Protein AF-F0XXZ1-F1 (afdb_monomer)

pLDDT: mean 89.38, std 11.33, range [38.09, 98.75]

Organism: Aureococcus anophagefferens (NCBI:txid44056)

InterPro domains:
  IPR014917 Protein of unknown function DUF1800 [PF08811] (6-348)

Sequence (370 aa):
MVFTNIALDAEDQLRQRMAWALSHIYVVAVDGVGEANEEIEVWLKYYDIFVEHAFGNLRDVLRDIAASPMMAVYLTFLGSEQYQGGDAFPDENFAREFLQLFTIGLREMNDDGTFTGYETYDGDDILTGARAWTGFDVPKLRGGVEAFRNENFIDDLELVASRRDPFPKSDLTGGYVGDGAPLCVDIPHADAGATEAFIDGVFEHPNVAPFVAKLLLQRFSTSNPSPRYVAAVVDAFRAGSYAGFGTGQYGDLAATLAAILLDREATSPALLADPTHGRLREPLLKVLHFMRAMELDSLDGREVELEGMDRKIGQMVHEAPSVFSYYLPDYAPQGAVARRGLVAPEAQVMEGARLIGLANGLYSLIRHGL

Structure (mmCIF, N/CA/C/O backbone):
data_AF-F0XXZ1-F1
#
_entry.id   AF-F0XXZ1-F1
#
loop_
_atom_site.group_PDB
_atom_site.id
_atom_site.type_symbol
_atom_site.label_atom_id
_atom_site.label_alt_id
_atom_site.label_comp_id
_atom_site.label_asym_id
_atom_site.label_entity_id
_atom_site.label_seq_id
_atom_site.pdbx_PDB_ins_code
_atom_site.Cartn_x
_atom_site.Cartn_y
_atom_site.Cartn_z
_atom_site.occupancy
_atom_site.B_iso_or_equiv
_atom_site.auth_seq_id
_atom_site.auth_comp_id
_atom_site.auth_asym_id
_atom_site.auth_atom_id
_atom_site.pdbx_PDB_model_num
ATOM 1 N N . MET A 1 1 ? -12.257 -18.616 -6.069 1.00 68.25 1 MET A N 1
ATOM 2 C CA . MET A 1 1 ? -11.153 -17.620 -6.140 1.00 68.25 1 MET A CA 1
ATOM 3 C C . MET A 1 1 ? -10.183 -17.906 -5.001 1.00 68.25 1 MET A C 1
ATOM 5 O O . MET A 1 1 ? -10.610 -17.905 -3.850 1.00 68.25 1 MET A O 1
ATOM 9 N N . VAL A 1 2 ? -8.909 -18.192 -5.290 1.00 83.00 2 VAL A N 1
ATOM 10 C CA . VAL A 1 2 ? -7.955 -18.750 -4.305 1.00 83.00 2 VAL A CA 1
ATOM 11 C C . VAL A 1 2 ? -7.803 -17.872 -3.053 1.00 83.00 2 VAL A C 1
ATOM 13 O O . VAL A 1 2 ? -7.897 -18.392 -1.942 1.00 83.00 2 VAL A O 1
ATOM 16 N N . PHE A 1 3 ? -7.704 -16.545 -3.209 1.00 88.25 3 PHE A N 1
ATOM 17 C CA . PHE A 1 3 ? -7.670 -15.599 -2.083 1.00 88.25 3 PHE A CA 1
ATOM 18 C C . PHE A 1 3 ? -8.828 -15.808 -1.096 1.00 88.25 3 PHE A C 1
ATOM 20 O O . PHE A 1 3 ? -8.622 -15.824 0.116 1.00 88.25 3 PHE A O 1
ATOM 27 N N . THR A 1 4 ? -10.061 -15.955 -1.597 1.00 88.81 4 THR A N 1
ATOM 28 C CA . THR A 1 4 ? -11.253 -16.050 -0.745 1.00 88.81 4 THR A CA 1
ATOM 29 C C . THR A 1 4 ? -11.195 -17.292 0.131 1.00 88.81 4 THR A C 1
ATOM 31 O O . THR A 1 4 ? -11.458 -17.192 1.325 1.00 88.81 4 THR A O 1
ATOM 34 N N . ASN A 1 5 ? -10.801 -18.434 -0.434 1.00 88.50 5 ASN A N 1
ATOM 35 C CA . ASN A 1 5 ? -10.675 -19.678 0.324 1.00 88.50 5 ASN A CA 1
ATOM 36 C C . ASN A 1 5 ? -9.564 -19.571 1.381 1.00 88.50 5 ASN A C 1
ATOM 38 O O . ASN A 1 5 ? -9.795 -19.887 2.543 1.00 88.50 5 ASN A O 1
ATOM 42 N N . ILE A 1 6 ? -8.399 -19.006 1.038 1.00 89.56 6 ILE A N 1
ATOM 43 C CA . ILE A 1 6 ? -7.319 -18.770 2.015 1.00 89.56 6 ILE A CA 1
ATOM 44 C C . ILE A 1 6 ? -7.802 -17.852 3.148 1.00 89.56 6 ILE A C 1
ATOM 46 O O . ILE A 1 6 ? -7.606 -18.150 4.326 1.00 89.56 6 ILE A O 1
ATOM 50 N N . ALA A 1 7 ? -8.494 -16.758 2.831 1.00 90.19 7 ALA A N 1
ATOM 51 C CA . ALA A 1 7 ? -9.018 -15.851 3.847 1.00 90.19 7 ALA A CA 1
ATOM 52 C C . ALA A 1 7 ? -10.048 -16.529 4.776 1.00 90.19 7 ALA A C 1
ATOM 54 O O . ALA A 1 7 ? -10.107 -16.217 5.971 1.00 90.19 7 ALA A O 1
ATOM 55 N N . LEU A 1 8 ? -10.851 -17.462 4.258 1.00 90.25 8 LEU A N 1
ATOM 56 C CA . LEU A 1 8 ? -11.874 -18.181 5.022 1.00 90.25 8 LEU A CA 1
ATOM 57 C C . LEU A 1 8 ? -11.321 -19.340 5.855 1.00 90.25 8 LEU A C 1
ATOM 59 O O . LEU A 1 8 ? -11.793 -19.515 6.977 1.00 90.25 8 LEU A O 1
ATOM 63 N N . ASP A 1 9 ? -10.291 -20.037 5.378 1.00 89.31 9 ASP A N 1
ATOM 64 C CA . ASP A 1 9 ? -9.880 -21.323 5.956 1.00 89.31 9 ASP A CA 1
ATOM 65 C C . ASP A 1 9 ? -8.487 -21.305 6.597 1.00 89.31 9 ASP A C 1
ATOM 67 O O . ASP A 1 9 ? -8.210 -22.119 7.476 1.00 89.31 9 ASP A O 1
ATOM 71 N N . ALA A 1 10 ? -7.611 -20.359 6.235 1.00 89.00 10 ALA A N 1
ATOM 72 C CA . ALA A 1 10 ? -6.253 -20.329 6.775 1.00 89.00 10 ALA A CA 1
ATOM 73 C C . ALA A 1 10 ? -6.238 -20.086 8.294 1.00 89.00 10 ALA A C 1
ATOM 75 O O . ALA A 1 10 ? -6.949 -19.215 8.819 1.00 89.00 10 ALA A O 1
ATOM 76 N N . GLU A 1 11 ? -5.381 -20.830 8.999 1.00 90.38 11 GLU A N 1
ATOM 77 C CA . GLU A 1 11 ? -5.201 -20.720 10.452 1.00 90.38 11 GLU A CA 1
ATOM 78 C C . GLU A 1 11 ? -4.511 -19.402 10.851 1.00 90.38 11 GLU A C 1
ATOM 80 O O . GLU A 1 11 ? -4.784 -18.839 11.913 1.00 90.38 11 GLU A O 1
ATOM 85 N N . ASP A 1 12 ? -3.657 -18.852 9.985 1.00 93.50 12 ASP A N 1
ATOM 86 C CA . ASP A 1 12 ? -2.811 -17.688 10.251 1.00 93.50 12 ASP A CA 1
ATOM 87 C C . ASP A 1 12 ? -3.460 -16.352 9.849 1.00 93.50 12 ASP A C 1
ATOM 89 O O . ASP A 1 12 ? -2.883 -15.507 9.168 1.00 93.50 12 ASP A O 1
ATOM 93 N N . GLN A 1 13 ? -4.668 -16.104 10.354 1.00 93.50 13 GLN A N 1
ATOM 94 C CA . GLN A 1 13 ? -5.476 -14.927 10.001 1.00 93.50 13 GLN A CA 1
ATOM 95 C C . GLN A 1 13 ? -4.779 -13.574 10.184 1.00 93.50 13 GLN A C 1
ATOM 97 O O . GLN A 1 13 ? -5.070 -12.632 9.447 1.00 93.50 13 GLN A O 1
ATOM 102 N N . LEU A 1 14 ? -3.854 -13.451 11.142 1.00 95.62 14 LEU A N 1
ATOM 103 C CA . LEU A 1 14 ? -3.086 -12.216 11.310 1.00 95.62 14 LEU A CA 1
ATOM 104 C C . LEU A 1 14 ? -2.144 -11.962 10.122 1.00 95.62 14 LEU A C 1
ATOM 106 O O . LEU A 1 14 ? -2.032 -10.817 9.686 1.00 95.62 14 LEU A O 1
ATOM 110 N N . ARG A 1 15 ? -1.531 -13.019 9.567 1.00 97.06 15 ARG A N 1
ATOM 111 C CA . ARG A 1 15 ? -0.702 -12.946 8.357 1.00 97.06 15 ARG A CA 1
ATOM 112 C C . ARG A 1 15 ? -1.542 -12.499 7.173 1.00 97.06 15 ARG A C 1
ATOM 114 O O . ARG A 1 15 ? -1.195 -11.517 6.531 1.00 97.06 15 ARG A O 1
ATOM 121 N N . GLN A 1 16 ? -2.690 -13.142 6.959 1.00 95.69 16 GLN A N 1
ATOM 122 C CA . GLN A 1 16 ? -3.617 -12.776 5.882 1.00 95.69 16 GLN A CA 1
ATOM 123 C C . GLN A 1 16 ? -4.110 -11.333 6.029 1.00 95.69 16 GLN A C 1
ATOM 125 O O . GLN A 1 16 ? -4.240 -10.593 5.053 1.00 95.69 16 GLN A O 1
ATOM 130 N N . ARG A 1 17 ? -4.330 -10.874 7.269 1.00 96.25 17 ARG A N 1
ATOM 131 C CA . ARG A 1 17 ? -4.717 -9.484 7.508 1.00 96.25 17 ARG A CA 1
ATOM 132 C C . ARG A 1 17 ? -3.621 -8.477 7.198 1.00 96.25 17 ARG A C 1
ATOM 134 O O . ARG A 1 17 ? -3.943 -7.391 6.715 1.00 96.25 17 ARG A O 1
ATOM 141 N N . MET A 1 18 ? -2.374 -8.827 7.479 1.00 97.88 18 MET A N 1
ATOM 142 C CA . MET A 1 18 ? -1.214 -8.022 7.120 1.00 97.88 18 MET A CA 1
ATOM 143 C C . MET A 1 18 ? -0.981 -8.015 5.619 1.00 97.88 18 MET A C 1
ATOM 145 O O . MET A 1 18 ? -0.848 -6.937 5.050 1.00 97.88 18 MET A O 1
ATOM 149 N N . ALA A 1 19 ? -1.080 -9.169 4.965 1.00 97.06 19 ALA A N 1
ATOM 150 C CA . ALA A 1 19 ? -0.994 -9.261 3.518 1.00 97.06 19 ALA A CA 1
ATOM 151 C C . ALA A 1 19 ? -2.054 -8.386 2.827 1.00 97.06 19 ALA A C 1
ATOM 153 O O . ALA A 1 19 ? -1.744 -7.595 1.940 1.00 97.06 19 ALA A O 1
ATOM 154 N N . TRP A 1 20 ? -3.301 -8.419 3.315 1.00 95.94 20 TRP A N 1
ATOM 155 C CA . TRP A 1 20 ? -4.354 -7.513 2.850 1.00 95.94 20 TRP A CA 1
ATOM 156 C C . TRP A 1 20 ? -4.016 -6.029 3.076 1.00 95.94 20 TRP A C 1
ATOM 158 O O . TRP A 1 20 ? -4.213 -5.209 2.181 1.00 95.94 20 TRP A O 1
ATOM 168 N N . ALA A 1 21 ? -3.487 -5.663 4.248 1.00 97.06 21 ALA A N 1
ATOM 169 C CA . ALA A 1 21 ? -3.091 -4.283 4.527 1.00 97.06 21 ALA A CA 1
ATOM 170 C C . ALA A 1 21 ? -1.961 -3.802 3.602 1.00 97.06 21 ALA A C 1
ATOM 172 O O . ALA A 1 21 ? -2.042 -2.684 3.096 1.00 97.06 21 ALA A O 1
ATOM 173 N N . LEU A 1 22 ? -0.958 -4.645 3.344 1.00 97.62 22 LEU A N 1
ATOM 174 C CA . LEU A 1 22 ? 0.140 -4.353 2.422 1.00 97.62 22 LEU A CA 1
ATOM 175 C C . LEU A 1 22 ? -0.359 -4.240 0.978 1.00 97.62 22 LEU A C 1
ATOM 177 O O . LEU A 1 22 ? 0.009 -3.285 0.308 1.00 97.62 22 LEU A O 1
ATOM 181 N N . SER A 1 23 ? -1.294 -5.089 0.538 1.00 95.81 23 SER A N 1
ATOM 182 C CA . SER A 1 23 ? -1.910 -4.980 -0.799 1.00 95.81 23 SER A CA 1
ATOM 183 C C . SER A 1 23 ? -2.715 -3.686 -1.016 1.00 95.81 23 SER A C 1
ATOM 185 O O . SER A 1 23 ? -2.967 -3.284 -2.148 1.00 95.81 23 SER A O 1
ATOM 187 N N . HIS A 1 24 ? -3.130 -3.011 0.065 1.00 93.88 24 HIS A N 1
ATOM 188 C CA . HIS A 1 24 ? -3.743 -1.680 0.002 1.00 93.88 24 HIS A CA 1
ATOM 189 C C . HIS A 1 24 ? -2.722 -0.540 -0.060 1.00 93.88 24 HIS A C 1
ATOM 191 O O . HIS A 1 24 ? -3.112 0.579 -0.385 1.00 93.88 24 HIS A O 1
ATOM 197 N N . ILE A 1 25 ? -1.477 -0.789 0.344 1.00 96.06 25 ILE A N 1
ATOM 198 C CA . ILE A 1 25 ? -0.386 0.191 0.307 1.00 96.06 25 ILE A CA 1
ATOM 199 C C . ILE A 1 25 ? 0.352 0.052 -1.028 1.00 96.06 25 ILE A C 1
ATOM 201 O O . ILE A 1 25 ? 0.507 1.035 -1.741 1.00 96.06 25 ILE A O 1
ATOM 205 N N . TYR A 1 26 ? 0.719 -1.174 -1.396 1.00 96.56 26 TYR A N 1
ATOM 206 C CA . TYR A 1 26 ? 1.406 -1.541 -2.633 1.00 96.56 26 TYR A CA 1
ATOM 207 C C . TYR A 1 26 ? 0.390 -2.128 -3.616 1.00 96.56 26 TYR A C 1
ATOM 209 O O . TYR A 1 26 ? 0.241 -3.341 -3.754 1.00 96.56 26 TYR A O 1
ATOM 217 N N . VAL A 1 27 ? -0.405 -1.241 -4.210 1.00 94.25 27 VAL A N 1
ATOM 218 C CA . VAL A 1 27 ? -1.575 -1.614 -5.013 1.00 94.25 27 VAL A CA 1
ATOM 219 C C . VAL A 1 27 ? -1.172 -1.997 -6.431 1.00 94.25 27 VAL A C 1
ATOM 221 O O . VAL A 1 27 ? -0.487 -1.237 -7.108 1.00 94.25 27 VAL A O 1
ATOM 224 N N . VAL A 1 28 ? -1.734 -3.108 -6.905 1.00 92.19 28 VAL A N 1
ATOM 225 C CA . VAL A 1 28 ? -1.898 -3.431 -8.327 1.00 92.19 28 VAL A CA 1
ATOM 226 C C . VAL A 1 28 ? -3.368 -3.764 -8.569 1.00 92.19 28 VAL A C 1
ATOM 228 O O . VAL A 1 28 ? -4.001 -4.413 -7.729 1.00 92.19 28 VAL A O 1
ATOM 231 N N . ALA A 1 29 ? -3.915 -3.306 -9.697 1.00 90.00 29 ALA A N 1
ATOM 232 C CA . ALA A 1 29 ? -5.320 -3.494 -10.035 1.00 90.00 29 ALA A CA 1
ATOM 233 C C . ALA A 1 29 ? -5.540 -4.008 -11.459 1.00 90.00 29 ALA A C 1
ATOM 235 O O . ALA A 1 29 ? -4.791 -3.659 -12.373 1.00 90.00 29 ALA A O 1
ATOM 236 N N . VAL A 1 30 ? -6.611 -4.792 -11.628 1.00 84.69 30 VAL A N 1
ATOM 237 C CA . VAL A 1 30 ? -7.027 -5.431 -12.889 1.00 84.69 30 VAL A CA 1
ATOM 238 C C . VAL A 1 30 ? -7.029 -4.452 -14.065 1.00 84.69 30 VAL A C 1
ATOM 240 O O . VAL A 1 30 ? -6.465 -4.744 -15.117 1.00 84.69 30 VAL A O 1
ATOM 243 N N . ASP A 1 31 ? -7.596 -3.260 -13.869 1.00 79.19 31 ASP A N 1
ATOM 244 C CA . ASP A 1 31 ? -7.751 -2.262 -14.933 1.00 79.19 31 ASP A CA 1
ATOM 245 C C . ASP A 1 31 ? -6.415 -1.707 -15.459 1.00 79.19 31 ASP A C 1
ATOM 247 O O . ASP A 1 31 ? -6.363 -1.214 -16.585 1.00 79.19 31 ASP A O 1
ATOM 251 N N . GLY A 1 32 ? -5.335 -1.779 -14.672 1.00 75.12 32 GLY A N 1
ATOM 252 C CA . GLY A 1 32 ? -4.025 -1.242 -15.057 1.00 75.12 32 GLY A CA 1
ATOM 253 C C . GLY A 1 32 ? -3.017 -2.289 -15.530 1.00 75.12 32 GLY A C 1
ATOM 254 O O . GLY A 1 32 ? -1.977 -1.922 -16.060 1.00 75.12 32 GLY A O 1
ATOM 255 N N . VAL A 1 33 ? -3.309 -3.582 -15.370 1.00 76.12 33 VAL A N 1
ATOM 256 C CA . VAL A 1 33 ? -2.436 -4.670 -15.857 1.00 76.12 33 VAL A CA 1
ATOM 257 C C . VAL A 1 33 ? -2.862 -5.202 -17.227 1.00 76.12 33 VAL A C 1
ATOM 259 O O . VAL A 1 33 ? -2.171 -6.026 -17.822 1.00 76.12 33 VAL A O 1
ATOM 262 N N . GLY A 1 34 ? -3.992 -4.705 -17.741 1.00 74.38 34 GLY A N 1
ATOM 263 C CA . GLY A 1 34 ? -4.511 -4.993 -19.071 1.00 74.38 34 GLY A CA 1
ATOM 264 C C . GLY A 1 34 ? -4.534 -6.486 -19.374 1.00 74.38 34 GLY A C 1
ATOM 265 O O . GLY A 1 34 ? -5.267 -7.267 -18.776 1.00 74.38 34 GLY A O 1
ATOM 266 N N . GLU A 1 35 ? -3.705 -6.862 -20.332 1.00 63.25 35 GLU A N 1
ATOM 267 C CA . GLU A 1 35 ? -3.587 -8.204 -20.874 1.00 63.25 35 GLU A CA 1
ATOM 268 C C . GLU A 1 35 ? -2.942 -9.221 -19.898 1.00 63.25 35 GLU A C 1
ATOM 270 O O . GLU A 1 35 ? -3.250 -10.411 -19.971 1.00 63.25 35 GLU A O 1
ATOM 275 N N . ALA A 1 36 ? -2.149 -8.768 -18.916 1.00 62.16 36 ALA A N 1
ATOM 276 C CA . ALA A 1 36 ? -1.566 -9.621 -17.869 1.00 62.16 36 ALA A CA 1
ATOM 277 C C . ALA A 1 36 ? -2.596 -10.114 -16.826 1.00 62.16 36 ALA A C 1
ATOM 279 O O . ALA A 1 36 ? -2.288 -10.958 -15.992 1.00 62.16 36 ALA A O 1
ATOM 280 N N . ASN A 1 37 ? -3.839 -9.623 -16.878 1.00 71.19 37 ASN A N 1
ATOM 281 C CA . ASN A 1 37 ? -4.914 -10.025 -15.969 1.00 71.19 37 ASN A CA 1
ATOM 282 C C . ASN A 1 37 ? -5.456 -11.451 -16.208 1.00 71.19 37 ASN A C 1
ATOM 284 O O . ASN A 1 37 ? -6.194 -11.978 -15.379 1.00 71.19 37 ASN A O 1
ATOM 288 N N . GLU A 1 38 ? -5.173 -12.057 -17.360 1.00 68.81 38 GLU A N 1
ATOM 289 C CA . GLU A 1 38 ? -5.812 -13.316 -17.776 1.00 68.81 38 GLU A CA 1
ATOM 290 C C . GLU A 1 38 ? -5.289 -14.558 -17.030 1.00 68.81 38 GLU A C 1
ATOM 292 O O . GLU A 1 38 ? -5.853 -15.638 -17.195 1.00 68.81 38 GLU A O 1
ATOM 297 N N . GLU A 1 39 ? -4.258 -14.402 -16.195 1.00 78.06 39 GLU A N 1
ATOM 298 C CA . GLU A 1 39 ? -3.524 -15.489 -15.544 1.00 78.06 39 GLU A CA 1
ATOM 299 C C . GLU A 1 39 ? -3.718 -15.445 -14.016 1.00 78.06 39 GLU A C 1
ATOM 301 O O . GLU A 1 39 ? -3.399 -14.457 -13.350 1.00 78.06 39 GLU A O 1
ATOM 306 N N . ILE A 1 40 ? -4.260 -16.519 -13.434 1.00 82.94 40 ILE A N 1
ATOM 307 C CA . ILE A 1 40 ? -4.534 -16.610 -11.988 1.00 82.94 40 ILE A CA 1
ATOM 308 C C . ILE A 1 40 ? -3.225 -16.700 -11.194 1.00 82.94 40 ILE A C 1
ATOM 310 O O . ILE A 1 40 ? -3.115 -16.107 -10.119 1.00 82.94 40 ILE A O 1
ATOM 314 N N . GLU A 1 41 ? -2.237 -17.437 -11.707 1.00 86.81 41 GLU A N 1
ATOM 315 C CA . GLU A 1 41 ? -0.947 -17.651 -11.045 1.00 86.81 41 GLU A CA 1
ATOM 316 C C . GLU A 1 41 ? -0.196 -16.325 -10.840 1.00 86.81 41 GLU A C 1
ATOM 318 O O . GLU A 1 41 ? 0.414 -16.123 -9.792 1.00 86.81 41 GLU A O 1
ATOM 323 N N . VAL A 1 42 ? -0.330 -15.380 -11.777 1.00 88.50 42 VAL A N 1
ATOM 324 C CA . VAL A 1 42 ? 0.285 -14.045 -11.703 1.00 88.50 42 VAL A CA 1
ATOM 325 C C . VAL A 1 42 ? -0.243 -13.253 -10.499 1.00 88.50 42 VAL A C 1
ATOM 327 O O . VAL A 1 42 ? 0.529 -12.675 -9.728 1.00 88.50 42 VAL A O 1
ATOM 330 N N . TRP A 1 43 ? -1.562 -13.256 -10.287 1.00 88.94 43 TRP A N 1
ATOM 331 C CA . TRP A 1 43 ? -2.182 -12.592 -9.136 1.00 88.94 43 TRP A CA 1
ATOM 332 C C . TRP A 1 43 ? -1.787 -13.232 -7.807 1.00 88.94 43 TRP A C 1
ATOM 334 O O . TRP A 1 43 ? -1.583 -12.522 -6.818 1.00 88.94 43 TRP A O 1
ATOM 344 N N . LEU A 1 44 ? -1.660 -14.561 -7.787 1.00 90.00 44 LEU A N 1
ATOM 345 C CA . LEU A 1 44 ? -1.224 -15.293 -6.600 1.00 90.00 44 LEU A CA 1
ATOM 346 C C . LEU A 1 44 ? 0.218 -14.977 -6.255 1.00 90.00 44 LEU A C 1
ATOM 348 O O . LEU A 1 44 ? 0.481 -14.566 -5.132 1.00 90.00 44 LEU A O 1
ATOM 352 N N . LYS A 1 45 ? 1.118 -15.052 -7.235 1.00 91.94 45 LYS A N 1
ATOM 353 C CA . LYS A 1 45 ? 2.529 -14.714 -7.067 1.00 91.94 45 LYS A CA 1
ATOM 354 C C . LYS A 1 45 ? 2.712 -13.305 -6.507 1.00 91.94 45 LYS A C 1
ATOM 356 O O . LYS A 1 45 ? 3.519 -13.108 -5.602 1.00 91.94 45 LYS A O 1
ATOM 361 N N . TYR A 1 46 ? 1.943 -12.333 -7.002 1.00 94.31 46 TYR A N 1
ATOM 362 C CA . TYR A 1 46 ? 2.012 -10.972 -6.480 1.00 94.31 46 TYR A CA 1
ATOM 363 C C . TYR A 1 46 ? 1.481 -10.862 -5.044 1.00 94.31 46 TYR A C 1
ATOM 365 O O . TYR A 1 46 ? 2.081 -10.185 -4.211 1.00 94.31 46 TYR A O 1
ATOM 373 N N . TYR A 1 47 ? 0.369 -11.532 -4.725 1.00 94.75 47 TYR A N 1
ATOM 374 C CA . TYR A 1 47 ? -0.179 -11.526 -3.368 1.00 94.75 47 TYR A CA 1
ATOM 375 C C . TYR A 1 47 ? 0.718 -12.272 -2.364 1.00 94.75 47 TYR A C 1
ATOM 377 O O . TYR A 1 47 ? 0.829 -11.850 -1.208 1.00 94.75 47 TYR A O 1
ATOM 385 N N . ASP A 1 48 ? 1.394 -13.333 -2.808 1.00 95.12 48 ASP A N 1
ATOM 386 C CA . ASP A 1 48 ? 2.295 -14.154 -2.000 1.00 95.12 48 ASP A CA 1
ATOM 387 C C . ASP A 1 48 ? 3.466 -13.342 -1.438 1.00 95.12 48 ASP A C 1
ATOM 389 O O . ASP A 1 48 ? 3.827 -13.565 -0.285 1.00 95.12 48 ASP A O 1
ATOM 393 N N . ILE A 1 49 ? 3.954 -12.314 -2.150 1.00 97.38 49 ILE A N 1
ATOM 394 C CA . ILE A 1 49 ? 4.945 -11.349 -1.625 1.00 97.38 49 ILE A CA 1
ATOM 395 C C . ILE A 1 49 ? 4.507 -10.831 -0.247 1.00 97.38 49 ILE A C 1
ATOM 397 O O . ILE A 1 49 ? 5.280 -10.794 0.712 1.00 97.38 49 ILE A O 1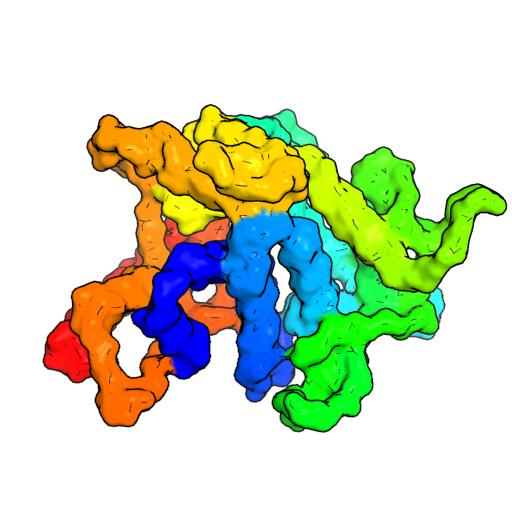
ATOM 401 N N . PHE A 1 50 ? 3.235 -10.453 -0.111 1.00 97.50 50 PHE A N 1
ATOM 402 C CA . PHE A 1 50 ? 2.724 -9.876 1.129 1.00 97.50 50 PHE A CA 1
ATOM 403 C C . PHE A 1 50 ? 2.455 -10.922 2.212 1.00 97.50 50 PHE A C 1
ATOM 405 O O . PHE A 1 50 ? 2.542 -10.612 3.402 1.00 97.50 50 PHE A O 1
ATOM 412 N N . VAL A 1 51 ? 2.115 -12.152 1.825 1.00 96.50 51 VAL A N 1
ATOM 413 C CA . VAL A 1 51 ? 1.922 -13.271 2.757 1.00 96.50 51 VAL A CA 1
ATOM 414 C C . VAL A 1 51 ? 3.270 -13.711 3.330 1.00 96.50 51 VAL A C 1
ATOM 416 O O . VAL A 1 51 ? 3.404 -13.849 4.552 1.00 96.50 51 VAL A O 1
ATOM 419 N N . GLU A 1 52 ? 4.279 -13.873 2.476 1.00 96.75 52 GLU A N 1
ATO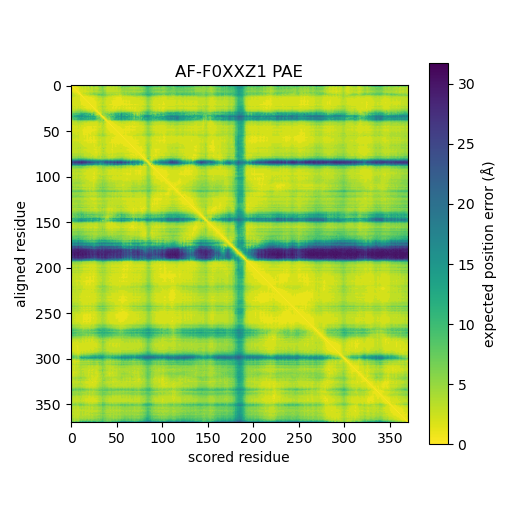M 420 C CA . GLU A 1 52 ? 5.646 -14.251 2.841 1.00 96.75 52 GLU A CA 1
ATOM 421 C C . GLU A 1 52 ? 6.268 -13.213 3.783 1.00 96.75 52 GLU A C 1
ATOM 423 O O . GLU A 1 52 ? 6.695 -13.556 4.893 1.00 96.75 52 GLU A O 1
ATOM 428 N N . HIS A 1 53 ? 6.197 -11.930 3.414 1.00 97.88 53 HIS A N 1
ATOM 429 C CA . HIS A 1 53 ? 6.824 -10.831 4.158 1.00 97.88 53 HIS A CA 1
ATOM 430 C C . HIS A 1 53 ? 5.951 -10.187 5.234 1.00 97.88 53 HIS A C 1
ATOM 432 O O . HIS A 1 53 ? 6.373 -9.212 5.853 1.00 97.88 53 HIS A O 1
ATOM 438 N N . ALA A 1 54 ? 4.766 -10.727 5.532 1.00 97.38 54 ALA A N 1
ATOM 439 C CA . ALA A 1 54 ? 3.838 -10.154 6.516 1.00 97.38 54 ALA A CA 1
ATOM 440 C C . ALA A 1 54 ? 4.494 -9.794 7.867 1.00 97.38 54 ALA A C 1
ATOM 442 O O . ALA A 1 54 ? 4.140 -8.802 8.498 1.00 97.38 54 ALA A O 1
ATOM 443 N N . PHE A 1 55 ? 5.458 -10.600 8.317 1.00 97.56 55 PHE A N 1
ATOM 444 C CA . PHE A 1 55 ? 6.217 -10.377 9.554 1.00 97.56 55 PHE A CA 1
ATOM 445 C C . PHE A 1 55 ? 7.725 -10.228 9.290 1.00 97.56 55 PHE A C 1
ATOM 447 O O . PHE A 1 55 ? 8.527 -10.454 10.191 1.00 97.56 55 PHE A O 1
ATOM 454 N N . GLY A 1 56 ? 8.098 -9.925 8.044 1.00 98.06 56 GLY A N 1
ATOM 455 C CA . GLY A 1 56 ? 9.476 -9.749 7.593 1.00 98.06 56 GLY A CA 1
ATOM 456 C C . GLY A 1 56 ? 9.930 -8.293 7.677 1.00 98.06 56 GLY A C 1
ATOM 457 O O . GLY A 1 56 ? 9.536 -7.552 8.582 1.00 98.06 56 GLY A O 1
ATOM 458 N N . ASN A 1 57 ? 10.761 -7.883 6.721 1.00 98.38 57 ASN A N 1
ATOM 459 C CA . ASN A 1 57 ? 11.277 -6.524 6.624 1.00 98.38 57 ASN A CA 1
ATOM 460 C C . ASN A 1 57 ? 10.630 -5.772 5.452 1.00 98.38 57 ASN A C 1
ATOM 462 O O . ASN A 1 57 ? 10.432 -6.333 4.375 1.00 98.38 57 ASN A O 1
ATOM 466 N N . LEU A 1 58 ? 10.334 -4.486 5.642 1.00 98.50 58 LEU A N 1
ATOM 467 C CA . LEU A 1 58 ? 9.777 -3.654 4.57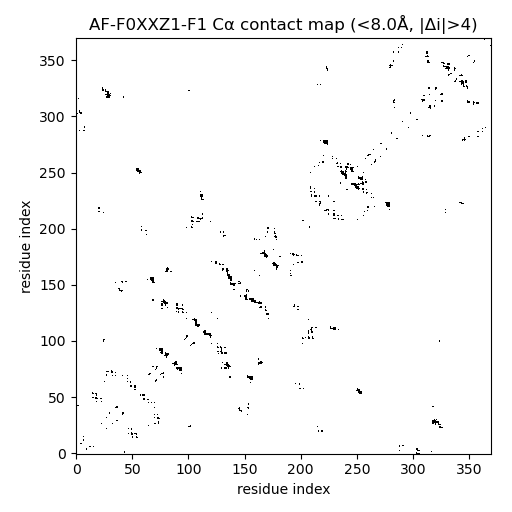9 1.00 98.50 58 LEU A CA 1
ATOM 468 C C . LEU A 1 58 ? 10.706 -3.553 3.356 1.00 98.50 58 LEU A C 1
ATOM 470 O O . LEU A 1 58 ? 10.205 -3.517 2.236 1.00 98.50 58 LEU A O 1
ATOM 474 N N . ARG A 1 59 ? 12.033 -3.560 3.538 1.00 97.75 59 ARG A N 1
ATOM 475 C CA . ARG A 1 59 ? 12.997 -3.547 2.424 1.00 97.75 59 ARG A CA 1
ATOM 476 C C . ARG A 1 59 ? 12.759 -4.705 1.456 1.00 97.75 59 ARG A C 1
ATOM 478 O O . ARG A 1 59 ? 12.812 -4.511 0.246 1.00 97.75 59 ARG A O 1
ATOM 485 N N . ASP A 1 60 ? 12.478 -5.895 1.985 1.00 98.06 60 ASP A N 1
ATOM 486 C CA . ASP A 1 60 ? 12.221 -7.082 1.167 1.00 98.06 60 ASP A CA 1
ATOM 487 C C . ASP A 1 60 ? 10.906 -6.949 0.392 1.00 98.06 60 ASP A C 1
ATOM 489 O O . ASP A 1 60 ? 10.869 -7.260 -0.794 1.00 98.06 60 ASP A O 1
ATOM 493 N N . VAL A 1 61 ? 9.864 -6.379 1.013 1.00 98.44 61 VAL A N 1
ATOM 494 C CA . VAL A 1 61 ? 8.612 -6.045 0.313 1.00 98.44 61 VAL A CA 1
ATOM 495 C C . VAL A 1 61 ? 8.880 -5.075 -0.838 1.00 98.44 61 VAL A C 1
ATOM 497 O O . VAL A 1 61 ? 8.420 -5.316 -1.949 1.00 98.44 61 VAL A O 1
ATOM 500 N N . LEU A 1 62 ? 9.629 -3.993 -0.594 1.00 98.06 62 LEU A N 1
ATOM 501 C CA . LEU A 1 62 ? 9.927 -2.972 -1.605 1.00 98.06 62 LEU A CA 1
ATOM 502 C C . LEU A 1 62 ? 10.741 -3.529 -2.779 1.00 98.06 62 LEU A C 1
ATOM 504 O O . LEU A 1 62 ? 10.470 -3.174 -3.925 1.00 98.06 62 LEU A O 1
ATOM 508 N N . ARG A 1 63 ? 11.701 -4.419 -2.503 1.00 96.06 63 ARG A N 1
ATOM 509 C CA . ARG A 1 63 ? 12.454 -5.135 -3.537 1.00 96.06 63 ARG A CA 1
ATOM 510 C C . ARG A 1 63 ? 11.534 -6.013 -4.380 1.00 96.06 63 ARG A C 1
ATOM 512 O O . ARG A 1 63 ? 11.521 -5.889 -5.601 1.00 96.06 63 ARG A O 1
ATOM 519 N N . ASP A 1 64 ? 10.749 -6.868 -3.736 1.00 97.19 64 ASP A N 1
ATOM 520 C CA . ASP A 1 64 ? 9.991 -7.902 -4.438 1.00 97.19 64 ASP A CA 1
ATOM 521 C C . ASP A 1 64 ? 8.818 -7.302 -5.238 1.00 97.19 64 ASP A C 1
ATOM 523 O O . ASP A 1 64 ? 8.521 -7.765 -6.339 1.00 97.19 64 ASP A O 1
ATOM 527 N N . ILE A 1 65 ? 8.198 -6.203 -4.776 1.00 96.69 65 ILE A N 1
ATOM 528 C CA . ILE A 1 65 ? 7.218 -5.477 -5.606 1.00 96.69 65 ILE A CA 1
ATOM 529 C C . ILE A 1 65 ? 7.877 -4.782 -6.802 1.00 96.69 65 ILE A C 1
ATOM 531 O O . ILE A 1 65 ? 7.257 -4.716 -7.859 1.00 96.69 65 ILE A O 1
ATOM 535 N N . ALA A 1 66 ? 9.102 -4.265 -6.657 1.00 94.44 66 ALA A N 1
ATOM 536 C CA . ALA A 1 66 ? 9.819 -3.593 -7.741 1.00 94.44 66 ALA A CA 1
ATOM 537 C C . ALA A 1 66 ? 10.336 -4.585 -8.797 1.00 94.44 66 ALA A C 1
ATOM 539 O O . ALA A 1 66 ? 10.520 -4.209 -9.950 1.00 94.44 66 ALA A O 1
ATOM 540 N N . ALA A 1 67 ? 10.535 -5.848 -8.416 1.00 93.69 67 ALA A N 1
ATOM 541 C CA . ALA A 1 67 ? 10.914 -6.933 -9.315 1.00 93.69 67 ALA A CA 1
ATOM 542 C C . ALA A 1 67 ? 9.712 -7.620 -9.993 1.00 93.69 67 ALA A C 1
ATOM 544 O O . ALA A 1 67 ? 9.902 -8.441 -10.886 1.00 93.69 67 ALA A O 1
ATOM 545 N N . SER A 1 68 ? 8.477 -7.296 -9.594 1.00 94.94 68 SER A N 1
ATOM 546 C CA . SER A 1 68 ? 7.265 -7.952 -10.092 1.00 94.94 68 SER A CA 1
ATOM 547 C C . SER A 1 68 ? 6.853 -7.459 -11.489 1.00 94.94 68 SER A C 1
ATOM 549 O O . SER A 1 68 ? 6.616 -6.255 -11.661 1.00 94.94 68 SER A O 1
ATOM 551 N N . PRO A 1 69 ? 6.625 -8.363 -12.467 1.00 93.06 69 PRO A N 1
ATOM 552 C CA . PRO A 1 69 ? 6.064 -7.998 -13.769 1.00 93.06 69 PRO A CA 1
ATOM 553 C C . PRO A 1 69 ? 4.722 -7.268 -13.677 1.00 93.06 69 PRO A C 1
ATOM 555 O O . PRO A 1 69 ? 4.473 -6.329 -14.430 1.00 93.06 69 PRO A O 1
ATOM 558 N N . MET A 1 70 ? 3.876 -7.636 -12.712 1.00 92.38 70 MET A N 1
ATOM 559 C CA . MET A 1 70 ? 2.580 -6.986 -12.499 1.00 92.38 70 MET A CA 1
ATOM 560 C C . MET A 1 70 ? 2.720 -5.517 -12.130 1.00 92.38 70 MET A C 1
ATOM 562 O O . MET A 1 70 ? 1.994 -4.674 -12.653 1.00 92.38 70 MET A O 1
ATOM 566 N N . MET A 1 71 ? 3.678 -5.203 -11.258 1.00 95.12 71 MET A N 1
ATOM 567 C CA . MET A 1 71 ? 3.961 -3.820 -10.898 1.00 95.12 71 MET A CA 1
ATOM 568 C C . MET A 1 71 ? 4.538 -3.051 -12.090 1.00 95.12 71 MET A C 1
ATOM 570 O O . MET A 1 71 ? 4.175 -1.897 -12.312 1.00 95.12 71 MET A O 1
ATOM 574 N N . ALA A 1 72 ? 5.387 -3.702 -12.889 1.00 94.31 72 ALA A N 1
ATOM 575 C CA . ALA A 1 72 ? 6.000 -3.090 -14.062 1.00 94.31 72 ALA A CA 1
ATOM 576 C C . ALA A 1 72 ? 5.024 -2.753 -15.179 1.00 94.31 72 ALA A C 1
ATOM 578 O O . ALA A 1 72 ? 5.172 -1.706 -15.808 1.00 94.31 72 ALA A O 1
ATOM 579 N N . VAL A 1 73 ? 4.006 -3.586 -15.394 1.00 92.56 73 VAL A N 1
ATOM 580 C CA . VAL A 1 73 ? 2.902 -3.247 -16.296 1.00 92.56 73 VAL A CA 1
ATOM 581 C C . VAL A 1 73 ? 2.040 -2.146 -15.677 1.00 92.56 73 VAL A C 1
ATOM 583 O O . VAL A 1 73 ? 1.788 -1.133 -16.326 1.00 92.56 73 VAL A O 1
ATOM 586 N N . TYR A 1 74 ? 1.633 -2.310 -14.413 1.00 93.81 74 TYR A N 1
ATOM 587 C CA . TYR A 1 74 ? 0.694 -1.404 -13.743 1.00 93.81 74 TYR A CA 1
ATOM 588 C C . TYR A 1 74 ? 1.206 0.039 -13.642 1.00 93.81 74 TYR A C 1
ATOM 590 O O . TYR A 1 74 ? 0.443 0.985 -13.837 1.00 93.81 74 TYR A O 1
ATOM 598 N N . LEU A 1 75 ? 2.502 0.209 -13.368 1.00 94.56 75 LEU A N 1
ATOM 599 C CA . LEU A 1 75 ? 3.175 1.509 -13.279 1.00 94.56 75 LEU A CA 1
ATOM 600 C C . LEU A 1 75 ? 4.165 1.746 -14.427 1.00 94.56 75 LEU A C 1
ATOM 602 O O . LEU A 1 75 ? 5.089 2.547 -14.299 1.00 94.56 75 LEU A O 1
ATOM 606 N N . THR A 1 76 ? 3.929 1.055 -15.544 1.00 92.62 76 THR A N 1
ATOM 607 C CA . THR A 1 76 ? 4.412 1.366 -16.898 1.00 92.62 76 THR A CA 1
ATOM 608 C C . THR A 1 76 ? 5.927 1.412 -17.121 1.00 92.62 76 THR A C 1
ATOM 610 O O . THR A 1 76 ? 6.371 1.838 -18.182 1.00 92.62 76 THR A O 1
ATOM 613 N N . PHE A 1 77 ? 6.745 0.903 -16.196 1.00 93.31 77 PHE A N 1
ATOM 614 C CA . PHE A 1 77 ? 8.203 0.868 -16.376 1.00 93.31 77 PHE A CA 1
ATOM 615 C C . PHE A 1 77 ? 8.721 -0.368 -17.131 1.00 93.31 77 PHE A C 1
ATOM 617 O O . PHE A 1 77 ? 9.905 -0.403 -17.490 1.00 93.31 77 PHE A O 1
ATOM 624 N N . LEU A 1 78 ? 7.865 -1.367 -17.395 1.00 93.19 78 LEU A N 1
ATOM 625 C CA . LEU A 1 78 ? 8.230 -2.558 -18.168 1.00 93.19 78 LEU A CA 1
ATOM 626 C C . LEU A 1 78 ? 8.736 -2.174 -19.565 1.00 93.19 78 LEU A C 1
ATOM 628 O O . LEU A 1 78 ? 8.055 -1.483 -20.319 1.00 93.19 78 LEU A O 1
ATOM 632 N N . GLY A 1 79 ? 9.926 -2.648 -19.923 1.00 90.12 79 GLY A N 1
ATOM 633 C CA . GLY A 1 79 ? 10.536 -2.402 -21.227 1.00 90.12 79 GLY A CA 1
ATOM 634 C C . GLY A 1 79 ? 11.043 -0.972 -21.434 1.00 90.12 79 GLY A C 1
ATOM 635 O O . GLY A 1 79 ? 11.488 -0.663 -22.539 1.00 90.12 79 GLY A O 1
ATOM 636 N N . SER A 1 80 ? 11.008 -0.113 -20.407 1.00 91.94 80 SER A N 1
ATOM 637 C CA . SER A 1 80 ? 11.545 1.248 -20.501 1.00 91.94 80 SER A CA 1
ATOM 638 C C . SER A 1 80 ? 13.051 1.236 -20.780 1.00 91.94 80 SER A C 1
ATOM 640 O O . SER A 1 80 ? 13.797 0.373 -20.308 1.00 91.94 80 SER A O 1
ATOM 642 N N . GLU A 1 81 ? 13.521 2.197 -21.568 1.00 88.62 81 GLU A N 1
ATOM 643 C CA . GLU A 1 81 ? 14.896 2.269 -22.055 1.00 88.62 81 GLU A CA 1
ATOM 644 C C . GLU A 1 81 ? 15.556 3.602 -21.689 1.00 88.62 81 GLU A C 1
ATOM 646 O O . GLU A 1 81 ? 14.909 4.612 -21.418 1.00 88.62 81 GLU A O 1
ATOM 651 N N . GLN A 1 82 ? 16.886 3.612 -21.707 1.00 82.06 82 GLN A N 1
ATOM 652 C CA . GLN A 1 82 ? 17.695 4.820 -21.594 1.00 82.06 82 GLN A CA 1
ATOM 653 C C . GLN A 1 82 ? 17.334 5.894 -22.637 1.00 82.06 82 GLN A C 1
ATOM 655 O O . GLN A 1 82 ? 16.918 5.598 -23.756 1.00 82.06 82 GLN A O 1
ATOM 660 N N . TYR A 1 83 ? 17.627 7.161 -22.320 1.00 77.31 83 TYR A N 1
ATOM 661 C CA . TYR A 1 83 ? 17.405 8.298 -23.230 1.00 77.31 83 TYR A CA 1
ATOM 662 C C . TYR A 1 83 ? 18.146 8.201 -24.575 1.00 77.31 83 TYR A C 1
ATOM 664 O O . TYR A 1 83 ? 17.772 8.871 -25.538 1.00 77.31 83 TYR A O 1
ATOM 672 N N . GLN A 1 84 ? 19.228 7.422 -24.645 1.00 61.88 84 GLN A N 1
ATOM 673 C CA . GLN A 1 84 ? 20.069 7.283 -25.833 1.00 61.88 84 GLN A CA 1
ATOM 674 C C . GLN A 1 84 ? 19.943 5.872 -26.416 1.00 61.88 84 GLN A C 1
ATOM 676 O O . GLN A 1 84 ? 20.766 5.013 -26.119 1.00 61.88 84 GLN A O 1
ATOM 681 N N . GLY A 1 85 ? 18.945 5.611 -27.264 1.00 56.34 85 GLY A N 1
ATOM 682 C CA . GLY A 1 85 ? 18.921 4.335 -27.996 1.00 56.34 85 GLY A CA 1
ATOM 683 C C . GLY A 1 85 ? 17.587 3.865 -28.568 1.00 56.34 85 GLY A C 1
ATOM 684 O O . GLY A 1 85 ? 17.623 3.065 -29.502 1.00 56.34 85 GLY A O 1
ATOM 685 N N . GLY A 1 86 ? 16.450 4.375 -28.085 1.00 59.62 86 GLY A N 1
ATOM 686 C CA . GLY A 1 86 ? 15.123 3.914 -28.508 1.00 59.62 86 GLY A CA 1
ATOM 687 C C . GLY A 1 86 ? 14.000 4.924 -28.256 1.00 59.62 86 GLY A C 1
ATOM 688 O O . GLY A 1 86 ? 14.250 6.048 -27.825 1.00 59.62 86 GLY A O 1
ATOM 689 N N . ASP A 1 87 ? 12.764 4.511 -28.550 1.00 68.44 87 ASP A N 1
ATOM 690 C CA . ASP A 1 87 ? 11.548 5.338 -28.439 1.00 68.44 87 ASP A CA 1
ATOM 691 C C . ASP A 1 87 ? 10.837 5.200 -27.070 1.00 68.44 87 ASP A C 1
ATOM 693 O O . ASP A 1 87 ? 9.853 5.893 -26.815 1.00 68.44 87 ASP A O 1
ATOM 697 N N . ALA A 1 88 ? 11.319 4.317 -26.185 1.00 74.44 88 ALA A N 1
ATOM 698 C CA . ALA A 1 88 ? 10.659 3.908 -24.937 1.00 74.44 88 ALA A CA 1
ATOM 699 C C . ALA A 1 88 ? 11.303 4.517 -23.674 1.00 74.44 88 ALA A C 1
ATOM 701 O O . ALA A 1 88 ? 11.523 3.802 -22.706 1.00 74.44 88 ALA A O 1
ATOM 702 N N . PHE A 1 89 ? 11.652 5.810 -23.723 1.00 85.62 89 PHE A N 1
ATOM 703 C CA . PHE A 1 89 ? 12.302 6.631 -22.677 1.00 85.62 89 PHE A CA 1
ATOM 704 C C . PHE A 1 89 ? 11.978 6.263 -21.207 1.00 85.62 89 PHE A C 1
ATOM 706 O O . PHE A 1 89 ? 10.908 5.717 -20.944 1.00 85.62 89 PHE A O 1
ATOM 713 N N . PRO A 1 90 ? 12.829 6.638 -20.222 1.00 89.44 90 PRO A N 1
ATOM 714 C CA . PRO A 1 90 ? 12.595 6.296 -18.817 1.00 89.44 90 PRO A CA 1
ATOM 715 C C . PRO A 1 90 ? 11.211 6.755 -18.339 1.00 89.44 90 PRO A C 1
ATOM 717 O O . PRO A 1 90 ? 10.887 7.939 -18.448 1.00 89.44 90 PRO A O 1
ATOM 720 N N . ASP A 1 91 ? 10.411 5.826 -17.811 1.00 92.50 91 ASP A N 1
ATOM 721 C CA . ASP A 1 91 ? 9.056 6.113 -17.338 1.00 92.50 91 ASP A CA 1
ATOM 722 C C . ASP A 1 91 ? 9.083 6.573 -15.870 1.00 92.50 91 ASP A C 1
ATOM 724 O O . ASP A 1 91 ? 9.584 5.886 -14.978 1.00 92.50 91 ASP A O 1
ATOM 728 N N . GLU A 1 92 ? 8.552 7.770 -15.621 1.00 93.75 92 GLU A N 1
ATOM 729 C CA . GLU A 1 92 ? 8.519 8.399 -14.300 1.00 93.75 92 GLU A CA 1
ATOM 730 C C . GLU A 1 92 ? 7.404 7.883 -13.384 1.00 93.75 92 GLU A C 1
ATOM 732 O O . GLU A 1 92 ? 7.413 8.199 -12.195 1.00 93.75 92 GLU A O 1
ATOM 737 N N . ASN A 1 93 ? 6.428 7.139 -13.905 1.00 94.44 93 ASN A N 1
ATOM 738 C CA . ASN A 1 93 ? 5.227 6.748 -13.176 1.00 94.44 93 ASN A CA 1
ATOM 739 C C . ASN A 1 93 ? 5.576 5.889 -11.952 1.00 94.44 93 ASN A C 1
ATOM 741 O O . ASN A 1 93 ? 5.283 6.284 -10.825 1.00 94.44 93 ASN A O 1
ATOM 745 N N . PHE A 1 94 ? 6.311 4.785 -12.136 1.00 95.69 94 PHE A N 1
ATOM 746 C CA . PHE A 1 94 ? 6.740 3.956 -11.006 1.00 95.69 94 PHE A CA 1
ATOM 747 C C . PHE A 1 94 ? 7.614 4.711 -10.012 1.00 95.69 94 PHE A C 1
ATOM 749 O O . PHE A 1 94 ? 7.364 4.635 -8.815 1.00 95.69 94 PHE A O 1
ATOM 756 N N . ALA A 1 95 ? 8.593 5.484 -10.485 1.00 95.12 95 ALA A N 1
ATOM 757 C CA . ALA A 1 95 ? 9.470 6.251 -9.604 1.00 95.12 95 ALA A CA 1
ATOM 758 C C . ALA A 1 95 ? 8.686 7.254 -8.745 1.00 95.12 95 ALA A C 1
ATOM 760 O O . ALA A 1 95 ? 8.915 7.361 -7.538 1.00 95.12 95 ALA A O 1
ATOM 761 N N . ARG A 1 96 ? 7.716 7.947 -9.350 1.00 96.50 96 ARG A N 1
ATOM 762 C CA . ARG A 1 96 ? 6.829 8.878 -8.655 1.00 96.50 96 ARG A CA 1
ATOM 763 C C . ARG A 1 96 ? 5.998 8.163 -7.606 1.00 96.50 96 ARG A C 1
ATOM 765 O O . ARG A 1 96 ? 6.017 8.587 -6.459 1.00 96.50 96 ARG A O 1
ATOM 772 N N . GLU A 1 97 ? 5.300 7.088 -7.959 1.00 96.19 97 GLU A N 1
ATOM 773 C CA . GLU A 1 97 ? 4.438 6.390 -6.999 1.00 96.19 97 GLU A CA 1
ATOM 774 C C . GLU A 1 97 ? 5.246 5.652 -5.917 1.00 96.19 97 GLU A C 1
ATOM 776 O O . GLU A 1 97 ? 4.828 5.607 -4.756 1.00 96.19 97 GLU A O 1
ATOM 781 N N . PHE A 1 98 ? 6.447 5.166 -6.248 1.00 96.88 98 PHE A N 1
ATOM 782 C CA . PHE A 1 98 ? 7.366 4.556 -5.291 1.00 96.88 98 PHE A CA 1
ATOM 783 C C . PHE A 1 98 ? 7.759 5.545 -4.190 1.00 96.88 98 PHE A C 1
ATOM 785 O O . PHE A 1 98 ? 7.659 5.221 -3.006 1.00 96.88 98 PHE A O 1
ATOM 792 N N . LEU A 1 99 ? 8.132 6.776 -4.554 1.00 96.81 99 LEU A N 1
ATOM 793 C CA . LEU A 1 99 ? 8.436 7.836 -3.588 1.00 96.81 99 LEU A CA 1
ATOM 794 C C . LEU A 1 99 ? 7.157 8.322 -2.882 1.00 96.81 99 LEU A C 1
ATOM 796 O O . LEU A 1 99 ? 7.068 8.352 -1.654 1.00 96.81 99 LEU A O 1
ATOM 800 N N . GLN A 1 100 ? 6.131 8.658 -3.657 1.00 95.62 100 GLN A N 1
ATOM 801 C CA . GLN A 1 100 ? 4.957 9.390 -3.193 1.00 95.62 100 GLN A CA 1
ATOM 802 C C . GLN A 1 100 ? 3.966 8.553 -2.386 1.00 95.62 100 GLN A C 1
ATOM 804 O O . GLN A 1 100 ? 3.403 9.044 -1.409 1.00 95.62 100 GLN A O 1
ATOM 809 N N . LEU A 1 101 ? 3.673 7.328 -2.817 1.00 95.06 101 LEU A N 1
ATOM 810 C CA . LEU A 1 101 ? 2.595 6.516 -2.247 1.00 95.06 101 LEU A CA 1
ATOM 811 C C . LEU A 1 101 ? 3.118 5.333 -1.445 1.00 95.06 101 LEU A C 1
ATOM 813 O O . LEU A 1 101 ? 2.463 4.914 -0.491 1.00 95.06 101 LEU A O 1
ATOM 817 N N . PHE A 1 102 ? 4.278 4.796 -1.818 1.00 95.69 102 PHE A N 1
ATOM 818 C CA . PHE A 1 102 ? 4.770 3.532 -1.271 1.00 95.69 102 PHE A CA 1
ATOM 819 C C . PHE A 1 102 ? 5.779 3.710 -0.134 1.00 95.69 102 PHE A C 1
ATOM 821 O O . PHE A 1 102 ? 5.862 2.833 0.731 1.00 95.69 102 PHE A O 1
ATOM 828 N N . THR A 1 103 ? 6.521 4.823 -0.100 1.00 96.81 103 THR A N 1
ATOM 829 C CA . THR A 1 103 ? 7.653 4.975 0.830 1.00 96.81 103 THR A CA 1
ATOM 830 C C . THR A 1 103 ? 7.646 6.273 1.632 1.00 96.81 103 THR A C 1
ATOM 832 O O . THR A 1 103 ? 7.477 6.218 2.848 1.00 96.81 103 THR A O 1
ATOM 835 N N . ILE A 1 104 ? 7.850 7.430 0.999 1.00 96.50 104 ILE A N 1
ATOM 836 C CA . ILE A 1 104 ? 8.181 8.680 1.695 1.00 96.50 104 ILE A CA 1
ATOM 837 C C . ILE A 1 104 ? 7.071 9.723 1.650 1.00 96.50 104 ILE A C 1
ATOM 839 O O . ILE A 1 104 ? 7.175 10.707 2.366 1.00 96.50 104 ILE A O 1
ATOM 843 N N . GLY A 1 105 ? 5.991 9.554 0.891 1.00 95.88 105 GLY A N 1
ATOM 844 C CA . GLY A 1 105 ? 4.932 10.569 0.863 1.00 95.88 105 GLY A CA 1
ATOM 845 C C . GLY A 1 105 ? 5.339 11.835 0.108 1.00 95.88 105 GLY A C 1
ATOM 846 O O . GLY A 1 105 ? 6.466 11.954 -0.349 1.00 95.88 105 GLY A O 1
ATOM 847 N N . LEU A 1 106 ? 4.425 12.806 0.010 1.00 95.25 106 LEU A N 1
ATOM 848 C CA . LEU A 1 106 ? 4.678 14.130 -0.592 1.00 95.25 106 LEU A CA 1
ATOM 849 C C . LEU A 1 106 ? 5.355 15.131 0.351 1.00 95.25 106 LEU A C 1
ATOM 851 O O . LEU A 1 106 ? 5.901 16.139 -0.085 1.00 95.25 106 LEU A O 1
ATOM 855 N N . ARG A 1 107 ? 5.182 14.940 1.659 1.00 96.69 107 ARG A N 1
ATOM 856 C CA . ARG A 1 107 ? 5.519 15.938 2.674 1.00 96.69 107 ARG A CA 1
ATOM 857 C C . ARG A 1 107 ? 6.274 15.292 3.805 1.00 96.69 107 ARG A C 1
ATOM 859 O O . ARG A 1 107 ? 5.875 14.236 4.296 1.00 96.69 107 ARG A O 1
ATOM 866 N N . GLU A 1 108 ? 7.301 15.985 4.259 1.00 96.38 108 GLU A N 1
ATOM 867 C CA . GLU A 1 108 ? 8.096 15.556 5.394 1.00 96.38 108 GLU A CA 1
ATOM 868 C C . GLU A 1 108 ? 7.244 15.522 6.666 1.00 96.38 108 GLU A C 1
ATOM 870 O O . GLU A 1 108 ? 6.412 16.405 6.926 1.00 96.38 108 GLU A O 1
ATOM 875 N N . MET A 1 109 ? 7.469 14.489 7.469 1.00 97.00 109 MET A N 1
ATOM 876 C CA . MET A 1 109 ? 6.745 14.189 8.690 1.00 97.00 109 MET A CA 1
ATOM 877 C C . MET A 1 109 ? 7.707 14.123 9.874 1.00 97.00 109 MET A C 1
ATOM 879 O O . MET A 1 109 ? 8.814 13.598 9.789 1.00 97.00 109 MET A O 1
ATOM 883 N N . ASN A 1 110 ? 7.240 14.627 11.009 1.00 97.75 110 ASN A N 1
ATOM 884 C CA . ASN A 1 110 ? 7.827 14.339 12.305 1.00 97.75 110 ASN A CA 1
ATOM 885 C C . ASN A 1 110 ? 7.443 12.916 12.739 1.00 97.75 110 ASN A C 1
ATOM 887 O O . ASN A 1 110 ? 6.438 12.359 12.289 1.00 97.75 110 ASN A O 1
ATOM 891 N N . ASP A 1 111 ? 8.181 12.369 13.703 1.00 97.44 111 ASP A N 1
ATOM 892 C CA . ASP A 1 111 ? 7.930 11.030 14.260 1.00 97.44 111 ASP A CA 1
ATOM 893 C C . ASP A 1 111 ? 6.538 10.882 14.890 1.00 97.44 111 ASP A C 1
ATOM 895 O O . ASP A 1 111 ? 5.999 9.785 14.987 1.00 97.44 111 ASP A O 1
ATOM 899 N N . ASP A 1 112 ? 5.920 11.993 15.285 1.00 97.00 112 ASP A N 1
ATOM 900 C CA . ASP A 1 112 ? 4.566 12.032 15.832 1.00 97.00 112 ASP A CA 1
ATOM 901 C C . ASP A 1 112 ? 3.463 12.071 14.749 1.00 97.00 112 ASP A C 1
ATOM 903 O O . ASP A 1 112 ? 2.274 12.168 15.055 1.00 97.00 112 ASP A O 1
ATOM 907 N N . GLY A 1 113 ? 3.841 11.993 13.469 1.00 95.06 113 GLY A N 1
ATOM 908 C CA . GLY A 1 113 ? 2.935 11.969 12.323 1.00 95.06 113 GLY A CA 1
ATOM 909 C C . GLY A 1 113 ? 2.440 13.340 11.849 1.00 95.06 113 GLY A C 1
ATOM 910 O O . GLY A 1 113 ? 1.592 13.394 10.947 1.00 95.06 113 GLY A O 1
ATOM 911 N N . THR A 1 114 ? 2.924 14.437 12.441 1.00 95.62 114 THR A N 1
ATOM 912 C CA . THR A 1 114 ? 2.653 15.811 11.982 1.00 95.62 114 THR A CA 1
ATOM 913 C C . THR A 1 114 ? 3.584 16.216 10.837 1.00 95.62 114 THR A C 1
ATOM 915 O O . THR A 1 114 ? 4.669 15.670 10.701 1.00 95.62 114 THR A O 1
ATOM 918 N N . PHE A 1 115 ? 3.179 17.173 9.996 1.00 95.69 115 PHE A N 1
ATOM 919 C CA . PHE A 1 115 ? 3.982 17.615 8.845 1.00 95.69 115 PHE A CA 1
ATOM 920 C C . PHE A 1 115 ? 4.921 18.776 9.196 1.00 95.69 115 PHE A C 1
ATOM 922 O O . PHE A 1 115 ? 4.503 19.707 9.889 1.00 95.69 115 PHE A O 1
ATOM 929 N N . THR A 1 116 ? 6.142 18.775 8.653 1.00 94.88 116 THR A N 1
ATOM 930 C CA . THR A 1 116 ? 7.141 19.846 8.863 1.00 94.88 116 THR A CA 1
ATOM 931 C C . THR A 1 116 ? 6.869 21.082 7.999 1.00 94.88 116 THR A C 1
ATOM 933 O O . THR A 1 116 ? 7.176 22.202 8.403 1.00 94.88 116 THR A O 1
ATOM 936 N N . GLY A 1 117 ? 6.243 20.894 6.830 1.00 93.75 117 GLY A N 1
ATOM 937 C CA . GLY A 1 117 ? 5.987 21.960 5.855 1.00 93.75 117 GLY A CA 1
ATOM 938 C C . GLY A 1 117 ? 6.800 21.851 4.567 1.00 93.75 117 GLY A C 1
ATOM 939 O O . GLY A 1 117 ? 6.439 22.530 3.610 1.00 93.75 117 GLY A O 1
ATOM 940 N N . TYR A 1 118 ? 7.816 20.990 4.530 1.00 94.50 118 TYR A N 1
ATOM 941 C CA . TYR A 1 118 ? 8.658 20.758 3.357 1.00 94.50 118 TYR A CA 1
ATOM 942 C C . TYR A 1 118 ? 8.184 19.548 2.541 1.00 94.50 118 TYR A C 1
ATOM 944 O O . TYR A 1 118 ? 7.453 18.687 3.047 1.00 94.50 118 TYR A O 1
ATOM 952 N N . GLU A 1 119 ? 8.565 19.531 1.268 1.00 95.38 119 GLU A N 1
ATOM 953 C CA . GLU A 1 119 ? 8.395 18.391 0.364 1.00 95.38 119 GLU A CA 1
ATOM 954 C C . GLU A 1 119 ? 9.540 17.394 0.572 1.00 95.38 119 GLU A C 1
ATOM 956 O O . GLU A 1 119 ? 10.610 17.763 1.048 1.00 95.38 119 GLU A O 1
ATOM 961 N N . THR A 1 120 ? 9.287 16.125 0.276 1.00 95.06 120 THR A N 1
ATOM 962 C CA . THR A 1 120 ? 10.200 14.992 0.527 1.00 95.06 120 THR A CA 1
ATOM 963 C C . THR A 1 120 ? 11.131 14.673 -0.631 1.00 95.06 120 THR A C 1
ATOM 965 O O . THR A 1 120 ? 12.134 14.003 -0.420 1.00 95.06 120 THR A O 1
ATOM 968 N N . TYR A 1 121 ? 10.764 15.088 -1.838 1.00 94.50 121 TYR A N 1
ATOM 969 C CA . TYR A 1 121 ? 11.502 14.866 -3.075 1.00 94.50 121 TYR A CA 1
ATOM 970 C C . TYR A 1 121 ? 11.077 15.920 -4.103 1.00 94.50 121 TYR A C 1
ATOM 972 O O . TYR A 1 121 ? 10.033 16.563 -3.943 1.00 94.50 121 TYR A O 1
ATOM 980 N N . ASP A 1 122 ? 11.846 16.069 -5.176 1.00 93.00 122 ASP A N 1
ATOM 981 C CA . ASP A 1 122 ? 11.525 16.957 -6.292 1.00 93.00 122 ASP A CA 1
ATOM 982 C C . ASP A 1 122 ? 11.466 16.232 -7.655 1.00 93.00 122 ASP A C 1
ATOM 984 O O . ASP A 1 122 ? 11.419 15.004 -7.757 1.00 93.00 122 ASP A O 1
ATOM 988 N N . GLY A 1 123 ? 11.369 17.000 -8.744 1.00 92.31 123 GLY A N 1
ATOM 989 C CA . GLY A 1 123 ? 11.305 16.434 -10.093 1.00 92.31 123 GLY A CA 1
ATOM 990 C C . GLY A 1 123 ? 12.591 15.723 -10.528 1.00 92.31 123 GLY A C 1
ATOM 991 O O . GLY A 1 123 ? 12.514 14.763 -11.298 1.00 92.31 123 GLY A O 1
ATOM 992 N N . ASP A 1 124 ? 13.750 16.152 -10.030 1.00 91.06 124 ASP A N 1
ATOM 993 C CA . ASP A 1 124 ? 15.041 15.557 -10.377 1.00 91.06 124 ASP A CA 1
ATOM 994 C C . ASP A 1 124 ? 15.206 14.192 -9.688 1.00 91.06 124 ASP A C 1
ATOM 996 O O . ASP A 1 124 ? 15.743 13.253 -10.291 1.00 91.06 124 ASP A O 1
ATOM 1000 N N . ASP A 1 125 ? 14.664 14.037 -8.476 1.00 92.75 125 ASP A N 1
ATOM 1001 C CA . ASP A 1 125 ? 14.585 12.748 -7.778 1.00 92.75 125 ASP A CA 1
ATOM 1002 C C . ASP A 1 125 ? 13.725 11.735 -8.545 1.00 92.75 125 ASP A C 1
ATOM 1004 O O . ASP A 1 125 ? 14.129 10.582 -8.727 1.00 92.75 125 ASP A O 1
ATOM 1008 N N . ILE A 1 126 ? 12.563 12.164 -9.058 1.00 94.00 126 ILE A N 1
ATOM 1009 C CA . ILE A 1 126 ? 11.676 11.310 -9.866 1.00 94.00 126 ILE A CA 1
ATOM 1010 C C . ILE A 1 126 ? 12.390 10.847 -11.133 1.00 94.00 126 ILE A C 1
ATOM 1012 O O . ILE A 1 126 ? 12.373 9.659 -11.451 1.00 94.00 126 ILE A O 1
ATOM 1016 N N . LEU A 1 127 ? 13.038 11.767 -11.851 1.00 91.31 127 LEU A N 1
ATOM 1017 C CA . LEU A 1 127 ? 13.772 11.441 -13.071 1.00 91.31 127 LEU A CA 1
ATOM 1018 C C . LEU A 1 127 ? 14.936 10.482 -12.786 1.00 91.31 127 LEU A C 1
ATOM 1020 O O . LEU A 1 127 ? 15.211 9.566 -13.565 1.00 91.31 127 LEU A O 1
ATOM 1024 N N . THR A 1 128 ? 15.623 10.677 -11.662 1.00 89.12 128 THR A N 1
ATOM 1025 C CA . THR A 1 128 ? 16.711 9.800 -11.224 1.00 89.12 128 THR A CA 1
ATOM 1026 C C . THR A 1 128 ? 16.201 8.400 -10.899 1.00 89.12 128 THR A C 1
ATOM 1028 O O . THR A 1 128 ? 16.777 7.420 -11.382 1.00 89.12 128 THR A O 1
ATOM 1031 N N . GLY A 1 129 ? 15.086 8.302 -10.172 1.00 90.81 129 GLY A N 1
ATOM 1032 C CA . GLY A 1 129 ? 14.383 7.044 -9.942 1.00 90.81 129 GLY A CA 1
ATOM 1033 C C . GLY A 1 129 ? 13.968 6.385 -11.257 1.00 90.81 129 GLY A C 1
ATOM 1034 O O . GLY A 1 129 ? 14.309 5.234 -11.495 1.00 90.81 129 GLY A O 1
ATOM 1035 N N . ALA A 1 130 ? 13.342 7.119 -12.180 1.00 92.75 130 ALA A N 1
ATOM 1036 C CA . ALA A 1 130 ? 12.911 6.597 -13.482 1.00 92.75 130 ALA A CA 1
ATOM 1037 C C . ALA A 1 130 ? 14.077 5.956 -14.249 1.00 92.75 130 ALA A C 1
ATOM 1039 O O . ALA A 1 130 ? 13.982 4.842 -14.763 1.00 92.75 130 ALA A O 1
ATOM 1040 N N . ARG A 1 131 ? 15.241 6.617 -14.242 1.00 89.56 131 ARG A N 1
ATOM 1041 C CA . ARG A 1 131 ? 16.478 6.078 -14.822 1.00 89.56 131 ARG A CA 1
ATOM 1042 C C . ARG A 1 131 ? 16.946 4.815 -14.096 1.00 89.56 131 ARG A C 1
ATOM 104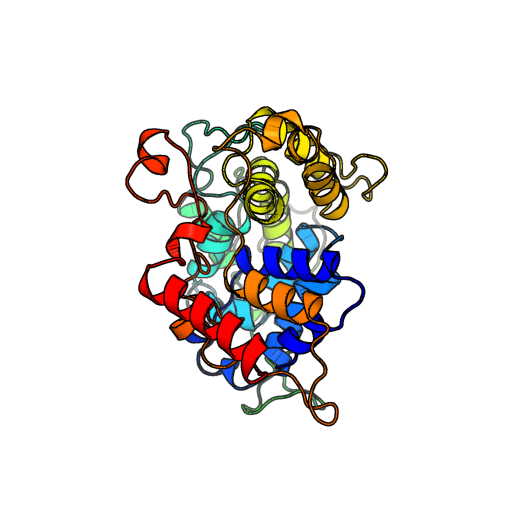4 O O . ARG A 1 131 ? 17.460 3.908 -14.753 1.00 89.56 131 ARG A O 1
ATOM 1051 N N . ALA A 1 132 ? 16.754 4.724 -12.778 1.00 89.00 132 ALA A N 1
ATOM 1052 C CA . ALA A 1 132 ? 17.024 3.532 -11.970 1.00 89.00 132 ALA A CA 1
ATOM 1053 C C . ALA A 1 132 ? 16.091 2.345 -12.271 1.00 89.00 132 ALA A C 1
ATOM 1055 O O . ALA A 1 132 ? 16.447 1.222 -11.914 1.00 89.00 132 ALA A O 1
ATOM 1056 N N . TRP A 1 133 ? 14.988 2.529 -13.000 1.00 90.38 133 TRP A N 1
ATOM 1057 C CA . TRP A 1 133 ? 14.084 1.451 -13.439 1.00 90.38 133 TRP A CA 1
ATOM 1058 C C . TRP A 1 133 ? 14.093 1.176 -14.947 1.00 90.38 133 TRP A C 1
ATOM 1060 O O . TRP A 1 133 ? 13.291 0.393 -15.446 1.00 90.38 133 TRP A O 1
ATOM 1070 N N . THR A 1 134 ? 15.059 1.733 -15.676 1.00 91.00 134 THR A N 1
ATOM 1071 C CA . THR A 1 134 ? 15.266 1.386 -17.089 1.00 91.00 134 THR A CA 1
ATOM 1072 C C . THR A 1 134 ? 15.851 -0.012 -17.266 1.00 91.00 134 THR A C 1
ATOM 1074 O O . THR A 1 134 ? 16.725 -0.441 -16.507 1.00 91.00 134 THR A O 1
ATOM 1077 N N . GLY A 1 135 ? 15.434 -0.686 -18.332 1.00 88.75 135 GLY A N 1
ATOM 1078 C CA . GLY A 1 135 ? 15.997 -1.944 -18.803 1.00 88.75 135 GLY A CA 1
ATOM 1079 C C . GLY A 1 135 ? 15.381 -3.200 -18.199 1.00 88.75 135 GLY A C 1
ATOM 1080 O O . GLY A 1 135 ? 15.878 -4.277 -18.502 1.00 88.75 135 GLY A O 1
ATOM 1081 N N . PHE A 1 136 ? 14.331 -3.106 -17.384 1.00 91.38 136 PHE A N 1
ATOM 1082 C CA . PHE A 1 136 ? 13.626 -4.287 -16.882 1.00 91.38 136 PHE A CA 1
ATOM 1083 C C . PHE A 1 136 ? 12.658 -4.835 -17.929 1.00 91.38 136 PHE A C 1
ATOM 1085 O O . PHE A 1 136 ? 11.874 -4.083 -18.505 1.00 91.38 136 PHE A O 1
ATOM 1092 N N . ASP A 1 137 ? 12.707 -6.140 -18.170 1.00 92.19 137 ASP A N 1
ATOM 1093 C CA . ASP A 1 137 ? 11.804 -6.845 -19.079 1.00 92.19 137 ASP A CA 1
ATOM 1094 C C . ASP A 1 137 ? 11.440 -8.221 -18.505 1.00 92.19 137 ASP A C 1
ATOM 1096 O O . ASP A 1 137 ? 12.096 -8.722 -17.587 1.00 92.19 137 ASP A O 1
ATOM 1100 N N . VAL A 1 138 ? 10.385 -8.839 -19.032 1.00 91.94 138 VAL A N 1
ATOM 1101 C CA . VAL A 1 138 ? 9.994 -10.187 -18.617 1.00 91.94 138 VAL A CA 1
ATOM 1102 C C . VAL A 1 138 ? 11.065 -11.209 -19.021 1.00 91.94 138 VAL A C 1
ATOM 1104 O O . VAL A 1 138 ? 11.630 -11.126 -20.121 1.00 91.94 138 VAL A O 1
ATOM 1107 N N . PRO A 1 139 ? 11.363 -12.200 -18.162 1.00 90.50 139 PRO A N 1
ATOM 1108 C CA . PRO A 1 139 ? 12.305 -13.255 -18.495 1.00 90.50 139 PRO A CA 1
ATOM 1109 C C . PRO A 1 139 ? 11.808 -14.105 -19.664 1.00 90.50 139 PRO A C 1
ATOM 1111 O O . PRO A 1 139 ? 10.634 -14.115 -20.049 1.00 90.50 139 PRO A O 1
ATOM 1114 N N . LYS A 1 140 ? 12.716 -14.912 -20.216 1.00 89.81 140 LYS A N 1
ATOM 1115 C CA . LYS A 1 140 ? 12.334 -15.897 -21.234 1.00 89.81 140 LYS A CA 1
ATOM 1116 C C . LYS A 1 140 ? 11.308 -16.877 -20.673 1.00 89.81 140 LYS A C 1
ATOM 1118 O O . LYS A 1 140 ? 11.435 -17.364 -19.550 1.00 89.81 140 LYS A O 1
ATOM 1123 N N . LEU A 1 141 ? 10.346 -17.241 -21.517 1.00 89.31 141 LEU A N 1
ATOM 1124 C CA . LEU A 1 141 ? 9.354 -18.255 -21.195 1.00 89.31 141 LEU A CA 1
ATOM 1125 C C . LEU A 1 141 ? 10.015 -19.573 -20.766 1.00 89.31 141 LEU A C 1
ATOM 1127 O O . LEU A 1 141 ? 10.860 -20.124 -21.481 1.00 89.31 141 LEU A O 1
ATOM 1131 N N . ARG A 1 142 ? 9.576 -20.105 -19.622 1.00 89.19 142 ARG A N 1
ATOM 1132 C CA . ARG A 1 142 ? 9.932 -21.442 -19.134 1.00 89.19 142 ARG A CA 1
ATOM 1133 C C . ARG A 1 142 ? 8.716 -22.365 -19.107 1.00 89.19 142 ARG A C 1
ATOM 1135 O O . ARG A 1 142 ? 7.579 -21.930 -19.223 1.00 89.19 142 ARG A O 1
ATOM 1142 N N . GLY A 1 143 ? 8.956 -23.667 -18.968 1.00 86.25 143 GLY A N 1
ATOM 1143 C CA . GLY A 1 143 ? 7.878 -24.634 -18.754 1.00 86.25 143 GLY A CA 1
ATOM 1144 C C . GLY A 1 143 ? 7.336 -24.588 -17.321 1.00 86.25 143 GLY A C 1
ATOM 1145 O O . GLY A 1 143 ? 8.060 -24.227 -16.392 1.00 86.25 143 GLY A O 1
ATOM 1146 N N . GLY A 1 144 ? 6.085 -25.025 -17.147 1.00 83.38 144 GLY A N 1
ATOM 1147 C CA . GLY A 1 144 ? 5.460 -25.165 -15.828 1.00 83.38 144 GLY A CA 1
ATOM 1148 C C . GLY A 1 144 ? 5.015 -23.849 -15.192 1.00 83.38 144 GLY A C 1
ATOM 1149 O O . GLY A 1 144 ? 4.998 -23.775 -13.970 1.00 83.38 144 GLY A O 1
ATOM 1150 N N . VAL A 1 145 ? 4.708 -22.844 -16.012 1.00 84.12 145 VAL A N 1
ATOM 1151 C CA . VAL A 1 145 ? 4.011 -21.611 -15.618 1.00 84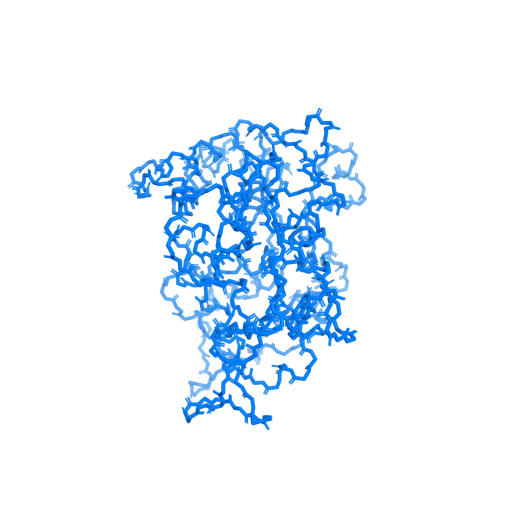.12 145 VAL A CA 1
ATOM 1152 C C . VAL A 1 145 ? 2.758 -21.454 -16.461 1.00 84.12 145 VAL A C 1
ATOM 1154 O O . VAL A 1 145 ? 2.711 -21.936 -17.602 1.00 84.12 145 VAL A O 1
ATOM 1157 N N . GLU A 1 146 ? 1.760 -20.778 -15.910 1.00 78.94 146 GLU A N 1
ATOM 1158 C CA . GLU A 1 146 ? 0.719 -20.141 -16.702 1.00 78.94 146 GLU A CA 1
ATOM 1159 C C . GLU A 1 146 ? 1.367 -19.100 -17.632 1.00 78.94 146 GLU A C 1
ATOM 1161 O O . GLU A 1 146 ? 2.201 -18.306 -17.213 1.00 78.94 146 GLU A O 1
ATOM 1166 N N . ALA A 1 147 ? 1.089 -19.211 -18.931 1.00 74.88 147 ALA A N 1
ATOM 1167 C CA . ALA A 1 147 ? 1.658 -18.337 -19.954 1.00 74.88 147 ALA A CA 1
ATOM 1168 C C . ALA A 1 147 ? 0.769 -18.367 -21.197 1.00 74.88 147 ALA A C 1
ATOM 1170 O O . ALA A 1 147 ? 1.154 -18.866 -22.263 1.00 74.88 147 ALA A O 1
ATOM 1171 N N . PHE A 1 148 ? -0.451 -17.848 -21.066 1.00 67.56 148 PHE A N 1
ATOM 1172 C CA . PHE A 1 148 ? -1.417 -17.759 -22.164 1.00 67.56 148 PHE A CA 1
ATOM 1173 C C . PHE A 1 148 ? -0.858 -16.988 -23.371 1.00 67.56 148 PHE A C 1
ATOM 1175 O O . PHE A 1 148 ? -1.325 -17.165 -24.499 1.00 67.56 148 PHE A O 1
ATOM 1182 N N . ARG A 1 149 ? 0.183 -16.178 -23.148 1.00 67.06 149 ARG A N 1
ATOM 1183 C CA . ARG A 1 149 ? 0.750 -15.221 -24.108 1.00 67.06 149 ARG A CA 1
ATOM 1184 C C . ARG A 1 149 ? 2.138 -15.581 -24.634 1.00 67.06 149 ARG A C 1
ATOM 1186 O O . ARG A 1 149 ? 2.684 -14.848 -25.449 1.00 67.06 149 ARG A O 1
ATOM 1193 N N . ASN A 1 150 ? 2.680 -16.740 -24.255 1.00 78.25 150 ASN A N 1
ATOM 1194 C CA . ASN A 1 150 ? 4.075 -17.133 -24.517 1.00 78.25 150 ASN A CA 1
ATOM 1195 C C . ASN A 1 150 ? 5.130 -16.191 -23.895 1.00 78.25 150 ASN A C 1
ATOM 1197 O O . ASN A 1 150 ? 6.271 -16.152 -24.358 1.00 78.25 150 ASN A O 1
ATOM 1201 N N . GLU A 1 151 ? 4.762 -15.472 -22.840 1.00 85.00 151 GLU A N 1
ATOM 1202 C CA . GLU A 1 151 ? 5.633 -14.614 -22.032 1.00 85.00 151 GLU A CA 1
ATOM 1203 C C . GLU A 1 151 ? 5.556 -15.062 -20.569 1.00 85.00 151 GLU A C 1
ATOM 1205 O O . GLU A 1 151 ? 4.659 -15.819 -20.201 1.00 85.00 151 GLU A O 1
ATOM 1210 N N . ASN A 1 152 ? 6.524 -14.654 -19.751 1.00 88.44 152 ASN A N 1
ATOM 1211 C CA . ASN A 1 152 ? 6.633 -15.085 -18.360 1.00 88.44 152 ASN A CA 1
ATOM 1212 C C . ASN A 1 152 ? 6.364 -13.910 -17.417 1.00 88.44 152 ASN A C 1
ATOM 1214 O O . ASN A 1 152 ? 7.273 -13.144 -17.113 1.00 88.44 152 ASN A O 1
ATOM 1218 N N . PHE A 1 153 ? 5.118 -13.786 -16.959 1.00 89.38 153 PHE A N 1
ATOM 1219 C CA . PHE A 1 153 ? 4.703 -12.772 -15.981 1.00 89.38 153 PHE A CA 1
ATOM 1220 C C . PHE A 1 153 ? 4.731 -13.284 -14.529 1.00 89.38 153 PHE A C 1
ATOM 1222 O O . PHE A 1 153 ? 4.326 -12.565 -13.616 1.00 89.38 153 PHE A O 1
ATOM 1229 N N . ILE A 1 154 ? 5.205 -14.517 -14.315 1.00 89.31 154 ILE A N 1
ATOM 1230 C CA . ILE A 1 154 ? 5.290 -15.160 -12.997 1.00 89.31 154 ILE A CA 1
ATOM 1231 C C . ILE A 1 154 ? 6.642 -14.907 -12.340 1.00 89.31 154 ILE A C 1
ATOM 1233 O O . ILE A 1 154 ? 6.719 -14.619 -11.146 1.00 89.31 154 ILE A O 1
ATOM 1237 N N . ASP A 1 155 ? 7.719 -15.065 -13.100 1.00 91.06 155 ASP A N 1
ATOM 1238 C CA . ASP A 1 155 ? 9.061 -14.872 -12.569 1.00 91.06 155 ASP A CA 1
ATOM 1239 C C . ASP A 1 155 ? 9.422 -13.384 -12.507 1.00 91.06 155 ASP A C 1
ATOM 1241 O O . ASP A 1 155 ? 8.917 -12.569 -13.280 1.00 91.06 155 ASP A O 1
ATOM 1245 N N . ASP A 1 156 ? 10.330 -13.053 -11.593 1.00 92.88 156 ASP A N 1
ATOM 1246 C CA . ASP A 1 156 ? 10.843 -11.698 -11.422 1.00 92.88 156 ASP A CA 1
ATOM 1247 C C . ASP A 1 156 ? 11.469 -11.166 -12.723 1.00 92.88 156 ASP A C 1
ATOM 1249 O O . ASP A 1 156 ? 12.035 -11.913 -13.529 1.00 92.88 156 ASP A O 1
ATOM 1253 N N . LEU A 1 157 ? 11.382 -9.850 -12.911 1.00 91.88 157 LEU A N 1
ATOM 1254 C CA . LEU A 1 157 ? 11.916 -9.159 -14.081 1.00 91.88 157 LEU A CA 1
ATOM 1255 C C . LEU A 1 157 ? 13.421 -9.383 -14.240 1.00 91.88 157 LEU A C 1
ATOM 1257 O O . LEU A 1 157 ? 14.195 -9.345 -13.281 1.00 91.88 157 LEU A O 1
ATOM 1261 N N . GLU A 1 158 ? 13.850 -9.518 -15.490 1.00 89.62 158 GLU A N 1
ATOM 1262 C CA . GLU A 1 158 ? 15.256 -9.586 -15.860 1.00 89.62 158 GLU A CA 1
ATOM 1263 C C . GLU A 1 158 ? 15.743 -8.242 -16.396 1.00 89.62 158 GLU A C 1
ATOM 1265 O O . GLU A 1 158 ? 15.034 -7.503 -17.081 1.00 89.62 158 GLU A O 1
ATOM 1270 N N . LEU A 1 159 ? 17.006 -7.938 -16.111 1.00 85.94 159 LEU A N 1
ATOM 1271 C CA . LEU A 1 159 ? 17.627 -6.719 -16.591 1.00 85.94 159 LEU A CA 1
ATOM 1272 C C . LEU A 1 159 ? 18.274 -6.924 -17.966 1.00 85.94 159 LEU A C 1
ATOM 1274 O O . LEU A 1 159 ? 19.221 -7.693 -18.143 1.00 85.94 159 LEU A O 1
ATOM 1278 N N . VAL A 1 160 ? 17.805 -6.157 -18.941 1.00 86.88 160 VAL A N 1
ATOM 1279 C CA . VAL A 1 160 ? 18.354 -6.058 -20.289 1.00 86.88 160 VAL A CA 1
ATOM 1280 C C . VAL A 1 160 ? 19.405 -4.949 -20.317 1.00 86.88 160 VAL A C 1
ATOM 1282 O O . VAL A 1 160 ? 19.111 -3.782 -20.575 1.00 86.88 160 VAL A O 1
ATOM 1285 N N . ALA A 1 161 ? 20.666 -5.327 -20.095 1.00 82.75 161 ALA A N 1
ATOM 1286 C CA . ALA A 1 161 ? 21.795 -4.398 -19.965 1.00 82.75 161 ALA A CA 1
ATOM 1287 C C . ALA A 1 161 ? 21.915 -3.361 -21.103 1.00 82.75 161 ALA A C 1
ATOM 1289 O O . ALA A 1 161 ? 22.292 -2.220 -20.865 1.00 82.75 161 ALA A O 1
ATOM 1290 N N . SER A 1 162 ? 21.557 -3.707 -22.347 1.00 82.50 162 SER A N 1
ATOM 1291 C CA . SER A 1 162 ? 21.619 -2.767 -23.481 1.00 82.50 162 SER A CA 1
ATOM 1292 C C . SER A 1 162 ? 20.596 -1.626 -23.415 1.00 82.50 162 SER A C 1
ATOM 1294 O O . SER A 1 162 ? 20.767 -0.615 -24.095 1.00 82.50 162 SER A O 1
ATOM 1296 N N . ARG A 1 163 ? 19.527 -1.795 -22.632 1.00 85.88 163 ARG A N 1
ATOM 1297 C CA . ARG A 1 163 ? 18.454 -0.810 -22.430 1.00 85.88 163 ARG A CA 1
ATOM 1298 C C . ARG A 1 163 ? 18.651 0.027 -21.169 1.00 85.88 163 ARG A C 1
ATOM 1300 O O . ARG A 1 163 ? 17.975 1.039 -21.006 1.00 85.88 163 ARG A O 1
ATOM 1307 N N . ARG A 1 164 ? 19.566 -0.389 -20.293 1.00 86.12 164 ARG A N 1
ATOM 1308 C CA . ARG A 1 164 ? 19.849 0.262 -19.017 1.00 86.12 164 ARG A CA 1
ATOM 1309 C C . ARG A 1 164 ? 20.463 1.644 -19.226 1.00 86.12 164 ARG A C 1
ATOM 1311 O O . ARG A 1 164 ? 21.361 1.799 -20.048 1.00 86.12 164 ARG A O 1
ATOM 1318 N N . ASP A 1 165 ? 20.017 2.634 -18.455 1.00 84.50 165 ASP A N 1
ATOM 1319 C CA . ASP A 1 165 ? 20.651 3.952 -18.399 1.00 84.50 165 ASP A CA 1
ATOM 1320 C C . ASP A 1 165 ? 22.060 3.837 -17.783 1.00 84.50 165 ASP A C 1
ATOM 1322 O O . ASP A 1 165 ? 22.175 3.479 -16.607 1.00 84.50 165 ASP A O 1
ATOM 1326 N N . PRO A 1 166 ? 23.133 4.142 -18.538 1.00 79.50 166 PRO A N 1
ATOM 1327 C CA . PRO A 1 166 ? 24.511 3.935 -18.099 1.00 79.50 166 PRO A CA 1
ATOM 1328 C C . PRO A 1 166 ? 25.066 5.123 -17.306 1.00 79.50 166 PRO A C 1
ATOM 1330 O O . PRO A 1 166 ? 26.251 5.128 -16.962 1.00 79.50 166 PRO A O 1
ATOM 1333 N N . PHE A 1 167 ? 24.266 6.176 -17.118 1.00 79.38 167 PHE A N 1
ATOM 1334 C CA . PHE A 1 167 ? 24.720 7.425 -16.537 1.00 79.38 167 PHE A CA 1
ATOM 1335 C C . PHE A 1 167 ? 24.495 7.453 -15.025 1.00 79.38 167 PHE A C 1
ATOM 1337 O O . PHE A 1 167 ? 23.529 6.861 -14.524 1.00 79.38 167 PHE A O 1
ATOM 1344 N N . PRO A 1 168 ? 25.332 8.231 -14.312 1.00 78.81 168 PRO A N 1
ATOM 1345 C CA . PRO A 1 168 ? 25.228 8.397 -12.879 1.00 78.81 168 PRO A CA 1
ATOM 1346 C C . PRO A 1 168 ? 23.813 8.740 -12.384 1.00 78.81 168 PRO A C 1
ATOM 1348 O O . PRO A 1 168 ? 23.151 9.614 -12.957 1.00 78.81 168 PRO A O 1
ATOM 1351 N N . LYS A 1 169 ? 23.364 8.081 -11.312 1.00 81.94 169 LYS A N 1
ATOM 1352 C CA . LYS A 1 169 ? 22.114 8.349 -10.582 1.00 81.94 169 LYS A CA 1
ATOM 1353 C C . LYS A 1 169 ? 22.430 8.842 -9.169 1.00 81.94 169 LYS A C 1
ATOM 1355 O O . LYS A 1 169 ? 23.303 8.273 -8.513 1.00 81.94 169 LYS A O 1
ATOM 1360 N N . SER A 1 170 ? 21.768 9.902 -8.719 1.00 80.12 170 SER A N 1
ATOM 1361 C CA . SER A 1 170 ? 21.913 10.436 -7.361 1.00 80.12 170 SER A CA 1
ATOM 1362 C C . SER A 1 170 ? 21.029 9.711 -6.340 1.00 80.12 170 SER A C 1
ATOM 1364 O O . SER A 1 170 ? 20.084 9.022 -6.717 1.00 80.12 170 SER A O 1
ATOM 1366 N N . ASP A 1 171 ? 21.340 9.859 -5.050 1.00 79.19 171 A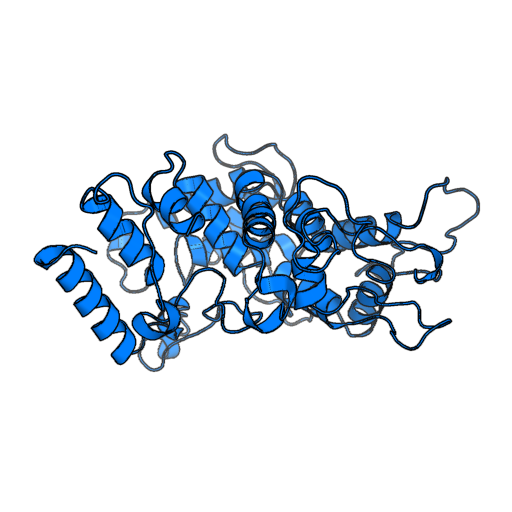SP A N 1
ATOM 1367 C CA . ASP A 1 171 ? 20.371 9.580 -3.975 1.00 79.19 171 ASP A CA 1
ATOM 1368 C C . ASP A 1 171 ? 19.536 10.834 -3.666 1.00 79.19 171 ASP A C 1
ATOM 1370 O O . ASP A 1 171 ? 19.857 11.933 -4.124 1.00 79.19 171 ASP A O 1
ATOM 1374 N N . LEU A 1 172 ? 18.502 10.663 -2.835 1.00 80.88 172 LEU A N 1
ATOM 1375 C CA . LEU A 1 172 ? 17.617 11.734 -2.353 1.00 80.88 172 LEU A CA 1
ATOM 1376 C C . LEU A 1 172 ? 18.331 12.802 -1.498 1.00 80.88 172 LEU A C 1
ATOM 1378 O O . LEU A 1 172 ? 17.746 13.817 -1.138 1.00 80.88 172 LEU A O 1
ATOM 1382 N N . THR A 1 173 ? 19.588 12.576 -1.113 1.00 74.75 173 THR A N 1
ATOM 1383 C CA . THR A 1 173 ? 20.400 13.502 -0.308 1.00 74.75 173 THR A CA 1
ATOM 1384 C C . THR A 1 173 ? 21.511 14.180 -1.117 1.00 74.75 173 THR A C 1
ATOM 1386 O O . THR A 1 173 ? 22.333 14.910 -0.557 1.00 74.75 173 THR A O 1
ATOM 1389 N N . GLY A 1 174 ? 21.536 13.977 -2.440 1.00 64.44 174 GLY A N 1
ATOM 1390 C CA . GLY A 1 174 ? 22.542 14.528 -3.349 1.00 64.44 174 GLY A CA 1
ATOM 1391 C C . GLY A 1 174 ? 23.854 13.734 -3.421 1.00 64.44 174 GLY A C 1
ATOM 1392 O O . GLY A 1 174 ? 24.836 14.232 -3.978 1.00 64.44 174 GLY A O 1
ATOM 1393 N N . GLY A 1 175 ? 23.897 12.527 -2.857 1.00 69.38 175 GLY A N 1
ATOM 1394 C CA . GLY A 1 175 ? 24.954 11.537 -3.055 1.00 69.38 175 GLY A CA 1
ATOM 1395 C C . GLY A 1 175 ? 24.736 10.704 -4.321 1.00 69.38 175 GLY A C 1
ATOM 1396 O O . GLY A 1 175 ? 24.092 11.158 -5.267 1.00 69.38 175 GLY A O 1
ATOM 1397 N N . TYR A 1 176 ? 25.333 9.512 -4.390 1.00 70.12 176 TYR A N 1
ATOM 1398 C CA . TYR A 1 176 ? 25.429 8.716 -5.618 1.00 70.12 176 TYR A CA 1
ATOM 1399 C C . TYR A 1 176 ? 25.011 7.261 -5.398 1.00 70.12 176 TYR A C 1
ATOM 1401 O O . TYR A 1 176 ? 25.545 6.587 -4.521 1.00 70.12 176 TYR A O 1
ATOM 1409 N N . VAL A 1 177 ? 24.098 6.782 -6.243 1.00 67.44 177 VAL A N 1
ATOM 1410 C CA . VAL A 1 177 ? 23.399 5.498 -6.100 1.00 67.44 177 VAL A CA 1
ATOM 1411 C C . VAL A 1 177 ? 23.824 4.474 -7.152 1.00 67.44 177 VAL A C 1
ATOM 1413 O O . VAL A 1 177 ? 23.765 3.278 -6.886 1.00 67.44 177 VAL A O 1
ATOM 1416 N N . GLY A 1 178 ? 24.307 4.894 -8.329 1.00 62.59 178 GLY A N 1
ATOM 1417 C CA . GLY A 1 178 ? 24.883 3.941 -9.285 1.00 62.59 178 GLY A CA 1
ATOM 1418 C C . GLY A 1 178 ? 24.746 4.246 -10.780 1.00 62.59 178 GLY A C 1
ATOM 1419 O O . GLY A 1 178 ? 24.300 5.318 -11.194 1.00 62.59 178 GLY A O 1
ATOM 1420 N N . ASP A 1 179 ? 25.240 3.261 -11.542 1.00 56.56 179 ASP A N 1
ATOM 1421 C CA . ASP A 1 179 ? 25.617 3.150 -12.965 1.00 56.56 179 ASP A CA 1
ATOM 1422 C C . ASP A 1 179 ? 26.428 4.327 -13.539 1.00 56.56 179 ASP A C 1
ATOM 1424 O O . ASP A 1 179 ? 25.878 5.346 -13.921 1.00 56.56 179 ASP A O 1
ATOM 1428 N N . GLY A 1 180 ? 27.763 4.194 -13.593 1.00 52.84 180 GLY A N 1
ATOM 1429 C CA . GLY A 1 180 ? 28.702 5.185 -14.157 1.00 52.84 180 GLY A CA 1
ATOM 1430 C C . GLY A 1 180 ? 29.646 5.844 -13.129 1.00 52.84 180 GLY A C 1
ATOM 1431 O O . GLY A 1 180 ? 29.255 6.734 -12.395 1.00 52.84 180 GLY A O 1
ATOM 1432 N N . ALA A 1 181 ? 30.916 5.420 -13.121 1.00 44.41 181 ALA A N 1
ATOM 1433 C CA . ALA A 1 181 ? 31.996 5.685 -12.146 1.00 44.41 181 ALA A CA 1
ATOM 1434 C C . ALA A 1 181 ? 31.835 6.804 -11.072 1.00 44.41 181 ALA A C 1
ATOM 1436 O O . ALA A 1 181 ? 32.000 7.988 -11.390 1.00 44.41 181 ALA A O 1
ATOM 1437 N N . PRO A 1 182 ? 31.785 6.440 -9.772 1.00 51.19 182 PRO A N 1
ATOM 1438 C CA . PRO A 1 182 ? 32.582 7.107 -8.746 1.00 51.19 182 PRO A CA 1
ATOM 1439 C C . PRO A 1 182 ? 34.068 6.674 -8.870 1.00 51.19 182 PRO A C 1
ATOM 1441 O O . PRO A 1 182 ? 34.402 5.769 -9.630 1.00 51.19 182 PRO A O 1
ATOM 1444 N N . LEU A 1 183 ? 34.992 7.385 -8.214 1.00 47.28 183 LEU A N 1
ATOM 1445 C CA . LEU A 1 183 ? 36.462 7.315 -8.386 1.00 47.28 183 LEU A CA 1
ATOM 1446 C C . LEU A 1 183 ? 37.090 5.893 -8.395 1.00 47.28 183 LEU A C 1
ATOM 1448 O O . LEU A 1 183 ? 36.518 4.930 -7.907 1.00 47.28 183 LEU A O 1
ATOM 1452 N N . CYS A 1 184 ? 38.338 5.796 -8.892 1.00 45.34 184 CYS A N 1
ATOM 1453 C CA . CYS A 1 184 ? 39.132 4.587 -9.208 1.00 45.34 184 CYS A CA 1
ATOM 1454 C C . CYS A 1 184 ? 39.316 3.482 -8.128 1.00 45.34 184 CYS A C 1
ATOM 1456 O O . CYS A 1 184 ? 40.164 2.611 -8.328 1.00 45.34 184 CYS A O 1
ATOM 1458 N N . VAL A 1 185 ? 38.614 3.495 -6.993 1.00 48.06 185 VAL A N 1
ATOM 1459 C CA . VAL A 1 185 ? 38.790 2.535 -5.884 1.00 48.06 185 VAL A CA 1
ATOM 1460 C C . VAL A 1 185 ? 37.605 1.587 -5.660 1.00 48.06 185 VAL A C 1
ATOM 1462 O O . VAL A 1 185 ? 37.775 0.599 -4.947 1.00 48.06 185 VAL A O 1
ATOM 1465 N N . ASP A 1 186 ? 36.467 1.789 -6.329 1.00 48.22 186 ASP A N 1
ATOM 1466 C CA . ASP A 1 186 ? 35.231 1.060 -6.015 1.00 48.22 186 ASP A CA 1
ATOM 1467 C C . ASP A 1 186 ? 34.883 -0.008 -7.077 1.00 48.22 186 ASP A C 1
ATOM 1469 O O . ASP A 1 186 ? 34.226 0.243 -8.080 1.00 48.22 186 ASP A O 1
ATOM 1473 N N . ILE A 1 187 ? 35.486 -1.185 -6.857 1.00 44.00 187 ILE A N 1
ATOM 1474 C CA . ILE A 1 187 ? 35.045 -2.598 -7.009 1.00 44.00 187 ILE A CA 1
ATOM 1475 C C . ILE A 1 187 ? 33.890 -2.943 -8.004 1.00 44.00 187 ILE A C 1
ATOM 1477 O O . ILE A 1 187 ? 32.874 -2.262 -8.060 1.00 44.00 187 ILE A O 1
ATOM 1481 N N . PRO A 1 188 ? 33.994 -4.074 -8.750 1.00 47.47 188 PRO A N 1
ATOM 1482 C CA . PRO A 1 188 ? 33.059 -4.465 -9.814 1.00 47.47 188 PRO A CA 1
ATOM 1483 C C . PRO A 1 188 ? 31.775 -5.151 -9.300 1.00 47.47 188 PRO A C 1
ATOM 1485 O O . PRO A 1 188 ? 31.885 -6.000 -8.424 1.00 47.47 188 PRO A O 1
ATOM 1488 N N . HIS A 1 189 ? 30.603 -4.852 -9.895 1.00 38.09 189 HIS A N 1
ATOM 1489 C CA . HIS A 1 189 ? 29.588 -5.805 -10.417 1.00 38.09 189 HIS A CA 1
ATOM 1490 C C . HIS A 1 189 ? 28.274 -5.124 -10.894 1.00 38.09 189 HIS A C 1
ATOM 1492 O O . HIS A 1 189 ? 27.634 -4.399 -10.148 1.00 38.09 189 HIS A O 1
ATOM 1498 N N . ALA A 1 190 ? 27.930 -5.419 -12.157 1.00 40.28 190 ALA A N 1
ATOM 1499 C CA . ALA A 1 190 ? 26.646 -5.457 -12.883 1.00 40.28 190 ALA A CA 1
ATOM 1500 C C . ALA A 1 190 ? 25.406 -4.670 -12.389 1.00 40.28 190 ALA A C 1
ATOM 1502 O O . ALA A 1 190 ? 24.782 -5.040 -11.401 1.00 40.28 190 ALA A O 1
ATOM 1503 N N . ASP A 1 191 ? 25.004 -3.690 -13.205 1.00 51.00 191 ASP A N 1
ATOM 1504 C CA . ASP A 1 191 ? 23.676 -3.241 -13.683 1.00 51.00 191 ASP A CA 1
ATOM 1505 C C . ASP A 1 191 ? 22.415 -3.273 -12.763 1.00 51.00 191 ASP A C 1
ATOM 1507 O O . ASP A 1 191 ? 21.582 -2.375 -12.871 1.00 51.00 191 ASP A O 1
ATOM 1511 N N . ALA A 1 192 ? 22.251 -4.229 -11.838 1.00 53.66 192 ALA A N 1
ATOM 1512 C CA . ALA A 1 192 ? 21.181 -4.249 -10.821 1.00 53.66 192 ALA A CA 1
ATOM 1513 C C . ALA A 1 192 ? 21.505 -3.382 -9.584 1.00 53.66 192 ALA A C 1
ATOM 1515 O O . ALA A 1 192 ? 20.612 -3.013 -8.819 1.00 53.66 192 ALA A O 1
ATOM 1516 N N . GLY A 1 193 ? 22.782 -3.033 -9.392 1.00 68.19 193 GLY A N 1
ATOM 1517 C CA . GLY A 1 193 ? 23.257 -2.322 -8.203 1.00 68.19 193 GLY A CA 1
ATOM 1518 C C . GLY A 1 193 ? 22.599 -0.959 -7.986 1.00 68.19 193 GLY A C 1
ATOM 1519 O O . GLY A 1 193 ? 22.286 -0.619 -6.851 1.00 68.19 193 GLY A O 1
ATOM 1520 N N . ALA A 1 194 ? 22.325 -0.202 -9.052 1.00 74.69 194 ALA A N 1
ATOM 1521 C CA . ALA A 1 194 ? 21.712 1.116 -8.910 1.00 74.69 194 ALA A CA 1
ATOM 1522 C C . ALA A 1 194 ? 20.228 1.063 -8.510 1.00 74.69 194 ALA A C 1
ATOM 1524 O O . ALA A 1 194 ? 19.749 1.976 -7.848 1.00 74.69 194 ALA A O 1
ATOM 1525 N N . THR A 1 195 ? 19.492 0.017 -8.896 1.00 84.75 195 THR A N 1
ATOM 1526 C CA . THR A 1 195 ? 18.092 -0.150 -8.473 1.00 84.75 195 THR A CA 1
ATOM 1527 C C . THR A 1 195 ? 18.024 -0.524 -6.999 1.00 84.75 195 THR A C 1
ATOM 1529 O O . THR A 1 195 ? 17.311 0.127 -6.243 1.00 84.75 195 THR A O 1
ATOM 1532 N N . GLU A 1 196 ? 18.821 -1.508 -6.571 1.00 85.19 196 GLU A N 1
ATOM 1533 C CA . GLU A 1 196 ? 18.907 -1.895 -5.158 1.00 85.19 196 GLU A CA 1
ATOM 1534 C C . GLU A 1 196 ? 19.379 -0.733 -4.284 1.00 85.19 196 GLU A C 1
ATOM 1536 O O . GLU A 1 196 ? 18.762 -0.447 -3.265 1.00 85.19 196 GLU A O 1
ATOM 1541 N N . ALA A 1 197 ? 20.413 -0.007 -4.711 1.00 84.00 197 ALA A N 1
ATOM 1542 C CA . ALA A 1 197 ? 20.904 1.144 -3.968 1.00 84.00 197 ALA A CA 1
ATOM 1543 C C . ALA A 1 197 ? 19.871 2.284 -3.910 1.00 84.00 197 ALA A C 1
ATOM 1545 O O . ALA A 1 197 ? 19.818 3.004 -2.914 1.00 84.00 197 ALA A O 1
ATOM 1546 N N . PHE A 1 198 ? 19.035 2.457 -4.945 1.00 88.62 198 PHE A N 1
ATOM 1547 C CA . PHE A 1 198 ? 17.953 3.445 -4.911 1.00 88.62 198 PHE A CA 1
ATOM 1548 C C . PHE A 1 198 ? 16.884 3.022 -3.907 1.00 88.62 198 PHE A C 1
ATOM 1550 O O . PHE A 1 198 ? 16.470 3.829 -3.079 1.00 88.62 198 PHE A O 1
ATOM 1557 N N . ILE A 1 199 ? 16.483 1.746 -3.931 1.00 92.19 199 ILE A N 1
ATOM 1558 C CA . ILE A 1 199 ? 15.555 1.173 -2.951 1.00 92.19 199 ILE A CA 1
ATOM 1559 C C . ILE A 1 199 ? 16.107 1.348 -1.533 1.00 92.19 199 ILE A C 1
ATOM 1561 O O . ILE A 1 199 ? 15.369 1.801 -0.664 1.00 92.19 199 ILE A O 1
ATOM 1565 N N . ASP A 1 200 ? 17.390 1.061 -1.309 1.00 90.62 200 ASP A N 1
ATOM 1566 C CA . ASP A 1 200 ? 18.050 1.217 -0.009 1.00 90.62 200 ASP A CA 1
ATOM 1567 C C . ASP A 1 200 ? 18.076 2.681 0.446 1.00 90.62 200 ASP A C 1
ATOM 1569 O O . ASP A 1 200 ? 17.664 2.984 1.566 1.00 90.62 200 ASP A O 1
ATOM 1573 N N . GLY A 1 201 ? 18.465 3.606 -0.435 1.00 90.12 201 GLY A N 1
ATOM 1574 C CA . GLY A 1 201 ? 18.491 5.036 -0.125 1.00 90.12 201 GLY A CA 1
ATOM 1575 C C . GLY A 1 201 ? 17.109 5.599 0.215 1.00 90.12 201 GLY A C 1
ATOM 1576 O O . GLY A 1 201 ? 16.966 6.381 1.156 1.00 90.12 201 GLY A O 1
ATOM 1577 N N . VAL A 1 202 ? 16.067 5.169 -0.504 1.00 94.31 202 VAL A N 1
ATOM 1578 C CA . VAL A 1 202 ? 14.681 5.543 -0.193 1.00 94.31 202 VAL A CA 1
ATOM 1579 C C . VAL A 1 202 ? 14.218 4.884 1.106 1.00 94.31 202 VAL A C 1
ATOM 1581 O O . VAL A 1 202 ? 13.594 5.544 1.929 1.00 94.31 202 VAL A O 1
ATOM 1584 N N . PHE A 1 203 ? 14.522 3.603 1.323 1.00 95.94 203 PHE A N 1
ATOM 1585 C CA . PHE A 1 203 ? 14.129 2.852 2.518 1.00 95.94 203 PHE A CA 1
ATOM 1586 C C . PHE A 1 203 ? 14.707 3.455 3.808 1.00 95.94 203 PHE A C 1
ATOM 1588 O O . PHE A 1 203 ? 14.008 3.553 4.824 1.00 95.94 203 PHE A O 1
ATOM 1595 N N . GLU A 1 204 ? 15.957 3.909 3.759 1.00 93.25 204 GLU A N 1
ATOM 1596 C CA . GLU A 1 204 ? 16.642 4.578 4.868 1.00 93.25 204 GLU A CA 1
ATOM 1597 C C . GLU A 1 204 ? 16.194 6.035 5.073 1.00 93.25 204 GLU A C 1
ATOM 1599 O O . GLU A 1 204 ? 16.552 6.661 6.076 1.00 93.25 204 GLU A O 1
ATOM 1604 N N . HIS A 1 205 ? 15.374 6.585 4.170 1.00 95.25 205 HIS A N 1
ATOM 1605 C CA . HIS A 1 205 ? 14.906 7.959 4.274 1.00 95.25 205 HIS A CA 1
ATOM 1606 C C . HIS A 1 205 ? 14.107 8.175 5.578 1.00 95.25 205 HIS A C 1
ATOM 1608 O O . HIS A 1 205 ? 13.185 7.404 5.878 1.00 95.25 205 HIS A O 1
ATOM 1614 N N . PRO A 1 206 ? 14.366 9.260 6.344 1.00 95.12 206 PRO A N 1
ATOM 1615 C CA . PRO A 1 206 ? 13.749 9.478 7.657 1.00 95.12 206 PRO A CA 1
ATOM 1616 C C . PRO A 1 206 ? 12.218 9.454 7.661 1.00 95.12 206 PRO A C 1
ATOM 1618 O O . PRO A 1 206 ? 11.613 9.128 8.688 1.00 95.12 206 PRO A O 1
ATOM 1621 N N . ASN A 1 207 ? 11.604 9.786 6.519 1.00 97.19 207 ASN A N 1
ATOM 1622 C CA . ASN A 1 207 ? 10.156 9.851 6.362 1.00 97.19 207 ASN A CA 1
ATOM 1623 C C . ASN A 1 207 ? 9.468 8.492 6.162 1.00 97.19 207 ASN A C 1
ATOM 1625 O O . ASN A 1 207 ? 8.257 8.418 6.358 1.00 97.19 207 ASN A O 1
ATOM 1629 N N . VAL A 1 208 ? 10.200 7.420 5.825 1.00 98.19 208 VAL A N 1
ATOM 1630 C CA . VAL A 1 208 ? 9.596 6.089 5.607 1.00 98.19 208 VAL A CA 1
ATOM 1631 C C . VAL A 1 208 ? 8.900 5.592 6.866 1.00 98.19 208 VAL A C 1
ATOM 1633 O O . VAL A 1 208 ? 7.739 5.187 6.822 1.00 98.19 208 VAL A O 1
ATOM 1636 N N . ALA A 1 209 ? 9.583 5.669 8.009 1.00 98.12 209 ALA A N 1
ATOM 1637 C CA . ALA A 1 209 ? 9.043 5.182 9.272 1.00 98.12 209 ALA A CA 1
ATOM 1638 C C . ALA A 1 209 ? 7.712 5.869 9.666 1.00 98.12 209 ALA A C 1
ATOM 1640 O O . ALA A 1 209 ? 6.726 5.151 9.848 1.00 98.12 209 ALA A O 1
ATOM 1641 N N . PRO A 1 210 ? 7.608 7.215 9.772 1.00 98.19 210 PRO A N 1
ATOM 1642 C CA . PRO A 1 210 ? 6.337 7.874 10.096 1.00 98.19 210 PRO A CA 1
ATOM 1643 C C . PRO A 1 210 ? 5.262 7.698 9.018 1.00 98.19 210 PRO A C 1
ATOM 1645 O O . PRO A 1 210 ? 4.082 7.577 9.362 1.00 98.19 210 PRO A O 1
ATOM 1648 N N . PHE A 1 211 ? 5.640 7.637 7.739 1.00 97.81 211 PHE A N 1
ATOM 1649 C CA . PHE A 1 211 ? 4.699 7.428 6.641 1.00 97.81 211 PHE A CA 1
ATOM 1650 C C . PHE A 1 211 ? 4.043 6.040 6.712 1.00 97.81 211 PHE A C 1
ATOM 1652 O O . PHE A 1 211 ? 2.819 5.929 6.844 1.00 97.81 211 PHE A O 1
ATOM 1659 N N . VAL A 1 212 ? 4.853 4.979 6.724 1.00 97.94 212 VAL A N 1
ATOM 1660 C CA . VAL A 1 212 ? 4.376 3.588 6.753 1.00 97.94 212 VAL A CA 1
ATOM 1661 C C . VAL A 1 212 ? 3.666 3.273 8.070 1.00 97.94 212 VAL A C 1
ATOM 1663 O O . VAL A 1 212 ? 2.594 2.659 8.057 1.00 97.94 212 VAL A O 1
ATOM 1666 N N . ALA A 1 213 ? 4.189 3.750 9.207 1.00 97.88 213 ALA A N 1
ATOM 1667 C CA . ALA A 1 213 ? 3.549 3.574 10.510 1.00 97.88 213 ALA A CA 1
ATOM 1668 C C . ALA A 1 213 ? 2.119 4.127 10.518 1.00 97.88 213 ALA A C 1
ATOM 1670 O O . ALA A 1 213 ? 1.200 3.459 10.996 1.00 97.88 213 ALA A O 1
ATOM 1671 N N . LYS A 1 214 ? 1.905 5.323 9.954 1.00 96.75 214 LYS A N 1
ATOM 1672 C CA . LYS A 1 214 ? 0.580 5.951 9.890 1.00 96.75 214 LYS A CA 1
ATOM 1673 C C . LYS A 1 214 ? -0.389 5.160 9.011 1.00 96.75 214 LYS A C 1
ATOM 1675 O O . LYS A 1 214 ? -1.530 4.946 9.427 1.00 96.75 214 LYS A O 1
ATOM 1680 N N . LEU A 1 215 ? 0.053 4.689 7.843 1.00 96.75 215 LEU A N 1
ATOM 1681 C CA . LEU A 1 215 ? -0.775 3.867 6.953 1.00 96.75 215 LEU A CA 1
ATOM 1682 C C . LEU A 1 215 ? -1.189 2.552 7.628 1.00 96.75 215 LEU A C 1
ATOM 1684 O O . LEU A 1 215 ? -2.376 2.218 7.662 1.00 96.75 215 LEU A O 1
ATOM 1688 N N . LEU A 1 216 ? -0.240 1.832 8.233 1.00 97.94 216 LEU A N 1
ATOM 1689 C CA . LEU A 1 216 ? -0.525 0.575 8.931 1.00 97.94 216 LEU A CA 1
ATOM 1690 C C . LEU A 1 216 ? -1.413 0.790 10.166 1.00 97.94 216 LEU A C 1
ATOM 1692 O O . LEU A 1 216 ? -2.360 0.030 10.378 1.00 97.94 216 LEU A O 1
ATOM 1696 N N . LEU A 1 217 ? -1.193 1.857 10.940 1.00 97.25 217 LEU A N 1
ATOM 1697 C CA . LEU A 1 217 ? -2.056 2.226 12.069 1.00 97.25 217 LEU A CA 1
ATOM 1698 C C . LEU A 1 217 ? -3.520 2.371 11.648 1.00 97.25 217 LEU A C 1
ATOM 1700 O O . LEU A 1 217 ? -4.406 1.805 12.297 1.00 97.25 217 LEU A O 1
ATOM 1704 N N . GLN A 1 218 ? -3.770 3.064 10.535 1.00 96.00 218 GLN A N 1
ATOM 1705 C CA . GLN A 1 218 ? -5.115 3.226 9.984 1.00 96.00 218 GLN A CA 1
ATOM 1706 C C . GLN A 1 218 ? -5.715 1.904 9.493 1.00 96.00 218 GLN A C 1
ATOM 1708 O O . GLN A 1 218 ? -6.927 1.709 9.580 1.00 96.00 218 GLN A O 1
ATOM 1713 N N . ARG A 1 219 ? -4.889 0.971 9.005 1.00 95.56 219 ARG A N 1
ATOM 1714 C CA . ARG A 1 219 ? -5.333 -0.350 8.530 1.00 95.56 219 ARG A CA 1
ATOM 1715 C C . ARG A 1 219 ? -5.610 -1.350 9.649 1.00 95.56 219 ARG A C 1
ATOM 1717 O O . ARG A 1 219 ? -6.361 -2.295 9.415 1.00 95.56 219 ARG A O 1
ATOM 1724 N N . PHE A 1 220 ? -5.065 -1.157 10.848 1.00 96.12 220 PHE A N 1
ATOM 1725 C CA . PHE A 1 220 ? -5.185 -2.129 11.941 1.00 96.12 220 PHE A CA 1
ATOM 1726 C C . PHE A 1 220 ? -5.962 -1.629 13.155 1.00 96.12 220 PHE A C 1
ATOM 1728 O O . PHE A 1 220 ? -6.785 -2.380 13.675 1.00 96.12 220 PHE A O 1
ATOM 1735 N N . SER A 1 221 ? -5.748 -0.386 13.582 1.00 94.94 221 SER A N 1
ATOM 1736 C CA . SER A 1 221 ? -6.193 0.094 14.893 1.00 94.94 221 SER A CA 1
ATOM 1737 C C . SER A 1 221 ? -7.233 1.209 14.782 1.00 94.94 221 SER A C 1
ATOM 1739 O O . SER A 1 221 ? -8.425 0.982 15.000 1.00 94.94 221 SER A O 1
ATOM 1741 N N . THR A 1 222 ? -6.816 2.412 14.386 1.00 95.25 222 THR A N 1
ATOM 1742 C CA . THR A 1 222 ? -7.653 3.617 14.443 1.00 95.25 222 THR A CA 1
ATOM 1743 C C . THR A 1 222 ? -7.390 4.526 13.253 1.00 95.25 222 THR A C 1
ATOM 1745 O O . THR A 1 222 ? -6.250 4.682 12.823 1.00 95.25 222 THR A O 1
ATOM 1748 N N . SER A 1 223 ? -8.441 5.162 12.733 1.00 95.56 223 SER A N 1
ATOM 1749 C CA . SER A 1 223 ? -8.322 6.118 11.626 1.00 95.56 223 SER A CA 1
ATOM 1750 C C . SER A 1 223 ? -7.614 7.411 12.053 1.00 95.56 223 SER A C 1
ATOM 1752 O O . SER A 1 223 ? -7.023 8.090 11.215 1.00 95.56 223 SER A O 1
ATOM 1754 N N . ASN A 1 224 ? -7.662 7.737 13.350 1.00 95.31 224 ASN A N 1
ATOM 1755 C CA . ASN A 1 224 ? -7.157 8.983 13.929 1.00 95.31 224 ASN A CA 1
ATOM 1756 C C . ASN A 1 224 ? -6.248 8.680 15.139 1.00 95.31 224 ASN A C 1
ATOM 1758 O O . ASN A 1 224 ? -6.666 8.902 16.278 1.00 95.31 224 ASN A O 1
ATOM 1762 N N . PRO A 1 225 ? -5.045 8.107 14.934 1.00 95.69 225 PRO A N 1
ATOM 1763 C CA . PRO A 1 225 ? -4.121 7.812 16.030 1.00 95.69 225 PRO A CA 1
ATOM 1764 C C . PRO A 1 225 ? -3.606 9.099 16.682 1.00 95.69 225 PRO A C 1
ATOM 1766 O O . PRO A 1 225 ? -3.387 10.105 16.003 1.00 95.69 225 PRO A O 1
ATOM 1769 N N . SER A 1 226 ? -3.376 9.073 17.998 1.00 95.50 226 SER A N 1
ATOM 1770 C CA . SER A 1 226 ? -2.715 10.195 18.670 1.00 95.50 226 SER A CA 1
ATOM 1771 C C . SER A 1 226 ? -1.255 10.347 18.209 1.00 95.50 226 SER A C 1
ATOM 1773 O O . SER A 1 226 ? -0.615 9.343 17.881 1.00 95.50 226 SER A O 1
ATOM 1775 N N . PRO A 1 227 ? -0.668 11.560 18.263 1.00 97.06 227 PRO A N 1
ATOM 1776 C CA . PRO A 1 227 ? 0.723 11.762 17.847 1.00 97.06 227 PRO A CA 1
ATOM 1777 C C . PRO A 1 227 ? 1.722 10.874 18.605 1.00 97.06 227 PRO A C 1
ATOM 1779 O O . PRO A 1 227 ? 2.670 10.331 18.047 1.00 97.06 227 PRO A O 1
ATOM 1782 N N . ARG A 1 228 ? 1.455 10.625 19.892 1.00 97.25 228 ARG A N 1
ATOM 1783 C CA . ARG A 1 228 ? 2.251 9.705 20.712 1.00 97.25 228 ARG A CA 1
ATOM 1784 C C . ARG A 1 228 ? 2.164 8.260 20.215 1.00 97.25 228 ARG A C 1
ATOM 1786 O O . ARG A 1 228 ? 3.140 7.525 20.316 1.00 97.25 228 ARG A O 1
ATOM 1793 N N . TYR A 1 229 ? 0.995 7.825 19.755 1.00 97.69 229 TYR A N 1
ATOM 1794 C CA . TYR A 1 229 ? 0.835 6.465 19.254 1.00 97.69 229 TYR A CA 1
ATOM 1795 C C . TYR A 1 229 ? 1.604 6.265 17.952 1.00 97.69 229 TYR A C 1
ATOM 1797 O O . TYR A 1 229 ? 2.300 5.264 17.821 1.00 97.69 229 TYR A O 1
ATOM 1805 N N . VAL A 1 230 ? 1.565 7.252 17.052 1.00 98.44 230 VAL A N 1
ATOM 1806 C CA . VAL A 1 230 ? 2.402 7.245 15.845 1.00 98.44 230 VAL A CA 1
ATOM 1807 C C . VAL A 1 230 ? 3.880 7.149 16.227 1.00 98.44 230 VAL A C 1
ATOM 1809 O O . VAL A 1 230 ? 4.541 6.215 15.784 1.00 98.44 230 VAL A O 1
ATOM 1812 N N . ALA A 1 231 ? 4.358 8.003 17.139 1.00 98.56 231 ALA A N 1
ATOM 1813 C CA . ALA A 1 231 ? 5.751 7.980 17.593 1.00 98.56 231 ALA A CA 1
ATOM 1814 C C . ALA A 1 231 ? 6.176 6.616 18.164 1.00 98.56 231 ALA A C 1
ATOM 1816 O O . ALA A 1 231 ? 7.236 6.108 17.821 1.00 98.56 231 ALA A O 1
ATOM 1817 N N . ALA A 1 232 ? 5.325 5.968 18.967 1.00 98.56 232 ALA A N 1
ATOM 1818 C CA . ALA A 1 232 ? 5.629 4.647 19.522 1.00 98.56 232 ALA A CA 1
ATOM 1819 C C . ALA A 1 232 ? 5.778 3.558 18.442 1.00 98.56 232 ALA A C 1
ATOM 1821 O O . ALA A 1 232 ? 6.598 2.651 18.586 1.00 98.56 232 ALA A O 1
ATOM 1822 N N . VAL A 1 233 ? 4.989 3.635 17.367 1.00 98.75 233 VAL A N 1
ATOM 1823 C CA . VAL A 1 233 ? 5.089 2.701 16.235 1.00 98.75 233 VAL A CA 1
ATOM 1824 C C . VAL A 1 233 ? 6.311 3.019 15.371 1.00 98.75 233 VAL A C 1
ATOM 1826 O O . VAL A 1 233 ? 6.996 2.096 14.939 1.00 98.75 233 VAL A O 1
ATOM 1829 N N . VAL A 1 234 ? 6.632 4.301 15.172 1.00 98.75 234 VAL A N 1
ATOM 1830 C CA . VAL A 1 234 ? 7.861 4.743 14.490 1.00 98.75 234 VAL A CA 1
ATOM 1831 C C . VAL A 1 234 ? 9.105 4.245 15.223 1.00 98.75 234 VAL A C 1
ATOM 1833 O O . VAL A 1 234 ? 10.006 3.691 14.593 1.00 98.75 234 VAL A O 1
ATOM 1836 N N . ASP A 1 235 ? 9.137 4.369 16.551 1.00 98.69 235 ASP A N 1
ATOM 1837 C CA . ASP A 1 235 ? 10.234 3.865 17.378 1.00 98.69 235 ASP A CA 1
ATOM 1838 C C . ASP A 1 235 ? 10.401 2.348 17.222 1.00 98.69 235 ASP A C 1
ATOM 1840 O O . ASP A 1 235 ? 11.520 1.863 17.065 1.00 98.69 235 ASP A O 1
ATOM 1844 N N . ALA A 1 236 ? 9.297 1.593 17.205 1.00 98.69 236 ALA A N 1
ATOM 1845 C CA . ALA A 1 236 ? 9.316 0.145 17.004 1.00 98.69 236 ALA A CA 1
ATOM 1846 C C . ALA A 1 236 ? 9.817 -0.259 15.610 1.00 98.69 236 ALA A C 1
ATOM 1848 O O . ALA A 1 236 ? 10.631 -1.176 15.501 1.00 98.69 236 ALA A O 1
ATOM 1849 N N . PHE A 1 237 ? 9.367 0.441 14.563 1.00 98.62 237 PHE A N 1
ATOM 1850 C CA . PHE A 1 237 ? 9.814 0.234 13.184 1.00 98.62 237 PHE A CA 1
ATOM 1851 C C . PHE A 1 237 ? 11.324 0.461 13.054 1.00 98.62 237 PHE A C 1
ATOM 1853 O O . PHE A 1 237 ? 12.032 -0.340 12.447 1.00 98.62 237 PHE A O 1
ATOM 1860 N N . ARG A 1 238 ? 11.840 1.532 13.670 1.00 98.56 238 ARG A N 1
ATOM 1861 C CA . ARG A 1 238 ? 13.268 1.877 13.634 1.00 98.56 238 ARG A CA 1
ATOM 1862 C C . ARG A 1 238 ? 14.128 0.936 14.464 1.00 98.56 238 ARG A C 1
ATOM 1864 O O . ARG A 1 238 ? 15.186 0.512 14.012 1.00 98.56 238 ARG A O 1
ATOM 1871 N N . ALA A 1 239 ? 13.685 0.624 15.680 1.00 98.44 239 ALA A N 1
ATOM 1872 C CA . ALA A 1 239 ? 14.397 -0.274 16.583 1.00 98.44 239 ALA A CA 1
ATOM 1873 C C . ALA A 1 239 ? 14.322 -1.739 16.137 1.00 98.44 239 ALA A C 1
ATOM 1875 O O . ALA A 1 239 ? 15.049 -2.579 16.667 1.00 98.44 239 ALA A O 1
ATOM 1876 N N . GLY A 1 240 ? 13.388 -2.067 15.242 1.00 98.50 240 GLY A N 1
ATOM 1877 C CA . GLY A 1 240 ? 13.131 -3.430 14.809 1.00 98.50 240 GLY A CA 1
ATOM 1878 C C . GLY A 1 240 ? 12.633 -4.346 15.918 1.00 98.50 240 GLY A C 1
ATOM 1879 O O . GLY A 1 240 ? 12.767 -5.563 15.816 1.00 98.50 240 GLY A O 1
ATOM 1880 N N . SER A 1 241 ? 12.152 -3.786 17.030 1.00 98.44 241 SER A N 1
ATOM 1881 C CA . SER A 1 241 ? 11.741 -4.567 18.191 1.00 98.44 241 SER A CA 1
ATOM 1882 C C . SER A 1 241 ? 10.661 -3.872 19.015 1.00 98.44 241 SER A C 1
ATOM 1884 O O . SER A 1 241 ? 10.707 -2.666 19.253 1.00 98.44 241 SER A O 1
ATOM 1886 N N . TYR A 1 242 ? 9.681 -4.648 19.479 1.00 98.38 242 TYR A N 1
ATOM 1887 C CA . TYR A 1 242 ? 8.644 -4.178 20.396 1.00 98.38 242 TYR A CA 1
ATOM 1888 C C . TYR A 1 242 ? 8.095 -5.331 21.232 1.00 98.38 242 TYR A C 1
ATOM 1890 O O . TYR A 1 242 ? 7.663 -6.343 20.691 1.00 98.38 242 TYR A O 1
ATOM 1898 N N . ALA A 1 243 ? 8.093 -5.186 22.560 1.00 96.62 243 ALA A N 1
ATOM 1899 C CA . ALA A 1 243 ? 7.523 -6.168 23.495 1.00 96.62 243 ALA A CA 1
ATOM 1900 C C . ALA A 1 243 ? 7.958 -7.638 23.254 1.00 96.62 243 ALA A C 1
ATOM 1902 O O . ALA A 1 243 ? 7.181 -8.562 23.481 1.00 96.62 243 ALA A O 1
ATOM 1903 N N . GLY A 1 244 ? 9.201 -7.860 22.810 1.00 96.38 244 GLY A N 1
ATOM 1904 C CA . GLY A 1 244 ? 9.747 -9.194 22.521 1.00 96.38 244 GLY A CA 1
ATOM 1905 C C . GLY A 1 244 ? 9.484 -9.720 21.104 1.00 96.38 244 GLY A C 1
ATOM 1906 O O . GLY A 1 244 ? 9.924 -10.822 20.792 1.00 96.38 244 GLY A O 1
ATOM 1907 N N . PHE A 1 245 ? 8.810 -8.945 20.254 1.00 98.00 245 PHE A N 1
ATOM 1908 C CA . PHE A 1 245 ? 8.669 -9.206 18.821 1.00 98.00 245 PHE A CA 1
ATOM 1909 C C . PHE A 1 245 ? 9.715 -8.431 18.020 1.00 98.00 245 PHE A C 1
ATOM 1911 O O . PHE A 1 245 ? 10.130 -7.351 18.443 1.00 98.00 245 PHE A O 1
ATOM 1918 N N . GLY A 1 246 ? 10.075 -8.966 16.853 1.00 97.69 246 GLY A N 1
ATOM 1919 C CA . GLY A 1 246 ? 10.998 -8.354 15.899 1.00 97.69 246 GLY A CA 1
ATOM 1920 C C . GLY A 1 246 ? 12.420 -8.915 15.938 1.00 97.69 246 GLY A C 1
ATOM 1921 O O . GLY A 1 246 ? 12.800 -9.674 16.831 1.00 97.69 246 GLY A O 1
ATOM 1922 N N . THR A 1 247 ? 13.193 -8.546 14.925 1.00 97.75 247 THR A N 1
ATOM 1923 C CA . THR A 1 247 ? 14.561 -9.011 14.650 1.00 97.75 247 THR A CA 1
ATOM 1924 C C . THR A 1 247 ? 15.645 -8.054 15.151 1.00 97.75 247 THR A C 1
ATOM 1926 O O . THR A 1 247 ? 16.820 -8.419 15.187 1.00 97.75 247 THR A O 1
ATOM 1929 N N . GLY A 1 248 ? 15.269 -6.837 15.555 1.00 97.88 248 GLY A N 1
ATOM 1930 C CA . GLY A 1 248 ? 16.192 -5.759 15.920 1.00 97.88 248 GLY A CA 1
ATOM 1931 C C . GLY A 1 248 ? 16.758 -4.985 14.724 1.00 97.88 248 GLY A C 1
ATOM 1932 O O . GLY A 1 248 ? 17.715 -4.233 14.893 1.00 97.88 248 GLY A O 1
ATOM 1933 N N . GLN A 1 249 ? 16.205 -5.184 13.524 1.00 98.12 249 GLN A N 1
ATOM 1934 C CA . GLN A 1 249 ? 16.601 -4.478 12.305 1.00 98.12 249 GLN A CA 1
ATOM 1935 C C . GLN A 1 249 ? 15.600 -3.375 11.947 1.00 98.12 249 GLN A C 1
ATOM 1937 O O . GLN A 1 249 ? 14.393 -3.546 12.106 1.00 98.12 249 GLN A O 1
ATOM 1942 N N . TYR A 1 250 ? 16.095 -2.249 11.430 1.00 98.38 250 TYR A N 1
ATOM 1943 C CA . TYR A 1 250 ? 15.241 -1.176 10.918 1.00 98.38 250 TYR A CA 1
ATOM 1944 C C . TYR A 1 250 ? 14.280 -1.721 9.847 1.00 98.38 250 TYR A C 1
ATOM 1946 O O . TYR A 1 250 ? 14.685 -2.506 8.991 1.00 98.38 250 TYR A O 1
ATOM 1954 N N . GLY A 1 251 ? 13.010 -1.320 9.907 1.00 98.19 251 GLY A N 1
ATOM 1955 C CA . GLY A 1 251 ? 11.971 -1.740 8.964 1.00 98.19 251 GLY A CA 1
ATOM 1956 C C . GLY A 1 251 ? 11.274 -3.061 9.283 1.00 98.19 251 GLY A C 1
ATOM 1957 O O . GLY A 1 251 ? 10.584 -3.606 8.422 1.00 98.19 251 GLY A O 1
ATOM 1958 N N . ASP A 1 252 ? 11.426 -3.579 10.502 1.00 98.62 252 ASP A N 1
ATOM 1959 C CA . ASP A 1 252 ? 10.785 -4.823 10.934 1.00 98.62 252 ASP A CA 1
ATOM 1960 C C . ASP A 1 252 ? 9.256 -4.676 11.065 1.00 98.62 252 ASP A C 1
ATOM 1962 O O . ASP A 1 252 ? 8.731 -3.935 11.910 1.00 98.62 252 ASP A O 1
ATOM 1966 N N . LEU A 1 253 ? 8.517 -5.415 10.237 1.00 98.62 253 LEU A N 1
ATOM 1967 C CA . LEU A 1 253 ? 7.058 -5.362 10.187 1.00 98.62 253 LEU A CA 1
ATOM 1968 C C . LEU A 1 253 ? 6.401 -6.106 11.358 1.00 98.62 253 LEU A C 1
ATOM 1970 O O . LEU A 1 253 ? 5.301 -5.731 11.772 1.00 98.62 253 LEU A O 1
ATOM 1974 N N . ALA A 1 254 ? 7.067 -7.105 11.946 1.00 98.50 254 ALA A N 1
ATOM 1975 C CA . ALA A 1 254 ? 6.558 -7.811 13.120 1.00 98.50 254 ALA A CA 1
ATOM 1976 C C . ALA A 1 254 ? 6.574 -6.909 14.361 1.00 98.50 254 ALA A C 1
ATOM 1978 O O . ALA A 1 254 ? 5.571 -6.815 15.072 1.00 98.50 254 ALA A O 1
ATOM 1979 N N . ALA A 1 255 ? 7.683 -6.204 14.599 1.00 98.75 255 ALA A N 1
ATOM 1980 C CA . ALA A 1 255 ? 7.807 -5.213 15.665 1.00 98.75 255 ALA A CA 1
ATOM 1981 C C . ALA A 1 255 ? 6.804 -4.069 15.487 1.00 98.75 255 ALA A C 1
ATOM 1983 O O . ALA A 1 255 ? 6.121 -3.684 16.437 1.00 98.75 255 ALA A O 1
ATOM 1984 N N . THR A 1 256 ? 6.672 -3.572 14.257 1.00 98.69 256 THR A N 1
ATOM 1985 C CA . THR A 1 256 ? 5.728 -2.506 13.901 1.00 98.69 256 THR A CA 1
ATOM 1986 C C . THR A 1 256 ? 4.287 -2.919 14.194 1.00 98.69 256 THR A C 1
ATOM 1988 O O . THR A 1 256 ? 3.557 -2.204 14.883 1.00 98.69 256 THR A O 1
ATOM 1991 N N . LEU A 1 257 ? 3.870 -4.105 13.739 1.00 98.62 257 LEU A N 1
ATOM 1992 C CA . LEU A 1 257 ? 2.524 -4.613 13.988 1.00 98.62 257 LEU A CA 1
ATOM 1993 C C . LEU A 1 257 ? 2.280 -4.895 15.476 1.00 98.62 257 LEU A C 1
ATOM 1995 O O . LEU A 1 257 ? 1.200 -4.596 15.986 1.00 98.62 257 LEU A O 1
ATOM 1999 N N . ALA A 1 258 ? 3.276 -5.423 16.191 1.00 98.50 258 ALA A N 1
ATOM 2000 C CA . ALA A 1 258 ? 3.189 -5.622 17.633 1.00 98.50 258 ALA A CA 1
ATOM 2001 C C . ALA A 1 258 ? 2.982 -4.291 18.369 1.00 98.50 258 ALA A C 1
ATOM 2003 O O . ALA A 1 258 ? 2.103 -4.204 19.225 1.00 98.50 258 ALA A O 1
ATOM 2004 N N . ALA A 1 259 ? 3.718 -3.239 17.998 1.00 98.56 259 ALA A N 1
ATOM 2005 C CA . ALA A 1 259 ? 3.526 -1.902 18.550 1.00 98.56 259 ALA A CA 1
ATOM 2006 C C . ALA A 1 259 ? 2.118 -1.370 18.277 1.00 98.56 259 ALA A C 1
ATOM 2008 O O . ALA A 1 259 ? 1.474 -0.835 19.176 1.00 98.56 259 ALA A O 1
ATOM 2009 N N . ILE A 1 260 ? 1.592 -1.583 17.070 1.00 98.38 260 ILE A N 1
ATOM 2010 C CA . ILE A 1 260 ? 0.216 -1.211 16.744 1.00 98.38 260 ILE A CA 1
ATOM 2011 C C . ILE A 1 260 ? -0.768 -1.957 17.652 1.00 98.38 260 ILE A C 1
ATOM 2013 O O . ILE A 1 260 ? -1.592 -1.329 18.304 1.00 98.38 260 ILE A O 1
ATOM 2017 N N . LEU A 1 261 ? -0.706 -3.281 17.737 1.00 97.50 261 LEU A N 1
ATOM 2018 C CA . LEU A 1 261 ? -1.753 -4.056 18.410 1.00 97.50 261 LEU A CA 1
ATOM 2019 C C . LEU A 1 261 ? -1.654 -4.047 19.942 1.00 97.50 261 LEU A C 1
ATOM 2021 O O . LEU A 1 261 ? -2.660 -4.271 20.614 1.00 97.50 261 LEU A O 1
ATOM 2025 N N . LEU A 1 262 ? -0.463 -3.809 20.496 1.00 97.62 262 LEU A N 1
ATOM 2026 C CA . LEU A 1 262 ? -0.195 -3.933 21.932 1.00 97.62 262 LEU A CA 1
ATOM 2027 C C . LEU A 1 262 ? -0.008 -2.590 22.645 1.00 97.62 262 LEU A C 1
ATOM 2029 O O . LEU A 1 262 ? 0.058 -2.569 23.876 1.00 97.62 262 LEU A O 1
ATOM 2033 N N . ASP A 1 263 ? 0.058 -1.471 21.920 1.00 97.31 263 ASP A N 1
ATOM 2034 C CA . ASP A 1 263 ? 0.129 -0.158 22.554 1.00 97.31 263 ASP A CA 1
ATOM 2035 C C . ASP A 1 263 ? -1.102 0.102 23.443 1.00 97.31 263 ASP A C 1
ATOM 2037 O O . ASP A 1 263 ? -2.221 -0.374 23.217 1.00 97.31 263 ASP A O 1
ATOM 2041 N N . ARG A 1 264 ? -0.896 0.913 24.482 1.00 94.56 264 ARG A N 1
ATOM 2042 C CA . ARG A 1 264 ? -1.941 1.302 25.436 1.00 94.56 264 ARG A CA 1
ATOM 2043 C C . ARG A 1 264 ? -3.171 1.925 24.772 1.00 94.56 264 ARG A C 1
ATOM 2045 O O . ARG A 1 264 ? -4.262 1.825 25.317 1.00 94.56 264 ARG A O 1
ATOM 2052 N N . GLU A 1 265 ? -3.015 2.593 23.633 1.00 94.31 265 GLU A N 1
ATOM 2053 C CA . GLU A 1 265 ? -4.124 3.208 22.903 1.00 94.31 265 GLU A CA 1
ATOM 2054 C C . GLU A 1 265 ? -4.974 2.182 22.154 1.00 94.31 265 GLU A C 1
ATOM 2056 O O . GLU A 1 265 ? -6.179 2.372 22.064 1.00 94.31 265 GLU A O 1
ATOM 2061 N N . ALA A 1 266 ? -4.393 1.060 21.723 1.00 93.50 266 ALA A N 1
ATOM 2062 C CA . ALA A 1 266 ? -5.147 -0.047 21.133 1.00 93.50 266 ALA A CA 1
ATOM 2063 C C . ALA A 1 266 ? -5.924 -0.866 22.178 1.00 93.50 266 ALA A C 1
ATOM 2065 O O . ALA A 1 266 ? -6.928 -1.500 21.861 1.00 93.50 266 ALA A O 1
ATOM 2066 N N . THR A 1 267 ? -5.454 -0.875 23.428 1.00 91.44 267 THR A N 1
ATOM 2067 C CA . THR A 1 267 ? -5.939 -1.797 24.471 1.00 91.44 267 THR A CA 1
ATOM 2068 C C . THR A 1 267 ? -6.697 -1.113 25.612 1.00 91.44 267 THR A C 1
ATOM 2070 O O . THR A 1 267 ? -7.288 -1.795 26.451 1.00 91.44 267 THR A O 1
ATOM 2073 N N . SER A 1 268 ? -6.716 0.223 25.669 1.00 92.88 268 SER A N 1
ATOM 2074 C CA . SER A 1 268 ? -7.340 0.978 26.761 1.00 92.88 268 SER A CA 1
ATOM 2075 C C . SER A 1 268 ? -8.873 0.889 26.736 1.00 92.88 268 SER A C 1
ATOM 2077 O O . SER A 1 268 ? -9.507 1.413 25.816 1.00 92.88 268 SER A O 1
ATOM 2079 N N . PRO A 1 269 ? -9.516 0.375 27.804 1.00 89.25 269 PRO A N 1
ATOM 2080 C CA . PRO A 1 269 ? -10.975 0.362 27.903 1.00 89.25 269 PRO A CA 1
ATOM 2081 C C . PRO A 1 269 ? -11.593 1.762 27.951 1.00 89.25 269 PRO A C 1
ATOM 2083 O O . PRO A 1 269 ? -12.754 1.935 27.591 1.00 89.25 269 PRO A O 1
ATOM 2086 N N . ALA A 1 270 ? -10.833 2.771 28.392 1.00 90.00 270 ALA A N 1
ATOM 2087 C CA . ALA A 1 270 ? -11.319 4.147 28.452 1.00 90.00 270 ALA A CA 1
ATOM 2088 C C . ALA A 1 270 ? -11.582 4.723 27.052 1.00 90.00 270 ALA A C 1
ATOM 2090 O O . ALA A 1 270 ? -12.496 5.527 26.888 1.00 90.00 270 ALA A O 1
ATOM 2091 N N . LEU A 1 271 ? -10.816 4.284 26.047 1.00 90.19 271 LEU A N 1
ATOM 2092 C CA . LEU A 1 271 ? -10.967 4.736 24.665 1.00 90.19 271 LEU A CA 1
ATOM 2093 C C . LEU A 1 271 ? -12.124 4.046 23.937 1.00 90.19 271 LEU A C 1
ATOM 2095 O O . LEU A 1 271 ? -12.656 4.614 22.992 1.00 90.19 271 LEU A O 1
ATOM 2099 N N . LEU A 1 272 ? -12.600 2.891 24.418 1.00 83.50 272 LEU A N 1
ATOM 2100 C CA . LEU A 1 272 ? -13.801 2.242 23.872 1.00 83.50 272 LEU A CA 1
ATOM 2101 C C . LEU A 1 272 ? -15.061 3.110 24.008 1.00 83.50 272 LEU A C 1
ATOM 2103 O O . LEU A 1 272 ? -16.013 2.939 23.251 1.00 83.50 272 LEU A O 1
ATOM 2107 N N . ALA A 1 273 ? -15.085 4.021 24.985 1.00 86.69 273 ALA A N 1
ATOM 2108 C CA . ALA A 1 273 ? -16.183 4.960 25.180 1.00 86.69 273 ALA A CA 1
ATOM 2109 C C . ALA A 1 273 ? -16.040 6.244 24.341 1.00 86.69 273 ALA A C 1
ATOM 2111 O O . ALA A 1 273 ? -16.980 7.041 24.295 1.00 86.69 273 ALA A O 1
ATOM 2112 N N . ASP A 1 274 ? -14.888 6.467 23.699 1.00 89.06 274 ASP A N 1
ATOM 2113 C CA . ASP A 1 274 ? -14.656 7.638 22.861 1.00 89.06 274 ASP A CA 1
ATOM 2114 C C . ASP A 1 274 ? -15.268 7.417 21.465 1.00 89.06 274 ASP A C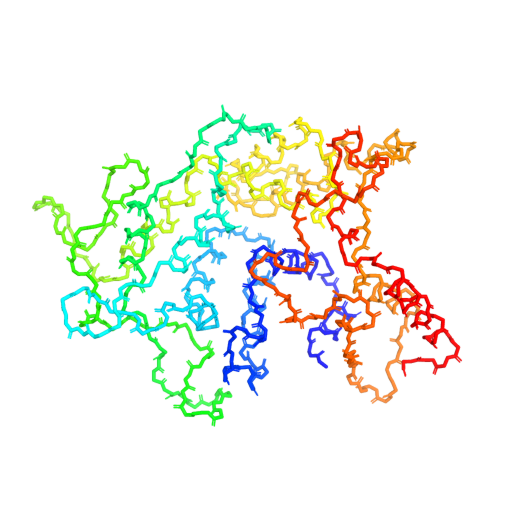 1
ATOM 2116 O O . ASP A 1 274 ? -14.804 6.558 20.714 1.00 89.06 274 ASP A O 1
ATOM 2120 N N . PRO A 1 275 ? -16.285 8.204 21.060 1.00 85.44 275 PRO A N 1
ATOM 2121 C CA . PRO A 1 275 ? -16.926 8.055 19.754 1.00 85.44 275 PRO A CA 1
ATOM 2122 C C . PRO A 1 275 ? -16.022 8.438 18.570 1.00 85.44 275 PRO A C 1
ATOM 2124 O O . PRO A 1 275 ? -16.439 8.293 17.422 1.00 85.44 275 PRO A O 1
ATOM 2127 N N . THR A 1 276 ? -14.837 8.998 18.824 1.00 85.88 276 THR A N 1
ATOM 2128 C CA . THR A 1 276 ? -13.840 9.358 17.807 1.00 85.88 276 THR A CA 1
ATOM 2129 C C . THR A 1 276 ? -12.703 8.344 17.692 1.00 85.88 276 THR A C 1
ATOM 2131 O O . THR A 1 276 ? -11.900 8.443 16.764 1.00 85.88 276 THR A O 1
ATOM 2134 N N . HIS A 1 277 ? -12.650 7.362 18.594 1.00 90.00 277 HIS A N 1
ATOM 2135 C CA . HIS A 1 277 ? -11.627 6.329 18.594 1.00 90.00 277 HIS A CA 1
ATOM 2136 C C . HIS A 1 277 ? -12.033 5.119 17.740 1.00 90.00 277 HIS A C 1
ATOM 2138 O O . HIS A 1 277 ? -13.201 4.733 17.671 1.00 90.00 277 HIS A O 1
ATOM 2144 N N . GLY A 1 278 ? -11.038 4.495 17.107 1.00 91.38 278 GLY A N 1
ATOM 2145 C CA . GLY A 1 278 ? -11.206 3.321 16.260 1.00 91.38 278 GLY A CA 1
ATOM 2146 C C . GLY A 1 278 ? -11.359 3.673 14.783 1.00 91.38 278 GLY A C 1
ATOM 2147 O O . GLY A 1 278 ? -10.948 4.738 14.314 1.00 91.38 278 GLY A O 1
ATOM 2148 N N . ARG A 1 279 ? -11.915 2.732 14.023 1.00 93.12 279 ARG A N 1
ATOM 2149 C CA . ARG A 1 279 ? -12.121 2.867 12.579 1.00 93.12 279 ARG A CA 1
ATOM 2150 C C . ARG A 1 279 ? -13.376 2.145 12.123 1.00 93.12 279 ARG A C 1
ATOM 2152 O O . ARG A 1 279 ? -13.881 1.240 12.791 1.00 93.12 279 ARG A O 1
ATOM 2159 N N . LEU A 1 280 ? -13.850 2.505 10.938 1.00 93.19 280 LEU A N 1
ATOM 2160 C CA . LEU A 1 280 ? -14.857 1.708 10.256 1.00 93.19 280 LEU A CA 1
ATOM 2161 C C . LEU A 1 280 ? -14.196 0.448 9.694 1.00 93.19 280 LEU A C 1
ATOM 2163 O O . LEU A 1 280 ? -13.143 0.500 9.074 1.00 93.19 280 LEU A O 1
ATOM 2167 N N . ARG A 1 281 ? -14.827 -0.709 9.896 1.00 93.38 281 ARG A N 1
ATOM 2168 C CA . ARG A 1 281 ? -14.346 -1.952 9.286 1.00 93.38 281 ARG A CA 1
ATOM 2169 C C . ARG A 1 281 ? -14.691 -1.979 7.795 1.00 93.38 281 ARG A C 1
ATOM 2171 O O . ARG A 1 281 ? -15.835 -1.712 7.416 1.00 93.38 281 ARG A O 1
ATOM 2178 N N . GLU A 1 282 ? -13.712 -2.357 6.989 1.00 95.19 282 GLU A N 1
ATOM 2179 C CA . GLU A 1 282 ? -13.805 -2.470 5.532 1.00 95.19 282 GLU A CA 1
ATOM 2180 C C . GLU A 1 282 ? -14.926 -3.444 5.099 1.00 95.19 282 GLU A C 1
ATOM 2182 O O . GLU A 1 282 ? -15.082 -4.502 5.726 1.00 95.19 282 GLU A O 1
ATOM 2187 N N . PRO A 1 283 ? -15.725 -3.107 4.066 1.00 95.50 283 PRO A N 1
ATOM 2188 C CA . PRO A 1 283 ? -16.830 -3.935 3.584 1.00 95.50 283 PRO A CA 1
ATOM 2189 C C . PRO A 1 283 ? -16.486 -5.403 3.307 1.00 95.50 283 PRO A C 1
ATOM 2191 O O . PRO A 1 283 ? -17.162 -6.280 3.849 1.00 95.50 283 PRO A O 1
ATOM 2194 N N . LEU A 1 284 ? -15.435 -5.695 2.530 1.00 95.25 284 LEU A N 1
ATOM 2195 C CA . LEU A 1 284 ? -15.099 -7.081 2.169 1.00 95.25 284 LEU A CA 1
ATOM 2196 C C . LEU A 1 284 ? -14.759 -7.913 3.414 1.00 95.25 284 LEU A C 1
ATOM 2198 O O . LEU A 1 284 ? -15.196 -9.049 3.582 1.00 95.25 284 LEU A O 1
ATOM 2202 N N . LEU A 1 285 ? -14.060 -7.302 4.364 1.00 94.88 285 LEU A N 1
ATOM 2203 C CA . LEU A 1 285 ? -13.638 -7.956 5.599 1.00 94.88 285 LEU A CA 1
ATOM 2204 C C . LEU A 1 285 ? -14.771 -8.123 6.605 1.00 94.88 285 LEU A C 1
ATOM 2206 O O . LEU A 1 285 ? -14.636 -8.918 7.535 1.00 94.88 285 LEU A O 1
ATOM 2210 N N . LYS A 1 286 ? -15.875 -7.379 6.461 1.00 95.31 286 LYS A N 1
ATOM 2211 C CA . LYS A 1 286 ? -17.125 -7.681 7.171 1.00 95.31 286 LYS A CA 1
ATOM 2212 C C . LYS A 1 286 ? -17.757 -8.949 6.617 1.00 95.31 286 LYS A C 1
ATOM 2214 O O . LYS A 1 286 ? -18.178 -9.776 7.417 1.00 95.31 286 LYS A O 1
ATOM 2219 N N . VAL A 1 287 ? -17.786 -9.105 5.292 1.00 95.12 287 VAL A N 1
ATOM 2220 C CA . VAL A 1 287 ? -18.333 -10.296 4.624 1.00 95.12 287 VAL A CA 1
ATOM 2221 C C . VAL A 1 287 ? -17.531 -11.538 5.008 1.00 95.12 287 VAL A C 1
ATOM 2223 O O . VAL A 1 287 ? -18.102 -12.460 5.580 1.00 95.12 287 VAL A O 1
ATOM 2226 N N . LEU A 1 288 ? -16.208 -11.520 4.826 1.00 94.38 288 LEU A N 1
ATOM 2227 C CA . LEU A 1 288 ? -15.335 -12.652 5.169 1.00 94.38 288 LEU A CA 1
ATOM 2228 C C . LEU A 1 288 ? -15.433 -13.030 6.652 1.00 94.38 288 LEU A C 1
ATOM 2230 O O . LEU A 1 288 ? -15.565 -14.197 7.006 1.00 94.38 288 LEU A O 1
ATOM 2234 N N . HIS A 1 289 ? -15.433 -12.038 7.541 1.00 94.06 289 HIS A N 1
ATOM 2235 C CA . HIS A 1 289 ? -15.584 -12.293 8.971 1.00 94.06 289 HIS A CA 1
ATOM 2236 C C . HIS A 1 289 ? -16.947 -12.859 9.338 1.00 94.06 289 HIS A C 1
ATOM 2238 O O . HIS A 1 289 ? -17.031 -13.697 10.227 1.00 94.06 289 HIS A O 1
ATOM 2244 N N . PHE A 1 290 ? -18.007 -12.397 8.677 1.00 94.75 290 PHE A N 1
ATOM 2245 C CA . PHE A 1 290 ? -19.339 -12.936 8.881 1.00 94.75 290 PHE A CA 1
ATOM 2246 C C . PHE A 1 290 ? -19.415 -14.396 8.425 1.00 94.75 290 PHE A C 1
ATOM 2248 O O . PHE A 1 290 ? -19.884 -15.232 9.185 1.00 94.75 290 PHE A O 1
ATOM 2255 N N . MET A 1 291 ? -18.887 -14.715 7.240 1.00 93.50 291 MET A N 1
ATOM 2256 C CA . MET A 1 291 ? -18.824 -16.087 6.722 1.00 93.50 291 MET A CA 1
ATOM 2257 C C . MET A 1 291 ? -18.061 -17.014 7.675 1.00 93.50 291 MET A C 1
ATOM 2259 O O . MET A 1 291 ? -18.567 -18.075 8.025 1.00 93.50 291 MET A O 1
ATOM 2263 N N . ARG A 1 292 ? -16.902 -16.572 8.184 1.00 92.56 292 ARG A N 1
ATOM 2264 C CA . ARG A 1 292 ? -16.135 -17.321 9.193 1.00 92.56 292 ARG A CA 1
ATOM 2265 C C . ARG A 1 292 ? -16.887 -17.491 10.512 1.00 92.56 292 ARG A C 1
ATOM 2267 O O . ARG A 1 292 ? -16.887 -18.574 11.077 1.00 92.56 292 ARG A O 1
ATOM 2274 N N . ALA A 1 293 ? -17.521 -16.432 11.016 1.00 93.06 293 ALA A N 1
ATOM 2275 C CA . ALA A 1 293 ? -18.262 -16.475 12.279 1.00 93.06 293 ALA A CA 1
ATOM 2276 C C . ALA A 1 293 ? -19.506 -17.374 12.213 1.00 93.06 293 ALA A C 1
ATOM 2278 O O . ALA A 1 293 ? -19.960 -17.864 13.242 1.00 93.06 293 ALA A O 1
ATOM 2279 N N . MET A 1 294 ? -20.054 -17.564 11.013 1.00 91.62 294 MET A N 1
ATOM 2280 C CA . MET A 1 294 ? -21.156 -18.483 10.742 1.00 91.62 294 MET A CA 1
ATOM 2281 C C . MET A 1 294 ? -20.683 -19.904 10.414 1.00 91.62 294 MET A C 1
ATOM 2283 O O . MET A 1 294 ? -21.535 -20.737 10.124 1.00 91.62 294 MET A O 1
ATOM 2287 N N . GLU A 1 295 ? -19.369 -20.164 10.448 1.00 90.50 295 GLU A N 1
ATOM 2288 C CA . GLU A 1 295 ? -18.769 -21.455 10.093 1.00 90.50 295 GLU A CA 1
ATOM 2289 C C . GLU A 1 295 ? -19.260 -21.937 8.720 1.00 90.50 295 GLU A C 1
ATOM 2291 O O . GLU A 1 295 ? -19.766 -23.049 8.583 1.00 90.50 295 GLU A O 1
ATOM 2296 N N . LEU A 1 296 ? -19.186 -21.055 7.711 1.00 89.06 296 LEU A N 1
ATOM 2297 C CA . LEU A 1 296 ? -19.638 -21.371 6.356 1.00 89.06 296 LEU A CA 1
ATOM 2298 C C . LEU A 1 296 ? -18.991 -22.672 5.864 1.00 89.06 296 LEU A C 1
ATOM 2300 O O . LEU A 1 296 ? -17.780 -22.729 5.676 1.00 89.06 296 LEU A O 1
ATOM 2304 N N . ASP A 1 297 ? -19.827 -23.669 5.597 1.00 85.44 297 ASP A N 1
ATOM 2305 C CA . ASP A 1 297 ? -19.437 -24.939 4.993 1.00 85.44 297 ASP A CA 1
ATOM 2306 C C . ASP A 1 297 ? -19.807 -24.916 3.507 1.00 85.44 297 ASP A C 1
ATOM 2308 O O . ASP A 1 297 ? -20.966 -24.667 3.144 1.00 85.44 297 ASP A O 1
ATOM 2312 N N . SER A 1 298 ? -18.821 -25.105 2.632 1.00 83.44 298 SER A N 1
ATOM 2313 C CA . SER A 1 298 ? -19.058 -25.063 1.195 1.00 83.44 298 SER A CA 1
ATOM 2314 C C . SER A 1 298 ? -19.704 -26.363 0.718 1.00 83.44 298 SER A C 1
ATOM 2316 O O . SER A 1 298 ? -19.319 -27.471 1.092 1.00 83.44 298 SER A O 1
ATOM 2318 N N . LEU A 1 299 ? -20.720 -26.243 -0.142 1.00 79.62 299 LEU A N 1
ATOM 2319 C CA . LEU A 1 299 ? -21.427 -27.410 -0.667 1.00 79.62 299 LEU A CA 1
ATOM 2320 C C . LEU A 1 299 ? -20.454 -28.314 -1.432 1.00 79.62 299 LEU A C 1
ATOM 2322 O O . LEU A 1 299 ? -19.858 -27.891 -2.423 1.00 79.62 299 LEU A O 1
ATOM 2326 N N . ASP A 1 300 ? -20.330 -29.563 -0.983 1.00 78.56 300 ASP A N 1
ATOM 2327 C CA . ASP A 1 300 ? -19.471 -30.597 -1.571 1.00 78.56 300 ASP A CA 1
ATOM 2328 C C . ASP A 1 300 ? -17.979 -30.211 -1.662 1.00 78.56 300 ASP A C 1
ATOM 2330 O O . ASP A 1 300 ? -17.271 -30.692 -2.549 1.00 78.56 300 ASP A O 1
ATOM 2334 N N . GLY A 1 301 ? -17.490 -29.333 -0.775 1.00 77.88 301 GLY A N 1
ATOM 2335 C CA . GLY A 1 301 ? -16.089 -28.892 -0.777 1.00 77.88 301 GLY A CA 1
ATOM 2336 C C . GLY A 1 301 ? -15.718 -28.020 -1.978 1.00 77.88 301 GLY A C 1
ATOM 2337 O O . GLY A 1 301 ? -14.550 -27.946 -2.356 1.00 77.88 301 GLY A O 1
ATOM 2338 N N . ARG A 1 302 ? -16.708 -27.386 -2.620 1.00 84.44 302 ARG A N 1
ATOM 2339 C CA . ARG A 1 302 ? -16.463 -26.431 -3.706 1.00 84.44 302 ARG A CA 1
ATOM 2340 C C . ARG A 1 302 ? -15.773 -25.184 -3.180 1.00 84.44 302 ARG A C 1
ATOM 2342 O O . ARG A 1 302 ? -16.009 -24.755 -2.053 1.00 84.44 302 ARG A O 1
ATOM 2349 N N . GLU A 1 303 ? -14.970 -24.570 -4.035 1.00 86.06 303 GLU A N 1
ATOM 2350 C CA . GLU A 1 303 ? -14.402 -23.269 -3.725 1.00 86.06 303 GLU A CA 1
ATOM 2351 C C . GLU A 1 303 ? -15.488 -22.210 -3.557 1.00 86.06 303 GLU A C 1
ATOM 2353 O O . GLU A 1 303 ? -16.465 -22.154 -4.307 1.00 86.06 303 GLU A O 1
ATOM 2358 N N . VAL A 1 304 ? -15.265 -21.329 -2.589 1.00 88.88 304 VAL A N 1
ATOM 2359 C CA . VAL A 1 304 ? -16.069 -20.132 -2.410 1.00 88.88 304 VAL A CA 1
ATOM 2360 C C . VAL A 1 304 ? -15.649 -19.091 -3.443 1.00 88.88 304 VAL A C 1
ATOM 2362 O O . VAL A 1 304 ? -14.470 -18.747 -3.594 1.00 88.88 304 VAL A O 1
ATOM 2365 N N . GLU A 1 305 ? -16.641 -18.551 -4.139 1.00 86.94 305 GLU A N 1
ATOM 2366 C CA . GLU A 1 305 ? -16.457 -17.478 -5.103 1.00 86.94 305 GLU A CA 1
ATOM 2367 C C . GLU A 1 305 ? -17.374 -16.303 -4.772 1.00 86.94 305 GLU A C 1
ATOM 2369 O O . GLU A 1 305 ? -18.583 -16.450 -4.596 1.00 86.94 305 GLU A O 1
ATOM 2374 N N . LEU A 1 306 ? -16.770 -15.122 -4.646 1.00 88.81 306 LEU A N 1
ATOM 2375 C CA . LEU A 1 306 ? -17.471 -13.871 -4.397 1.00 88.81 306 LEU A CA 1
ATOM 2376 C C . LEU A 1 306 ? -17.396 -13.014 -5.656 1.00 88.81 306 LEU A C 1
ATOM 2378 O O . LEU A 1 306 ? -16.407 -12.330 -5.886 1.00 88.81 306 LEU A O 1
ATOM 2382 N N . GLU A 1 307 ? -18.444 -13.040 -6.470 1.00 86.81 307 GLU A N 1
ATOM 2383 C CA . GLU A 1 307 ? -18.465 -12.292 -7.729 1.00 86.81 307 GLU A CA 1
ATOM 2384 C C . GLU A 1 307 ? -19.015 -10.868 -7.561 1.00 86.81 307 GLU A C 1
ATOM 2386 O O . GLU A 1 307 ? -20.042 -10.652 -6.901 1.00 86.81 307 GLU A O 1
ATOM 2391 N N . GLY A 1 308 ? -18.392 -9.895 -8.234 1.00 89.31 308 GLY A N 1
ATOM 2392 C CA . GLY A 1 308 ? -18.912 -8.529 -8.382 1.00 89.31 308 GLY A CA 1
ATOM 2393 C C . GLY A 1 308 ? -19.068 -7.768 -7.064 1.00 89.31 308 GLY A C 1
ATOM 2394 O O . GLY A 1 308 ? -20.053 -7.042 -6.865 1.00 89.31 308 GLY A O 1
ATOM 2395 N N . MET A 1 309 ? -18.158 -7.994 -6.112 1.00 92.06 309 MET A N 1
ATOM 2396 C CA . MET A 1 309 ? -18.200 -7.339 -4.801 1.00 92.06 309 MET A CA 1
ATOM 2397 C C . MET A 1 309 ? -17.861 -5.842 -4.891 1.00 92.06 309 MET A C 1
ATOM 2399 O O . MET A 1 309 ? -18.340 -5.051 -4.078 1.00 92.06 309 MET A O 1
ATOM 2403 N N . ASP A 1 310 ? -17.144 -5.416 -5.926 1.00 91.12 310 ASP A N 1
ATOM 2404 C CA . ASP A 1 310 ? -16.902 -4.024 -6.300 1.00 91.12 310 ASP A CA 1
ATOM 2405 C C . ASP A 1 310 ? -18.232 -3.269 -6.490 1.00 91.12 310 ASP A C 1
ATOM 2407 O O . ASP A 1 310 ? -18.474 -2.233 -5.862 1.00 91.12 310 ASP A O 1
ATOM 2411 N N . ARG A 1 311 ? -19.175 -3.845 -7.246 1.00 91.25 311 ARG A N 1
ATOM 2412 C CA . ARG A 1 311 ? -20.495 -3.250 -7.508 1.00 91.25 311 ARG A CA 1
ATOM 2413 C C . ARG A 1 311 ? -21.413 -3.360 -6.300 1.00 91.25 311 ARG A C 1
ATOM 2415 O O . ARG A 1 311 ? -22.192 -2.445 -6.031 1.00 91.25 311 ARG A O 1
ATOM 2422 N N . LYS A 1 312 ? -21.344 -4.482 -5.576 1.00 93.19 312 LYS A N 1
ATOM 2423 C CA . LYS A 1 312 ? -22.248 -4.785 -4.453 1.00 93.19 312 LYS A CA 1
ATOM 2424 C C . LYS A 1 312 ? -21.890 -4.013 -3.183 1.00 93.19 312 LYS A C 1
ATOM 2426 O O . LYS A 1 312 ? -22.786 -3.509 -2.506 1.00 93.19 312 LYS A O 1
ATOM 2431 N N . ILE A 1 313 ? -20.604 -3.938 -2.846 1.00 94.81 313 ILE A N 1
ATOM 2432 C CA . ILE A 1 313 ? -20.115 -3.404 -1.566 1.00 94.81 313 ILE A CA 1
ATOM 2433 C C . ILE A 1 313 ? -18.951 -2.411 -1.705 1.00 94.81 313 ILE A C 1
ATOM 2435 O O . ILE A 1 313 ? -18.512 -1.866 -0.694 1.00 94.81 313 ILE A O 1
ATOM 2439 N N . GLY A 1 314 ? -18.478 -2.135 -2.924 1.00 92.88 314 GLY A N 1
ATOM 2440 C CA . GLY A 1 314 ? -17.408 -1.165 -3.184 1.00 92.88 314 GLY A CA 1
ATOM 2441 C C . GLY A 1 314 ? -15.991 -1.709 -3.034 1.00 92.88 314 GLY A C 1
ATOM 2442 O O . GLY A 1 314 ? -15.058 -0.914 -3.057 1.00 92.88 314 GLY A O 1
ATOM 2443 N N . GLN A 1 315 ? -15.824 -3.018 -2.827 1.00 94.12 315 GLN A N 1
ATOM 2444 C CA . GLN A 1 315 ? -14.517 -3.651 -2.654 1.00 94.12 315 GLN A CA 1
ATOM 2445 C C . GLN A 1 315 ? -14.533 -5.082 -3.178 1.00 94.12 315 GLN A C 1
ATOM 2447 O O . GLN A 1 315 ? -15.316 -5.902 -2.694 1.00 94.12 315 GLN A O 1
ATOM 2452 N N . MET A 1 316 ? -13.621 -5.377 -4.098 1.00 91.81 316 MET A N 1
ATOM 2453 C CA . MET A 1 316 ? -13.330 -6.718 -4.583 1.00 91.81 316 MET A CA 1
ATOM 2454 C C . MET A 1 316 ? -11.827 -6.872 -4.744 1.00 91.81 316 MET A C 1
ATOM 2456 O O . MET A 1 316 ? -11.180 -5.947 -5.209 1.00 91.81 316 MET A O 1
ATOM 2460 N N . VAL A 1 317 ? -11.292 -8.022 -4.345 1.00 90.19 317 VAL A N 1
ATOM 2461 C CA . VAL A 1 317 ? -9.860 -8.352 -4.415 1.00 90.19 317 VAL A CA 1
ATOM 2462 C C . VAL A 1 317 ? -9.336 -8.075 -5.827 1.00 90.19 317 VAL A C 1
ATOM 2464 O O . VAL A 1 317 ? -9.992 -8.447 -6.792 1.00 90.19 317 VAL A O 1
ATOM 2467 N N . HIS A 1 318 ? -8.181 -7.411 -5.929 1.00 88.56 318 HIS A N 1
ATOM 2468 C CA . HIS A 1 318 ? -7.530 -6.995 -7.183 1.00 88.56 318 HIS A CA 1
ATOM 2469 C C . HIS A 1 318 ? -8.280 -5.939 -8.023 1.00 88.56 318 HIS A C 1
ATOM 2471 O O . HIS A 1 318 ? -7.712 -5.399 -8.966 1.00 88.56 318 HIS A O 1
ATOM 2477 N N . GLU A 1 319 ? -9.498 -5.540 -7.658 1.00 90.75 319 GLU A N 1
ATOM 2478 C CA . GLU A 1 319 ? -10.288 -4.531 -8.383 1.00 90.75 319 GLU A CA 1
ATOM 2479 C C . GLU A 1 319 ? -10.243 -3.164 -7.682 1.00 90.75 319 GLU A C 1
ATOM 2481 O O . GLU A 1 319 ? -11.262 -2.504 -7.452 1.00 90.75 319 GLU A O 1
ATOM 2486 N N . ALA A 1 320 ? -9.046 -2.735 -7.276 1.00 92.25 320 ALA A N 1
ATOM 2487 C CA . ALA A 1 320 ? -8.878 -1.389 -6.747 1.00 92.25 320 ALA A CA 1
ATOM 2488 C C . ALA A 1 320 ? -9.113 -0.347 -7.864 1.00 92.25 320 ALA A C 1
ATOM 2490 O O . ALA A 1 320 ? -8.579 -0.490 -8.959 1.00 92.25 320 ALA A O 1
ATOM 2491 N N . PRO A 1 321 ? -9.868 0.735 -7.607 1.00 90.75 321 PRO A N 1
ATOM 2492 C CA . PRO A 1 321 ? -10.244 1.703 -8.640 1.00 90.75 321 PRO A CA 1
ATOM 2493 C C . PRO A 1 321 ? -9.105 2.639 -9.075 1.00 90.75 321 PRO A C 1
ATOM 2495 O O . PRO A 1 321 ? -9.280 3.411 -10.015 1.00 90.75 321 PRO A O 1
ATOM 2498 N N . SER A 1 322 ? -7.983 2.669 -8.349 1.00 90.00 322 SER A N 1
ATOM 2499 C CA . SER A 1 322 ? -6.833 3.530 -8.651 1.00 90.00 322 SER A CA 1
ATOM 2500 C C . SER A 1 322 ? -5.580 3.098 -7.882 1.00 90.00 322 SER A C 1
ATOM 2502 O O . SER A 1 322 ? -5.661 2.283 -6.960 1.00 90.00 322 SER A O 1
ATOM 2504 N N . VAL A 1 323 ? -4.444 3.742 -8.177 1.00 87.56 323 VAL A N 1
ATOM 2505 C CA . VAL A 1 323 ? -3.187 3.652 -7.402 1.00 87.56 323 VAL A CA 1
ATOM 2506 C C . VAL A 1 323 ? -3.350 4.006 -5.915 1.00 87.56 323 VAL A C 1
ATOM 2508 O O . VAL A 1 323 ? -2.563 3.564 -5.088 1.00 87.56 323 VAL A O 1
ATOM 2511 N N . PHE A 1 324 ? -4.420 4.716 -5.538 1.00 90.12 324 PHE A N 1
ATOM 2512 C CA . PHE A 1 324 ? -4.757 5.027 -4.144 1.00 90.12 324 PHE A CA 1
ATOM 2513 C C . PHE A 1 324 ? -5.555 3.923 -3.429 1.00 90.12 324 PHE A C 1
ATOM 2515 O O . PHE A 1 324 ? -6.123 4.160 -2.360 1.00 90.12 324 PHE A O 1
ATOM 2522 N N . SER A 1 325 ? -5.636 2.721 -4.005 1.00 93.56 325 SER A N 1
ATOM 2523 C CA . SER A 1 325 ? -6.494 1.635 -3.524 1.00 93.56 325 SER A CA 1
ATOM 2524 C C . SER A 1 325 ? -7.990 2.002 -3.590 1.00 93.56 325 SER A C 1
ATOM 2526 O O . SER A 1 325 ? -8.421 2.821 -4.403 1.00 93.56 325 SER A O 1
ATOM 2528 N N . TYR A 1 326 ? -8.809 1.374 -2.742 1.00 94.69 326 TYR A N 1
ATOM 2529 C CA . TYR A 1 326 ? -10.258 1.591 -2.666 1.00 94.69 326 TYR A CA 1
ATOM 2530 C C . TYR A 1 326 ? -10.651 2.932 -2.034 1.00 94.69 326 TYR A C 1
ATOM 2532 O O . TYR A 1 326 ? -11.766 3.404 -2.251 1.00 94.69 326 TYR A O 1
ATOM 2540 N N . TYR A 1 327 ? -9.784 3.524 -1.210 1.00 95.00 327 TYR A N 1
ATOM 2541 C CA . TYR A 1 327 ? -10.084 4.747 -0.469 1.00 95.00 327 TYR A CA 1
ATOM 2542 C C . TYR A 1 327 ? -8.817 5.462 0.011 1.00 95.00 327 TYR A C 1
ATOM 2544 O O . TYR A 1 327 ? -7.824 4.830 0.377 1.00 95.00 327 TYR A O 1
ATOM 2552 N N . LEU A 1 328 ? -8.892 6.791 0.077 1.00 94.94 328 LEU A N 1
ATOM 2553 C CA . LEU A 1 328 ? -7.789 7.666 0.452 1.00 94.94 328 LEU A CA 1
ATOM 2554 C C . LEU A 1 328 ? -7.537 7.633 1.972 1.00 94.94 328 LEU A C 1
ATOM 2556 O O . LEU A 1 328 ? -8.496 7.709 2.750 1.00 94.94 328 LEU A O 1
ATOM 2560 N N . PRO A 1 329 ? -6.268 7.581 2.424 1.00 93.81 329 PRO A N 1
ATOM 2561 C CA . PRO A 1 329 ? -5.904 7.615 3.848 1.00 93.81 329 PRO A CA 1
ATOM 2562 C C . PRO A 1 329 ? -6.388 8.860 4.609 1.00 93.81 329 PRO A C 1
ATOM 2564 O O . PRO A 1 329 ? -6.536 8.830 5.832 1.00 93.81 329 PRO A O 1
ATOM 2567 N N . ASP A 1 330 ? -6.625 9.961 3.900 1.00 94.31 330 ASP A N 1
ATOM 2568 C CA . ASP A 1 330 ? -7.053 11.250 4.441 1.00 94.31 330 ASP A CA 1
ATOM 2569 C C . ASP A 1 330 ? -8.527 11.580 4.146 1.00 94.31 330 ASP A C 1
ATOM 2571 O O . ASP A 1 330 ? -8.994 12.675 4.473 1.00 94.31 330 ASP A O 1
ATOM 2575 N N . TYR A 1 331 ? -9.293 10.638 3.581 1.00 96.31 331 TYR A N 1
ATOM 2576 C CA . TYR A 1 331 ? -10.702 10.872 3.282 1.00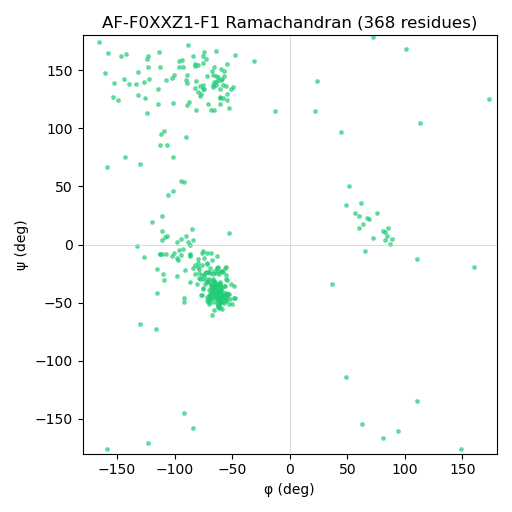 96.31 331 TYR A CA 1
ATOM 2577 C C . TYR A 1 331 ? -11.501 11.191 4.552 1.00 96.31 331 TYR A C 1
ATOM 2579 O O . TYR A 1 331 ? -11.531 10.428 5.524 1.00 96.31 331 TYR A O 1
ATOM 2587 N N . ALA A 1 332 ? -12.220 12.312 4.511 1.00 96.69 332 ALA A N 1
ATOM 2588 C CA . ALA A 1 332 ? -13.121 12.750 5.564 1.00 96.69 332 ALA A CA 1
ATOM 2589 C C . ALA A 1 332 ? -14.530 12.977 4.986 1.00 96.69 332 ALA A C 1
ATOM 2591 O O . ALA A 1 332 ? -14.732 13.920 4.213 1.00 96.69 332 ALA A O 1
ATOM 2592 N N . PRO A 1 333 ? -15.540 12.167 5.362 1.00 93.94 333 PRO A N 1
ATOM 2593 C CA . PRO A 1 333 ? -16.906 12.404 4.923 1.00 93.94 333 PRO A CA 1
ATOM 2594 C C . PRO A 1 333 ? -17.423 13.738 5.472 1.00 93.94 333 PRO A C 1
ATOM 2596 O O . PRO A 1 333 ? -17.119 14.147 6.602 1.00 93.94 333 PRO A O 1
ATOM 2599 N N . GLN A 1 334 ? -18.252 14.415 4.673 1.00 92.81 334 GLN A N 1
ATOM 2600 C CA . GLN A 1 334 ? -18.864 15.678 5.076 1.00 92.81 334 GLN A CA 1
ATOM 2601 C C . GLN A 1 334 ? -19.676 15.518 6.371 1.00 92.81 334 GLN A C 1
ATOM 2603 O O . GLN A 1 334 ? -20.328 14.503 6.613 1.00 92.81 334 GLN A O 1
ATOM 2608 N N . GLY A 1 335 ? -19.669 16.559 7.208 1.00 92.62 335 GLY A N 1
ATOM 2609 C CA . GLY A 1 335 ? -20.433 16.590 8.453 1.00 92.62 335 GLY A CA 1
ATOM 2610 C C . GLY A 1 335 ? -19.554 16.526 9.698 1.00 92.62 335 GLY A C 1
ATOM 2611 O O . GLY A 1 335 ? -18.615 17.304 9.840 1.00 92.62 335 GLY A O 1
ATOM 2612 N N . ALA A 1 336 ? -19.920 15.687 10.670 1.00 91.88 336 ALA A N 1
ATOM 2613 C CA . ALA A 1 336 ? -19.296 15.690 11.997 1.00 91.88 336 ALA A CA 1
ATOM 2614 C C . ALA A 1 336 ? -17.809 15.297 11.983 1.00 91.88 336 ALA A C 1
ATOM 2616 O O . ALA A 1 336 ? -17.053 15.855 12.773 1.00 91.88 336 ALA A O 1
ATOM 2617 N N . VAL A 1 337 ? -17.410 14.392 11.083 1.00 93.38 337 VAL A N 1
ATOM 2618 C CA . VAL A 1 337 ? -16.024 13.918 10.935 1.00 93.38 337 VAL A CA 1
ATOM 2619 C C . VAL A 1 337 ? -15.137 15.055 10.418 1.00 93.38 337 VAL A C 1
ATOM 2621 O O . VAL A 1 337 ? -14.291 15.551 11.161 1.00 93.38 337 VAL A O 1
ATOM 2624 N N . ALA A 1 338 ? -15.436 15.585 9.226 1.00 94.94 338 ALA A N 1
ATOM 2625 C CA . ALA A 1 338 ? -14.687 16.699 8.643 1.00 94.94 338 ALA A CA 1
ATOM 2626 C C . ALA A 1 338 ? -14.678 17.968 9.524 1.00 94.94 338 ALA A C 1
ATOM 2628 O O . ALA A 1 338 ? -13.641 18.607 9.675 1.00 94.94 338 ALA A O 1
ATOM 2629 N N . ARG A 1 339 ? -15.799 18.324 10.180 1.00 95.38 339 ARG A N 1
ATOM 2630 C CA . ARG A 1 339 ? -15.859 19.504 11.077 1.00 95.38 339 ARG A CA 1
ATOM 2631 C C . ARG A 1 339 ? -14.947 19.406 12.301 1.00 95.38 339 ARG A C 1
ATOM 2633 O O . ARG A 1 339 ? -14.676 20.428 12.922 1.00 95.38 339 ARG A O 1
ATOM 2640 N N . ARG A 1 340 ? -14.528 18.197 12.674 1.00 93.25 340 ARG A N 1
ATOM 2641 C CA . ARG A 1 340 ? -13.599 17.950 13.783 1.00 93.25 340 ARG A CA 1
ATOM 2642 C C . ARG A 1 340 ? -12.156 17.759 13.310 1.00 93.25 340 ARG A C 1
ATOM 2644 O O . ARG A 1 340 ? -11.303 17.501 14.147 1.00 93.25 340 ARG A O 1
ATOM 2651 N N . GLY A 1 341 ? -11.889 17.873 12.006 1.00 93.69 341 GLY A N 1
ATOM 2652 C CA . GLY A 1 341 ? -10.570 17.592 11.436 1.00 93.69 341 GLY A CA 1
ATOM 2653 C C . GLY A 1 341 ? -10.172 16.117 11.526 1.00 93.69 341 GLY A C 1
ATOM 2654 O O . GLY A 1 341 ? -8.986 15.815 11.528 1.00 93.69 341 GLY A O 1
ATOM 2655 N N . LEU A 1 342 ? -11.152 15.215 11.650 1.00 95.12 342 LEU A N 1
ATOM 2656 C CA . LEU A 1 342 ? -10.935 13.771 11.684 1.00 95.12 342 LEU A CA 1
ATOM 2657 C C . LEU A 1 342 ? -11.070 13.183 10.279 1.00 95.12 342 LEU A C 1
ATOM 2659 O O . LEU A 1 342 ? -11.760 13.748 9.427 1.00 95.12 342 LEU A O 1
ATOM 2663 N N . VAL A 1 343 ? -10.484 12.007 10.082 1.00 96.12 343 VAL A N 1
ATOM 2664 C CA . VAL A 1 343 ? -10.605 11.201 8.863 1.00 96.12 343 VAL A CA 1
ATOM 2665 C C . VAL A 1 343 ? -11.367 9.907 9.147 1.00 96.12 343 VAL A C 1
ATOM 2667 O O . VAL A 1 343 ? -11.385 9.404 10.273 1.00 96.12 343 VAL A O 1
ATOM 2670 N N . ALA A 1 344 ? -12.026 9.374 8.124 1.00 95.94 344 ALA A N 1
ATOM 2671 C CA . ALA A 1 344 ? -12.690 8.074 8.157 1.00 95.94 344 ALA A CA 1
ATOM 2672 C C . ALA A 1 344 ? -12.520 7.399 6.786 1.00 95.94 344 ALA A C 1
ATOM 2674 O O . ALA A 1 344 ? -13.470 7.389 6.001 1.00 95.94 344 ALA A O 1
ATOM 2675 N N . PRO A 1 345 ? -11.321 6.867 6.489 1.00 95.81 345 PRO A N 1
ATOM 2676 C CA . PRO A 1 345 ? -10.938 6.419 5.151 1.00 95.81 345 PRO A CA 1
ATOM 2677 C C . PRO A 1 345 ? -11.944 5.447 4.522 1.00 95.81 345 PRO A C 1
ATOM 2679 O O . PRO A 1 345 ? -12.474 5.695 3.441 1.00 95.81 345 PRO A O 1
ATOM 2682 N N . GLU A 1 346 ? -12.321 4.392 5.248 1.00 95.00 346 GLU A N 1
ATOM 2683 C CA . GLU A 1 346 ? -13.238 3.360 4.759 1.00 95.00 346 GLU A CA 1
ATOM 2684 C C . GLU A 1 346 ? -14.641 3.903 4.437 1.00 95.00 346 GLU A C 1
ATOM 2686 O O . GLU A 1 346 ? -15.379 3.280 3.674 1.00 95.00 346 GLU A O 1
ATOM 2691 N N . ALA A 1 347 ? -15.029 5.068 4.973 1.00 94.88 347 ALA A N 1
ATOM 2692 C CA . ALA A 1 347 ? -16.320 5.678 4.663 1.00 94.88 347 ALA A CA 1
ATOM 2693 C C . ALA A 1 347 ? -16.456 6.046 3.175 1.00 94.88 347 ALA A C 1
ATOM 2695 O O . ALA A 1 347 ? -17.582 6.105 2.685 1.00 94.88 347 ALA A O 1
ATOM 2696 N N . GLN A 1 348 ? -15.345 6.241 2.453 1.00 95.44 348 GLN A N 1
ATOM 2697 C CA . GLN A 1 348 ? -15.349 6.592 1.029 1.00 95.44 348 GLN A CA 1
ATOM 2698 C C . GLN A 1 348 ? -16.027 5.529 0.162 1.00 95.44 348 GLN A C 1
ATOM 2700 O O . GLN A 1 348 ? -16.686 5.861 -0.818 1.00 95.44 348 GLN A O 1
ATOM 2705 N N . VAL A 1 349 ? -15.910 4.251 0.534 1.00 94.12 349 VAL A N 1
ATOM 2706 C CA . VAL A 1 349 ? -16.554 3.152 -0.199 1.00 94.12 349 VAL A CA 1
ATOM 2707 C C . VAL A 1 349 ? -17.910 2.756 0.375 1.00 94.12 349 VAL A C 1
ATOM 2709 O O . VAL A 1 349 ? -18.646 2.006 -0.260 1.00 94.12 349 VAL A O 1
ATOM 2712 N N . MET A 1 350 ? -18.285 3.279 1.542 1.00 92.50 350 MET A N 1
ATOM 2713 C CA . MET A 1 350 ? -19.501 2.909 2.272 1.00 92.50 350 MET A CA 1
ATOM 2714 C C . MET A 1 350 ? -20.679 3.843 1.965 1.00 92.50 350 MET A C 1
ATOM 2716 O O . MET A 1 350 ? -21.311 4.405 2.859 1.00 92.50 350 MET A O 1
ATOM 2720 N N . GLU A 1 351 ? -20.997 3.992 0.683 1.00 90.25 351 GLU A N 1
ATOM 2721 C CA . GLU A 1 351 ? -22.137 4.785 0.221 1.00 90.25 351 GLU A CA 1
ATOM 2722 C C . GLU A 1 351 ? -23.482 4.093 0.501 1.00 90.25 351 GLU A C 1
ATOM 2724 O O . GLU A 1 351 ? -23.555 2.872 0.651 1.00 90.25 351 GLU A O 1
ATOM 2729 N N . GLY A 1 352 ? -24.583 4.856 0.523 1.00 91.06 352 GLY A N 1
ATOM 2730 C CA . GLY A 1 352 ? -25.911 4.349 0.900 1.00 91.06 352 GLY A CA 1
ATOM 2731 C C . GLY A 1 352 ? -26.359 3.099 0.130 1.00 91.06 352 GLY A C 1
ATOM 2732 O O . GLY A 1 352 ? -26.850 2.150 0.738 1.00 91.06 352 GLY A O 1
ATOM 2733 N N . ALA A 1 353 ? -26.133 3.054 -1.187 1.00 93.00 353 ALA A N 1
ATOM 2734 C CA . ALA A 1 353 ? -26.460 1.883 -2.004 1.00 93.00 353 ALA A CA 1
ATOM 2735 C C . ALA A 1 353 ? -25.617 0.650 -1.627 1.00 93.00 353 ALA A C 1
ATOM 2737 O O . ALA A 1 353 ? -26.159 -0.446 -1.498 1.00 93.00 353 ALA A O 1
ATOM 2738 N N . ARG A 1 354 ? -24.314 0.832 -1.376 1.00 94.94 354 ARG A N 1
ATOM 2739 C CA . ARG A 1 354 ? -23.379 -0.239 -0.989 1.00 94.94 354 ARG A CA 1
ATOM 2740 C C . ARG A 1 354 ? -23.619 -0.735 0.436 1.00 94.94 354 ARG A C 1
ATOM 2742 O O . ARG A 1 354 ? -23.476 -1.921 0.707 1.00 94.94 354 ARG A O 1
ATOM 2749 N N . LEU A 1 355 ? -24.055 0.140 1.344 1.00 94.69 355 LEU A N 1
ATOM 2750 C CA . LEU A 1 355 ? -24.497 -0.240 2.691 1.00 94.69 355 LEU A CA 1
ATOM 2751 C C . LEU A 1 355 ? -25.735 -1.141 2.650 1.00 94.69 355 LEU A C 1
ATOM 2753 O O . LEU A 1 355 ? -25.786 -2.152 3.352 1.00 94.69 355 LEU A O 1
ATOM 2757 N N . ILE A 1 356 ? -26.715 -0.793 1.812 1.00 95.00 356 ILE A N 1
ATOM 2758 C CA . ILE A 1 356 ? -27.894 -1.633 1.570 1.00 95.00 356 ILE A CA 1
ATOM 2759 C C . ILE A 1 356 ? -27.470 -2.949 0.905 1.00 95.00 356 ILE A C 1
ATOM 2761 O O . ILE A 1 356 ? -27.932 -4.009 1.319 1.00 95.00 356 ILE A O 1
ATOM 2765 N N . GLY A 1 357 ? -26.560 -2.896 -0.073 1.00 94.31 357 GLY A N 1
ATOM 2766 C CA . GLY A 1 357 ? -25.979 -4.073 -0.723 1.00 94.31 357 GLY A CA 1
ATOM 2767 C C . GLY A 1 357 ? -25.330 -5.034 0.273 1.00 94.31 357 GLY A C 1
ATOM 2768 O O . GLY A 1 357 ? -25.651 -6.220 0.274 1.00 94.31 357 GLY A O 1
ATOM 2769 N N . LEU A 1 358 ? -24.507 -4.515 1.188 1.00 95.25 358 LEU A N 1
ATOM 2770 C CA . LEU A 1 358 ? -23.902 -5.292 2.268 1.00 95.25 358 LEU A CA 1
ATOM 2771 C C . LEU A 1 358 ? -24.967 -5.914 3.180 1.00 95.25 358 LEU A C 1
ATOM 2773 O O . LEU A 1 358 ? -24.915 -7.111 3.443 1.00 95.25 358 LEU A O 1
ATOM 2777 N N . ALA A 1 359 ? -25.949 -5.134 3.644 1.00 95.06 359 ALA A N 1
ATOM 2778 C CA . ALA A 1 359 ? -27.010 -5.643 4.516 1.00 95.06 359 ALA A CA 1
ATOM 2779 C C . ALA A 1 359 ? -27.833 -6.755 3.841 1.00 95.06 359 ALA A C 1
ATOM 2781 O O . ALA A 1 359 ? -28.103 -7.785 4.458 1.00 9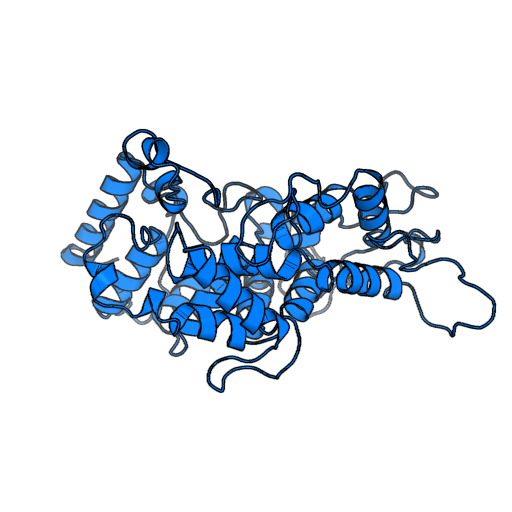5.06 359 ALA A O 1
ATOM 2782 N N . ASN A 1 360 ? -28.177 -6.575 2.564 1.00 93.75 360 ASN A N 1
ATOM 2783 C CA . ASN A 1 360 ? -28.877 -7.576 1.765 1.00 93.75 360 ASN A CA 1
ATOM 2784 C C . ASN A 1 360 ? -28.027 -8.834 1.558 1.00 93.75 360 ASN A C 1
ATOM 2786 O O . ASN A 1 360 ? -28.551 -9.936 1.679 1.00 93.75 360 ASN A O 1
ATOM 2790 N N . GLY A 1 361 ? -26.727 -8.680 1.289 1.00 93.00 361 GLY A N 1
ATOM 2791 C CA . GLY A 1 361 ? -25.794 -9.798 1.145 1.00 93.00 361 GLY A CA 1
ATOM 2792 C C . GLY A 1 361 ? -25.687 -10.626 2.425 1.00 93.00 361 GLY A C 1
ATOM 2793 O O . GLY A 1 361 ? -25.875 -11.837 2.387 1.00 93.00 361 GLY A O 1
ATOM 2794 N N . LEU A 1 362 ? -25.492 -9.977 3.578 1.00 94.06 362 LEU A N 1
ATOM 2795 C CA . LEU A 1 362 ? -25.448 -10.660 4.877 1.00 94.06 362 LEU A CA 1
ATOM 2796 C C . LEU A 1 362 ? -26.779 -11.352 5.210 1.00 94.06 362 LEU A C 1
ATOM 2798 O O . LEU A 1 362 ? -26.791 -12.480 5.696 1.00 94.06 362 LEU A O 1
ATOM 2802 N N . TYR A 1 363 ? -27.909 -10.704 4.917 1.00 94.25 363 TYR A N 1
ATOM 2803 C CA . TYR A 1 363 ? -29.227 -11.318 5.077 1.00 94.25 363 TYR A CA 1
ATOM 2804 C C . TYR A 1 363 ? -29.412 -12.542 4.167 1.00 94.25 363 TYR A C 1
ATOM 2806 O O . TYR A 1 363 ? -29.960 -13.556 4.606 1.00 94.25 363 TYR A O 1
ATOM 2814 N N . SER A 1 364 ? -28.938 -12.461 2.919 1.00 92.06 364 SER A N 1
ATOM 2815 C CA . SER A 1 364 ? -28.969 -13.572 1.966 1.00 92.06 364 SER A CA 1
ATOM 2816 C C . SER A 1 364 ? -28.157 -14.757 2.476 1.00 92.06 364 SER A C 1
ATOM 2818 O O . SER A 1 364 ? -28.703 -15.854 2.532 1.00 92.06 364 SER A O 1
ATOM 2820 N N . LEU A 1 365 ? -26.931 -14.522 2.963 1.00 90.88 365 LEU A N 1
ATOM 2821 C CA . LEU A 1 365 ? -26.072 -15.564 3.539 1.00 90.88 365 LEU A CA 1
ATOM 2822 C C . LEU A 1 365 ? -26.775 -16.347 4.654 1.00 90.88 365 LEU A C 1
ATOM 2824 O O . LEU A 1 365 ? -26.709 -17.570 4.688 1.00 90.88 365 LEU A O 1
ATOM 2828 N N . ILE A 1 366 ? -27.505 -15.658 5.536 1.00 91.12 366 ILE A N 1
ATOM 2829 C CA . ILE A 1 366 ? -28.251 -16.304 6.628 1.00 91.12 366 ILE A CA 1
ATOM 2830 C C . ILE A 1 366 ? -29.429 -17.126 6.099 1.00 91.12 366 ILE A C 1
ATOM 2832 O O . ILE A 1 366 ? -29.695 -18.226 6.577 1.00 91.12 366 ILE A O 1
ATOM 2836 N N . ARG A 1 367 ? -30.210 -16.554 5.178 1.00 92.44 367 ARG A N 1
ATOM 2837 C CA . ARG A 1 367 ? -31.509 -17.118 4.792 1.00 92.44 367 ARG A CA 1
ATOM 2838 C C . ARG A 1 367 ? -31.406 -18.170 3.693 1.00 92.44 367 ARG A C 1
ATOM 2840 O O . ARG A 1 367 ? -32.247 -19.067 3.632 1.00 92.44 367 ARG A O 1
ATOM 2847 N N . HIS A 1 368 ? -30.441 -18.005 2.802 1.00 89.62 368 HIS A N 1
ATOM 2848 C CA . HIS A 1 368 ? -30.339 -18.729 1.542 1.00 89.62 368 HIS A CA 1
ATOM 2849 C C . HIS A 1 368 ? -28.980 -19.413 1.348 1.00 89.62 368 HIS A C 1
ATOM 2851 O O . HIS A 1 368 ? -28.880 -20.243 0.451 1.00 89.62 368 HIS A O 1
ATOM 2857 N N . GLY A 1 369 ? -27.983 -19.126 2.192 1.00 85.94 369 GLY A N 1
ATOM 2858 C CA . GLY A 1 369 ? -26.598 -19.517 1.937 1.00 85.94 369 GLY A CA 1
ATOM 2859 C C . GLY A 1 369 ? -25.904 -18.555 0.968 1.00 85.94 369 GLY A C 1
ATOM 2860 O O . GLY A 1 369 ? -26.392 -17.441 0.744 1.00 85.94 369 GLY A O 1
ATOM 2861 N N . LEU A 1 370 ? -24.743 -18.982 0.457 1.00 81.19 370 LEU A N 1
ATOM 2862 C CA . LEU A 1 370 ? -23.945 -18.234 -0.520 1.00 81.19 370 LEU A CA 1
ATOM 2863 C C . LEU A 1 370 ? -24.642 -18.122 -1.879 1.00 81.19 370 LEU A C 1
ATOM 2865 O O . LEU A 1 370 ? -25.133 -19.164 -2.371 1.00 81.19 370 LEU A O 1
#

Radius of gyration: 21.7 Å; Cα contacts (8 Å, |Δi|>4): 627; chains: 1; bounding box: 71×53×57 Å

Secondary structure (DSSP, 8-state):
-HHHHHHHH-S-HHHHHHHHHHHTTS---HHHHGGGGG-HHHHHHHHHHHHHTTTSBHHHHHHHHHT-HHHHHHTT-TT---TTTSSS---HHHHHHIIIIIIS-SEEE-TTS-EEEEES--HHHHHHHHHHTTTEEPPPP-SSS--TTSS-SSSPPEE-GGGS--S-EE-TTSSEEESS--STT-----TTHHHHHHHHHHHTSTTHHHHHHHHHHHHHT-SS--HHHHHHHHHHHHHT-BTTBS-SSTTBHHHHHHHHHHSHHHH-TTGGG-TTSS-PPPHHHHHHHHHHHTTPPPGGGPPP----HHHHHS--TT--SSTTTTS-TT---TTHHHHTT---GGGGT--HHHHHHHHHHHHHHHHH--

Solvent-accessible surface area (backbone atoms only — not comparable to full-atom values): 19985 Å² total; per-residue (Å²): 77,73,69,55,44,49,73,60,66,50,88,59,52,69,39,55,51,39,18,52,49,45,48,50,51,64,48,65,30,49,88,48,32,57,82,68,56,84,41,69,64,38,58,47,56,60,51,43,53,30,48,73,40,35,64,33,40,49,66,59,49,56,49,54,51,73,34,28,41,59,46,25,49,47,33,57,26,54,60,11,18,23,85,81,84,64,94,43,46,50,34,44,56,40,30,40,43,45,41,40,66,62,37,36,36,67,47,31,49,40,54,43,60,47,70,75,81,48,65,60,73,56,74,66,51,25,52,35,39,7,41,45,46,22,11,30,32,68,37,80,62,67,87,96,61,81,44,98,80,74,45,28,57,70,51,59,47,34,76,42,72,91,30,34,40,66,57,69,26,58,38,96,84,75,51,79,30,37,42,58,84,76,70,101,80,76,78,92,76,72,94,60,49,25,38,53,38,45,54,49,52,56,64,70,35,81,30,22,44,30,45,51,38,49,56,50,34,46,70,74,56,22,45,63,68,52,43,68,56,36,28,53,22,22,50,10,18,55,48,0,38,30,98,89,34,51,84,58,42,68,40,16,35,32,0,25,50,40,31,49,67,68,33,66,82,64,65,38,73,76,48,76,75,38,93,75,57,41,60,73,79,49,59,54,61,51,51,52,49,48,42,48,75,67,62,70,77,52,74,92,77,46,80,54,70,84,78,65,29,41,80,38,33,45,42,36,91,54,56,37,85,44,81,59,23,69,44,46,86,74,34,45,56,86,57,77,46,41,76,68,76,40,41,40,27,56,56,72,34,57,41,75,69,23,48,51,35,45,54,51,50,57,52,37,41,74,78,72,43,130

Mean predicted aligned error: 5.92 Å

Foldseek 3Di:
DVLLCCCQDPPPNLLNLLLVLLCLQLDFFPVQLDPVNPFPLLLVLLSVLSSVCSQHFVLSSLVSCLQALRNCSNQVLAQAFDPPDDDRHQRLRSLCCCCDRRFFHQFAADLLLHGPPDGQADPLSSNLLSLLSWQWYFDQDDPDGDCPPNTDRNDTTDGRVNRHHQDWGAASVRHTQDRYDDDDPDDDDDDNRSNSSNSVSRNPRLRRLLNVLLSVLCSPWWLDDGSVLSNQLSCQQQQQADPHGGDRHHRRSRSSVCSSCVPCLRVPPVCVPPPRTTADDALVVVVSVLCNVVVPDDVVPDDDDDPPLCVLQVDDPSHAPDSSGSWHSLDADPDPQVVVSHHHTNVSRHDPRNVVSSVVVSVCCVPPND